Protein AF-0000000066286781 (afdb_homodimer)

Nearest PDB structures (foldseek):
  5vm2-assembly1_A  TM=9.531E-01  e=1.740E-38  Escherichia coli
  7y9p-assembly1_A  TM=9.368E-01  e=1.006E-36  Scheffersomyces stipitis
  6ie0-assembly2_D  TM=8.995E-01  e=2.986E-34  Bacillus subtilis subsp. subtilis str. 168
  3gfb-assembly1_D  TM=9.189E-01  e=5.137E-32  Thermococcus kodakarensis KOD1
  5yln-assembly2_C  TM=8.989E-01  e=1.054E-25  Streptococcus pneumoniae D39

Secondary structure (DSSP, 8-state):
-EEEEEEETTEEEEEE---TTSTTTPPPPTTEEEEEEEEEEPPHHHHHHHHHSEETTEE--S-EE---EEEEEEEEE-TT--S--TT-EEEE--EE--TTSHHHHTT-GGG-TT-EETTSTTS--S-SSEEEEEGGGEEEPPTTS-HHHHTTHHHHHHHHHHHHHHT--TT-EEEEE--SHHHHHHHHHHHHTT-SEEEEEES-HHHHHHHTTSTTEEEEETTTS-HHHHHHHHTTTS-EEEEEE-S--HHHHHHGGGTEEEEEEEEE-S--SS-EEE-HHHHHHTT-EEEE--S-SS-HHHHHHHHHHTS---GGGEEEEEEGGGHHHHHHHHHHT-TT-SEEEEEPP-/-EEEEEEETTEEEEEE---TTSTTTPPPPTTEEEEEEEEEEPPHHHHHHHHHSEETTEE--S-EE---EEEEEEEEE-TT--S--TT-EEEE--EE--TTSHHHHTT-GGG-TT-EETTBTTB--S-SSEEEEEGGGEEEPPTTS-HHHHTTHHHHHHHHHHHHHHT--TT-EEEEE--SHHHHHHHHHHHHTT-SEEEEEES-HHHHHHHTTSTTEEEEETTTS-HHHHHHHHTTTS-EEEEEE-S--HHHHHHGGGTEEEEEEEEE-S--SS-EEE-HHHHHHTT-EEEE--S-SS-HHHHHHHHHHTS---GGGEEEEEEGGGHHHHHHHHHHT-TT-SEEEEEPP-

Radius of gyration: 29.15 Å; Cα contacts (8 Å, |Δi|>4): 1769; chains: 2; bounding box: 54×89×61 Å

Solvent-accessible surface area (backbone atoms only — not comparable to full-atom values): 35107 Å² total; per-residue (Å²): 93,60,19,42,29,38,56,41,61,71,37,74,44,79,39,74,53,87,46,85,73,24,44,89,70,27,81,81,44,46,54,21,29,32,28,40,33,36,24,34,30,64,49,71,66,50,49,37,35,38,72,62,22,35,59,89,90,36,50,57,84,55,65,32,32,34,33,50,18,32,9,27,30,30,69,40,66,18,83,69,46,77,91,65,51,69,68,42,41,29,24,46,59,47,65,45,50,47,80,83,37,71,34,35,72,70,64,44,32,49,44,26,91,66,45,44,34,38,43,41,56,89,36,51,31,53,43,31,55,48,37,55,45,52,44,91,40,47,40,78,48,57,92,86,43,49,48,70,56,33,14,42,40,50,56,36,22,40,9,43,39,45,33,58,69,61,61,62,45,78,63,34,35,35,34,28,37,25,56,49,56,58,21,47,27,28,48,54,29,32,45,70,54,29,29,59,33,33,38,40,28,30,79,53,60,60,33,44,57,60,57,44,72,42,88,51,41,44,66,42,47,56,84,79,42,62,62,51,59,51,40,24,65,75,41,77,65,53,27,26,44,32,33,37,39,36,56,32,45,51,70,59,56,44,48,46,48,70,38,30,16,62,62,17,34,36,34,41,58,30,65,41,94,58,63,32,49,34,42,59,49,57,31,14,61,26,32,27,36,35,33,36,42,41,69,48,57,95,36,59,71,59,45,51,49,38,44,64,70,59,78,43,80,65,66,87,47,56,58,46,79,34,51,48,93,46,42,66,61,49,51,55,49,58,68,65,57,49,64,73,58,54,32,44,31,32,35,43,80,128,91,61,22,41,30,38,55,42,60,72,37,74,44,82,38,74,54,86,46,87,71,24,44,85,69,27,80,80,44,46,54,21,28,32,28,40,34,36,23,35,31,63,49,71,66,52,50,38,34,38,72,63,24,35,59,88,88,35,50,58,84,54,65,32,33,35,33,47,19,32,9,26,30,29,71,39,68,18,84,69,46,78,92,66,52,68,69,40,40,28,24,44,59,47,65,45,50,48,80,82,36,70,34,35,74,70,65,45,32,52,42,26,89,65,45,44,33,37,44,41,57,88,37,50,30,55,42,31,56,47,38,56,44,52,45,91,41,47,40,78,48,57,91,86,44,50,49,69,57,32,13,43,41,51,58,36,22,40,9,43,39,45,32,56,69,60,63,62,46,76,62,32,36,33,35,30,37,26,56,48,56,58,22,48,28,29,48,52,29,32,45,71,54,29,29,58,33,34,37,40,29,33,78,52,59,59,33,44,55,59,56,45,72,41,89,54,40,43,67,42,48,56,83,79,42,62,60,52,59,51,41,25,65,73,40,78,64,53,28,26,45,31,33,35,39,35,57,31,45,50,71,60,56,43,47,47,49,72,38,31,17,64,61,16,35,35,34,42,58,32,65,40,94,59,62,31,48,32,43,60,50,58,31,14,61,25,32,27,38,36,32,37,42,40,70,49,58,97,37,60,70,58,43,52,50,38,45,64,70,58,80,43,79,66,67,86,46,56,57,46,80,36,50,47,92,44,43,67,61,48,51,54,48,58,70,65,58,49,63,74,59,54,31,44,31,33,37,42,79,128

Organism: Agrobacterium fabrum (strain C58 / ATCC 33970) (NCBI:txid176299)

Structure (mmCIF, N/CA/C/O backbone):
data_AF-0000000066286781-model_v1
#
loop_
_entity.id
_entity.type
_entity.pdbx_description
1 polymer 'Putative D-xylulose reductase'
#
loop_
_atom_site.group_PDB
_atom_site.id
_atom_site.type_symbol
_atom_site.label_atom_id
_atom_site.label_alt_id
_atom_site.label_comp_id
_atom_site.label_asym_id
_atom_site.label_entity_id
_atom_site.label_seq_id
_atom_site.pdbx_PDB_ins_code
_atom_site.Cartn_x
_atom_site.Cartn_y
_atom_site.Cartn_z
_atom_site.occupancy
_atom_site.B_iso_or_equiv
_atom_site.auth_seq_id
_atom_site.auth_comp_id
_atom_site.auth_asym_id
_atom_site.auth_atom_id
_atom_site.pdbx_PDB_model_num
ATOM 1 N N . MET A 1 1 ? 8.469 40.75 18.859 1 81.38 1 MET A N 1
ATOM 2 C CA . MET A 1 1 ? 7.055 40.469 19.094 1 81.38 1 MET A CA 1
ATOM 3 C C . MET A 1 1 ? 6.887 39.188 19.953 1 81.38 1 MET A C 1
ATOM 5 O O . MET A 1 1 ? 7.703 38.281 19.875 1 81.38 1 MET A O 1
ATOM 9 N N . LYS A 1 2 ? 5.852 39.188 20.781 1 92.81 2 LYS A N 1
ATOM 10 C CA . LYS A 1 2 ? 5.668 38.094 21.703 1 92.81 2 LYS A CA 1
ATOM 11 C C . LYS A 1 2 ? 5.238 36.812 20.969 1 92.81 2 LYS A C 1
ATOM 13 O O . LYS A 1 2 ? 4.312 36.844 20.172 1 92.81 2 LYS A O 1
ATOM 18 N N . ALA A 1 3 ? 5.969 35.781 21.172 1 96.38 3 ALA A N 1
ATOM 19 C CA . ALA A 1 3 ? 5.695 34.469 20.547 1 96.38 3 ALA A CA 1
ATOM 20 C C . ALA A 1 3 ? 5.574 33.375 21.594 1 96.38 3 ALA A C 1
ATOM 22 O O . ALA A 1 3 ? 5.965 33.562 22.75 1 96.38 3 ALA A O 1
ATOM 23 N N . LEU A 1 4 ? 4.91 32.344 21.266 1 98.19 4 LEU A N 1
ATOM 24 C CA . LEU A 1 4 ? 4.941 31.141 22.094 1 98.19 4 LEU A CA 1
ATOM 25 C C . LEU A 1 4 ? 6.148 30.266 21.75 1 98.19 4 LEU A C 1
ATOM 27 O O . LEU A 1 4 ? 6.191 29.656 20.688 1 98.19 4 LEU A O 1
ATOM 31 N N . VAL A 1 5 ? 7.066 30.188 22.656 1 97.94 5 VAL A N 1
ATOM 32 C CA . VAL A 1 5 ? 8.367 29.562 22.406 1 97.94 5 VAL A CA 1
ATOM 33 C C . VAL A 1 5 ? 8.5 28.297 23.234 1 97.94 5 VAL A C 1
ATOM 35 O O . VAL A 1 5 ? 8.297 28.312 24.453 1 97.94 5 VAL A O 1
ATOM 38 N N . LEU A 1 6 ? 8.703 27.156 22.578 1 98.5 6 LEU A N 1
ATOM 39 C CA . LEU A 1 6 ? 9.195 25.969 23.266 1 98.5 6 LEU A CA 1
ATOM 40 C C . LEU A 1 6 ? 10.688 26.078 23.531 1 98.5 6 LEU A C 1
ATOM 42 O O . LEU A 1 6 ? 11.5 25.922 22.609 1 98.5 6 LEU A O 1
ATOM 46 N N . GLU A 1 7 ? 11.016 26.328 24.75 1 97.88 7 GLU A N 1
ATOM 47 C CA . GLU A 1 7 ? 12.414 26.531 25.109 1 97.88 7 GLU A CA 1
ATOM 48 C C . GLU A 1 7 ? 13.188 25.219 25.078 1 97.88 7 GLU A C 1
ATOM 50 O O . GLU A 1 7 ? 14.32 25.172 24.594 1 97.88 7 GLU A O 1
ATOM 55 N N . GLU A 1 8 ? 12.664 24.266 25.594 1 97.56 8 GLU A N 1
ATOM 56 C CA . GLU A 1 8 ? 13.078 22.875 25.688 1 97.56 8 GLU A CA 1
ATOM 57 C C . GLU A 1 8 ? 11.922 21.984 26.125 1 97.56 8 GLU A C 1
ATOM 59 O O . GLU A 1 8 ? 10.82 22.469 26.391 1 97.56 8 GLU A O 1
ATOM 64 N N . LYS A 1 9 ? 12.195 20.719 26.109 1 96.88 9 LYS A N 1
ATOM 65 C CA . LYS A 1 9 ? 11.164 19.781 26.531 1 96.88 9 LYS A CA 1
ATOM 66 C C . LYS A 1 9 ? 10.5 20.234 27.828 1 96.88 9 LYS A C 1
ATOM 68 O O . LYS A 1 9 ? 11.18 20.516 28.812 1 96.88 9 LYS A O 1
ATOM 73 N N . GLY A 1 10 ? 9.195 20.453 27.766 1 97.62 10 GLY A N 1
ATOM 74 C CA . GLY A 1 10 ? 8.398 20.703 28.953 1 97.62 10 GLY A CA 1
ATOM 75 C C . GLY A 1 10 ? 8.414 22.172 29.375 1 97.62 10 GLY A C 1
ATOM 76 O O . GLY A 1 10 ? 7.84 22.531 30.406 1 97.62 10 GLY A O 1
ATOM 77 N N . LYS A 1 11 ? 9.008 22.984 28.562 1 98.38 11 LYS A N 1
ATOM 78 C CA . LYS A 1 11 ? 9.133 24.375 28.984 1 98.38 11 LYS A CA 1
ATOM 79 C C . LYS A 1 11 ? 8.695 25.328 27.891 1 98.38 11 LYS A C 1
ATOM 81 O O . LYS A 1 11 ? 9.391 25.5 26.875 1 98.38 11 LYS A O 1
ATOM 86 N N . LEU A 1 12 ? 7.566 25.953 28.141 1 98.44 12 LEU A N 1
ATOM 87 C CA . LEU A 1 12 ? 7.035 26.969 27.234 1 98.44 12 LEU A CA 1
ATOM 88 C C . LEU A 1 12 ? 7.18 28.359 27.844 1 98.44 12 LEU A C 1
ATOM 90 O O . LEU A 1 12 ? 7.148 28.516 29.062 1 98.44 12 LEU A O 1
ATOM 94 N N . SER A 1 13 ? 7.332 29.312 27.047 1 98.25 13 SER A N 1
ATOM 95 C CA . SER A 1 13 ? 7.344 30.719 27.469 1 98.25 13 SER A CA 1
ATOM 96 C C . SER A 1 13 ? 6.676 31.609 26.438 1 98.25 13 SER A C 1
ATOM 98 O O . SER A 1 13 ? 6.637 31.281 25.25 1 98.25 13 SER A O 1
ATOM 100 N N . LEU A 1 14 ? 6.043 32.625 26.906 1 97.31 14 LEU A N 1
ATOM 101 C CA . LEU A 1 14 ? 5.613 33.75 26.078 1 97.31 14 LEU A CA 1
ATOM 102 C C . LEU A 1 14 ? 6.59 34.906 26.188 1 97.31 14 LEU A C 1
ATOM 104 O O . LEU A 1 14 ? 6.668 35.562 27.234 1 97.31 14 LEU A O 1
ATOM 108 N N . ARG A 1 15 ? 7.293 35.094 25.109 1 96.31 15 ARG A N 1
ATOM 109 C CA . ARG A 1 15 ? 8.312 36.125 25.172 1 96.31 15 ARG A CA 1
ATOM 110 C C . ARG A 1 15 ? 8.633 36.688 23.781 1 96.31 15 ARG A C 1
ATOM 112 O O . ARG A 1 15 ? 8.258 36.094 22.766 1 96.31 15 ARG A O 1
ATOM 119 N N . ASP A 1 16 ? 9.328 37.844 23.859 1 94.5 16 ASP A N 1
ATOM 120 C CA . ASP A 1 16 ? 9.828 38.406 22.609 1 94.5 16 ASP A CA 1
ATOM 121 C C . ASP A 1 16 ? 10.852 37.438 21.969 1 94.5 16 ASP A C 1
ATOM 123 O O . ASP A 1 16 ? 11.719 36.906 22.672 1 94.5 16 ASP A O 1
ATOM 127 N N . PHE A 1 17 ? 10.625 37.125 20.812 1 91.44 17 PHE A N 1
ATOM 128 C CA . PHE A 1 17 ? 11.5 36.219 20.109 1 91.44 17 PHE A CA 1
ATOM 129 C C . PHE A 1 17 ? 11.789 36.719 18.703 1 91.44 17 PHE A C 1
ATOM 131 O O . PHE A 1 17 ? 10.867 36.969 17.922 1 91.44 17 PHE A O 1
ATOM 138 N N . ASP A 1 18 ? 13.062 36.875 18.328 1 84.56 18 ASP A N 1
ATOM 139 C CA . ASP A 1 18 ? 13.461 37.25 16.984 1 84.56 18 ASP A CA 1
ATOM 140 C C . ASP A 1 18 ? 13.656 36.062 16.078 1 84.56 18 ASP A C 1
ATOM 142 O O . ASP A 1 18 ? 14.594 35.281 16.281 1 84.56 18 ASP A O 1
ATOM 146 N N . ILE A 1 19 ? 12.648 35.812 15.188 1 81.69 19 ILE A N 1
ATOM 147 C CA . ILE A 1 19 ? 12.758 34.719 14.234 1 81.69 19 ILE A CA 1
ATOM 148 C C . ILE A 1 19 ? 13.68 35.125 13.078 1 81.69 19 ILE A C 1
ATOM 150 O O . ILE A 1 19 ? 13.391 36.062 12.359 1 81.69 19 ILE A O 1
ATOM 154 N N . PRO A 1 20 ? 14.828 34.406 13.047 1 67.69 20 PRO A N 1
ATOM 155 C CA . PRO A 1 20 ? 15.68 34.719 11.898 1 67.69 20 PRO A CA 1
ATOM 156 C C . PRO A 1 20 ? 14.93 34.625 10.57 1 67.69 20 PRO A C 1
ATOM 158 O O . PRO A 1 20 ? 14.273 33.625 10.297 1 67.69 20 PRO A O 1
ATOM 161 N N . GLY A 1 21 ? 14.938 35.625 9.75 1 59.91 21 GLY A N 1
ATOM 162 C CA . GLY A 1 21 ? 14.25 35.625 8.469 1 59.91 21 GLY A CA 1
ATOM 163 C C . GLY A 1 21 ? 12.75 35.75 8.594 1 59.91 21 GLY A C 1
ATOM 164 O O . GLY A 1 21 ? 12.023 35.719 7.598 1 59.91 21 GLY A O 1
ATOM 165 N N . GLY A 1 22 ? 12.211 35.719 9.805 1 58.62 22 GLY A N 1
ATOM 166 C CA . GLY A 1 22 ? 10.781 35.844 10.047 1 58.62 22 GLY A CA 1
ATOM 167 C C . GLY A 1 22 ? 10.312 37.312 9.984 1 58.62 22 GLY A C 1
ATOM 168 O O . GLY A 1 22 ? 11.062 38.188 9.555 1 58.62 22 GLY A O 1
ATOM 169 N N . ALA A 1 23 ? 8.977 37.5 10.211 1 56.78 23 ALA A N 1
ATOM 170 C CA . ALA A 1 23 ? 8.297 38.781 10.031 1 56.78 23 ALA A CA 1
ATOM 171 C C . ALA A 1 23 ? 8.984 39.875 10.836 1 56.78 23 ALA A C 1
ATOM 173 O O . ALA A 1 23 ? 9.086 41.031 10.375 1 56.78 23 ALA A O 1
ATOM 174 N N . GLY A 1 24 ? 9.336 39.719 12.102 1 50.62 24 GLY A N 1
ATOM 175 C CA . GLY A 1 24 ? 9.867 40.844 12.875 1 50.62 24 GLY A CA 1
ATOM 176 C C . GLY A 1 24 ? 11.148 41.406 12.289 1 50.62 24 GLY A C 1
ATOM 177 O O . GLY A 1 24 ? 11.406 42.594 12.414 1 50.62 24 GLY A O 1
ATOM 178 N N . SER A 1 25 ? 12 40.625 11.727 1 55.62 25 SER A N 1
ATOM 179 C CA . SER A 1 25 ? 13.32 41.094 11.359 1 55.62 25 SER A CA 1
ATOM 180 C C . SER A 1 25 ? 13.602 40.875 9.875 1 55.62 25 SER A C 1
ATOM 182 O O . SER A 1 25 ? 14.555 41.438 9.328 1 55.62 25 SER A O 1
ATOM 184 N N . GLY A 1 26 ? 12.773 40.094 9.281 1 65 26 GLY A N 1
ATOM 185 C CA . GLY A 1 26 ? 13.258 39.688 7.969 1 65 26 GLY A CA 1
ATOM 186 C C . GLY A 1 26 ? 12.688 40.531 6.84 1 65 26 GLY A C 1
ATOM 187 O O . GLY A 1 26 ? 11.617 41.125 6.977 1 65 26 GLY A O 1
ATOM 188 N N . GLU A 1 27 ? 13.523 40.938 5.914 1 82.44 27 GLU A N 1
ATOM 189 C CA . GLU A 1 27 ? 13.109 41.594 4.68 1 82.44 27 GLU A CA 1
ATOM 190 C C . GLU A 1 27 ? 12.172 40.719 3.863 1 82.44 27 GLU A C 1
ATOM 192 O O . GLU A 1 27 ? 12.438 39.531 3.682 1 82.44 27 GLU A O 1
ATOM 197 N N . LEU A 1 28 ? 11.008 41.281 3.617 1 92.44 28 LEU A N 1
ATOM 198 C CA . LEU A 1 28 ? 10.008 40.625 2.777 1 92.44 28 LEU A CA 1
ATOM 199 C C . LEU A 1 28 ? 10.539 40.438 1.362 1 92.44 28 LEU A C 1
ATOM 201 O O . LEU A 1 28 ? 10.93 41.406 0.696 1 92.44 28 LEU A O 1
ATOM 205 N N . GLY A 1 29 ? 10.633 39.219 0.894 1 94.12 29 GLY A N 1
ATOM 206 C CA . GLY A 1 29 ? 11.055 38.938 -0.469 1 94.12 29 GLY A CA 1
ATOM 207 C C . GLY A 1 29 ? 10 39.281 -1.503 1 94.12 29 GLY A C 1
ATOM 208 O O . GLY A 1 29 ? 8.828 39.469 -1.165 1 94.12 29 GLY A O 1
ATOM 209 N N . PRO A 1 30 ? 10.391 39.344 -2.803 1 96.44 30 PRO A N 1
ATOM 210 C CA . PRO A 1 30 ? 9.477 39.781 -3.865 1 96.44 30 PRO A CA 1
ATOM 211 C C . PRO A 1 30 ? 8.289 38.812 -4.027 1 96.44 30 PRO A C 1
ATOM 213 O O . PRO A 1 30 ? 7.23 39.219 -4.508 1 96.44 30 PRO A O 1
ATOM 216 N N . LYS A 1 31 ? 8.414 37.562 -3.611 1 97.44 31 LYS A N 1
ATOM 217 C CA . LYS A 1 31 ? 7.363 36.594 -3.828 1 97.44 31 LYS A CA 1
ATOM 218 C C . LYS A 1 31 ? 6.707 36.188 -2.512 1 97.44 31 LYS A C 1
ATOM 220 O O . LYS A 1 31 ? 5.98 35.188 -2.453 1 97.44 31 LYS A O 1
ATOM 225 N N . ASP A 1 32 ? 6.973 36.969 -1.506 1 97.25 32 ASP A N 1
ATOM 226 C CA . ASP A 1 32 ? 6.465 36.688 -0.167 1 97.25 32 ASP A CA 1
ATOM 227 C C . ASP A 1 32 ? 5.324 37.625 0.207 1 97.25 32 ASP A C 1
ATOM 229 O O . ASP A 1 32 ? 5.098 38.625 -0.464 1 97.25 32 ASP A O 1
ATOM 233 N N . VAL A 1 33 ? 4.609 37.219 1.258 1 97.62 33 VAL A N 1
ATOM 234 C CA . VAL A 1 33 ? 3.627 38.094 1.913 1 97.62 33 VAL A CA 1
ATOM 235 C C . VAL A 1 33 ? 3.877 38.094 3.42 1 97.62 33 VAL A C 1
ATOM 237 O O . VAL A 1 33 ? 4.383 37.125 3.98 1 97.62 33 VAL A O 1
ATOM 240 N N . ARG A 1 34 ? 3.611 39.219 4.02 1 96.69 34 ARG A N 1
ATOM 241 C CA . ARG A 1 34 ? 3.557 39.312 5.473 1 96.69 34 ARG A CA 1
ATOM 242 C C . ARG A 1 34 ? 2.121 39.219 5.977 1 96.69 34 ARG A C 1
ATOM 244 O O . ARG A 1 34 ? 1.217 39.844 5.426 1 96.69 34 ARG A O 1
ATOM 251 N N . ILE A 1 35 ? 1.926 38.375 6.906 1 97.19 35 ILE A N 1
ATOM 252 C CA . ILE A 1 35 ? 0.586 38.094 7.395 1 97.19 35 ILE A CA 1
ATOM 253 C C . ILE A 1 35 ? 0.504 38.375 8.891 1 97.19 35 ILE A C 1
ATOM 255 O O . ILE A 1 35 ? 1.386 37.969 9.656 1 97.19 35 ILE A O 1
ATOM 259 N N . ARG A 1 36 ? -0.457 39.125 9.281 1 97.31 36 ARG A N 1
ATOM 260 C CA . ARG A 1 36 ? -0.822 39.188 10.688 1 97.31 36 ARG A CA 1
ATOM 261 C C . ARG A 1 36 ? -1.584 37.938 11.117 1 97.31 36 ARG A C 1
ATOM 263 O O . ARG A 1 36 ? -2.713 37.688 10.672 1 97.31 36 ARG A O 1
ATOM 270 N N . THR A 1 37 ? -0.954 37.156 11.938 1 97.94 37 THR A N 1
ATOM 271 C CA . THR A 1 37 ? -1.551 35.875 12.359 1 97.94 37 THR A CA 1
ATOM 272 C C . THR A 1 37 ? -2.809 36.125 13.188 1 97.94 37 THR A C 1
ATOM 274 O O . THR A 1 37 ? -2.828 37 14.047 1 97.94 37 THR A O 1
ATOM 277 N N . HIS A 1 38 ? -3.879 35.438 12.922 1 98.62 38 HIS A N 1
ATOM 278 C CA . HIS A 1 38 ? -5.129 35.594 13.656 1 98.62 38 HIS A CA 1
ATOM 279 C C . HIS A 1 38 ? -5.418 34.344 14.5 1 98.62 38 HIS A C 1
ATOM 281 O O . HIS A 1 38 ? -5.5 34.438 15.734 1 98.62 38 HIS A O 1
ATOM 287 N N . THR A 1 39 ? -5.625 33.25 13.883 1 98.75 39 THR A N 1
ATOM 288 C CA . THR A 1 39 ? -5.973 32 14.57 1 98.75 39 THR A CA 1
ATOM 289 C C . THR A 1 39 ? -4.957 30.906 14.25 1 98.75 39 THR A C 1
ATOM 291 O O . THR A 1 39 ? -4.539 30.75 13.102 1 98.75 39 THR A O 1
ATOM 294 N N . VAL A 1 40 ? -4.477 30.188 15.281 1 98.81 40 VAL A N 1
ATOM 295 C CA . VAL A 1 40 ? -3.566 29.047 15.125 1 98.81 40 VAL A CA 1
ATOM 296 C C . VAL A 1 40 ? -4.109 27.844 15.883 1 98.81 40 VAL A C 1
ATOM 298 O O . VAL A 1 40 ? -4.383 27.922 17.078 1 98.81 40 VAL A O 1
ATOM 301 N N . GLY A 1 41 ? -4.316 26.734 15.141 1 98.62 41 GLY A N 1
ATOM 302 C CA . GLY A 1 41 ? -4.711 25.5 15.797 1 98.62 41 GLY A CA 1
ATOM 303 C C . GLY A 1 41 ? -3.574 24.828 16.547 1 98.62 41 GLY A C 1
ATOM 304 O O . GLY A 1 41 ? -2.42 24.906 16.125 1 98.62 41 GLY A O 1
ATOM 305 N N . ILE A 1 42 ? -3.895 24.203 17.656 1 98.19 42 ILE A N 1
ATOM 306 C CA . ILE A 1 42 ? -2.922 23.391 18.375 1 98.19 42 ILE A CA 1
ATOM 307 C C . ILE A 1 42 ? -2.92 21.969 17.797 1 98.19 42 ILE A C 1
ATOM 309 O O . ILE A 1 42 ? -3.939 21.281 17.828 1 98.19 42 ILE A O 1
ATOM 313 N N . CYS A 1 43 ? -1.836 21.562 17.266 1 96.75 43 CYS A N 1
ATOM 314 C CA . CYS A 1 43 ? -1.722 20.25 16.656 1 96.75 43 CYS A CA 1
ATOM 315 C C . CYS A 1 43 ? -1.052 19.266 17.594 1 96.75 43 CYS A C 1
ATOM 317 O O . CYS A 1 43 ? -0.254 19.656 18.453 1 96.75 43 CYS A O 1
ATOM 319 N N . GLY A 1 44 ? -1.372 17.984 17.422 1 94.44 44 GLY A N 1
ATOM 320 C CA . GLY A 1 44 ? -0.735 16.938 18.203 1 94.44 44 GLY A CA 1
ATOM 321 C C . GLY A 1 44 ? 0.779 16.953 18.109 1 94.44 44 GLY A C 1
ATOM 322 O O . GLY A 1 44 ? 1.473 16.641 19.078 1 94.44 44 GLY A O 1
ATOM 323 N N . SER A 1 45 ? 1.348 17.297 16.984 1 94.56 45 SER A N 1
ATOM 324 C CA . SER A 1 45 ? 2.797 17.344 16.828 1 94.56 45 SER A CA 1
ATOM 325 C C . SER A 1 45 ? 3.41 18.422 17.703 1 94.56 45 SER A C 1
ATOM 327 O O . SER A 1 45 ? 4.48 18.219 18.281 1 94.56 45 SER A O 1
ATOM 329 N N . ASP A 1 46 ? 2.793 19.594 17.859 1 97.06 46 ASP A N 1
ATOM 330 C CA . ASP A 1 46 ? 3.262 20.625 18.781 1 97.06 46 ASP A CA 1
ATOM 331 C C . ASP A 1 46 ? 3.293 20.125 20.219 1 97.06 46 ASP A C 1
ATOM 333 O O . ASP A 1 46 ? 4.262 20.344 20.938 1 97.06 46 ASP A O 1
ATOM 337 N N . VAL A 1 47 ? 2.244 19.453 20.547 1 96.94 47 VAL A N 1
ATOM 338 C CA . VAL A 1 47 ? 2.127 18.922 21.891 1 96.94 47 VAL A CA 1
ATOM 339 C C . VAL A 1 47 ? 3.215 17.875 22.125 1 96.94 47 VAL A C 1
ATOM 341 O O . VAL A 1 47 ? 3.793 17.812 23.219 1 96.94 47 VAL A O 1
ATOM 344 N N . HIS A 1 48 ? 3.459 17.062 21.094 1 95.19 48 HIS A N 1
ATOM 345 C CA . HIS A 1 48 ? 4.484 16.031 21.203 1 95.19 48 HIS A CA 1
ATOM 346 C C . HIS A 1 48 ? 5.863 16.641 21.406 1 95.19 48 HIS A C 1
ATOM 348 O O . HIS A 1 48 ? 6.648 16.172 22.219 1 95.19 48 HIS A O 1
ATOM 354 N N . TYR A 1 49 ? 6.227 17.672 20.641 1 96.44 49 TYR A N 1
ATOM 355 C CA . TYR A 1 49 ? 7.48 18.375 20.859 1 96.44 49 TYR A CA 1
ATOM 356 C C . TYR A 1 49 ? 7.535 18.953 22.281 1 96.44 49 TYR A C 1
ATOM 358 O O . TYR A 1 49 ? 8.57 18.875 22.938 1 96.44 49 TYR A O 1
ATOM 366 N N . TYR A 1 50 ? 6.453 19.516 22.766 1 97.94 50 TYR A N 1
ATOM 367 C CA . TYR A 1 50 ? 6.348 20.094 24.094 1 97.94 50 TYR A CA 1
ATOM 368 C C . TYR A 1 50 ? 6.617 19.047 25.172 1 97.94 50 TYR A C 1
ATOM 370 O O . TYR A 1 50 ? 7.418 19.281 26.078 1 97.94 50 TYR A O 1
ATOM 378 N N . THR A 1 51 ? 6.098 17.828 24.969 1 97.31 51 THR A N 1
ATOM 379 C CA . THR A 1 51 ? 6.121 16.844 26.031 1 97.31 51 THR A CA 1
ATOM 380 C C . THR A 1 51 ? 7.352 15.945 25.922 1 97.31 51 THR A C 1
ATOM 382 O O . THR A 1 51 ? 7.871 15.453 26.922 1 97.31 51 THR A O 1
ATOM 385 N N . HIS A 1 52 ? 7.828 15.75 24.625 1 94.94 52 HIS A N 1
ATOM 386 C CA . HIS A 1 52 ? 8.867 14.75 24.438 1 94.94 52 HIS A CA 1
ATOM 387 C C . HIS A 1 52 ? 10.133 15.375 23.859 1 94.94 52 HIS A C 1
ATOM 389 O O . HIS A 1 52 ? 11.195 14.742 23.844 1 94.94 52 HIS A O 1
ATOM 395 N N . GLY A 1 53 ? 10.055 16.516 23.375 1 95 53 GLY A N 1
ATOM 396 C CA . GLY A 1 53 ? 11.203 17.234 22.859 1 95 53 GLY A CA 1
ATOM 397 C C . GLY A 1 53 ? 11.664 16.734 21.516 1 95 53 GLY A C 1
ATOM 398 O O . GLY A 1 53 ? 12.68 17.203 20.984 1 95 53 GLY A O 1
ATOM 399 N N . LYS A 1 54 ? 10.93 15.789 21.031 1 91.12 54 LYS A N 1
ATOM 400 C CA . LYS A 1 54 ? 11.336 15.258 19.734 1 91.12 54 LYS A CA 1
ATOM 401 C C . LYS A 1 54 ? 10.219 14.445 19.094 1 91.12 54 LYS A C 1
ATOM 403 O O . LYS A 1 54 ? 9.305 13.984 19.797 1 91.12 54 LYS A O 1
ATOM 408 N N . ILE A 1 55 ? 10.188 14.305 17.812 1 85.56 55 ILE A N 1
ATOM 409 C CA . ILE A 1 55 ? 9.438 13.352 17 1 85.56 55 ILE A CA 1
ATOM 410 C C . ILE A 1 55 ? 10.383 12.672 16 1 85.56 55 ILE A C 1
ATOM 412 O O . ILE A 1 55 ? 10.828 13.289 15.039 1 85.56 55 ILE A O 1
ATOM 416 N N . GLY A 1 56 ? 10.656 11.406 16.25 1 78.31 56 GLY A N 1
ATOM 417 C CA . GLY A 1 56 ? 11.641 10.75 15.406 1 78.31 56 GLY A CA 1
ATOM 418 C C . GLY A 1 56 ? 12.992 11.445 15.414 1 78.31 56 GLY A C 1
ATOM 419 O O . GLY A 1 56 ? 13.57 11.68 16.469 1 78.31 56 GLY A O 1
ATOM 420 N N . HIS A 1 57 ? 13.352 11.867 14.195 1 80.25 57 HIS A N 1
ATOM 421 C CA . HIS A 1 57 ? 14.672 12.469 14.078 1 80.25 57 HIS A CA 1
ATOM 422 C C . HIS A 1 57 ? 14.602 13.984 14.203 1 80.25 57 HIS A C 1
ATOM 424 O O . HIS A 1 57 ? 15.625 14.672 14.125 1 80.25 57 HIS A O 1
ATOM 430 N N . PHE A 1 58 ? 13.445 14.523 14.383 1 88.88 58 PHE A N 1
ATOM 431 C CA . PHE A 1 58 ? 13.297 15.953 14.633 1 88.88 58 PHE A CA 1
ATOM 432 C C . PHE A 1 58 ? 13.414 16.25 16.125 1 88.88 58 PHE A C 1
ATOM 434 O O . PHE A 1 58 ? 12.469 16.047 16.875 1 88.88 58 PHE A O 1
ATOM 441 N N . VAL A 1 59 ? 14.492 16.766 16.453 1 93.88 59 VAL A N 1
ATOM 442 C CA . VAL A 1 59 ? 14.805 16.984 17.859 1 93.88 59 VAL A CA 1
ATOM 443 C C . VAL A 1 59 ? 14.867 18.484 18.156 1 93.88 59 VAL A C 1
ATOM 445 O O . VAL A 1 59 ? 15.469 19.25 17.406 1 93.88 59 VAL A O 1
ATOM 448 N N . VAL A 1 60 ? 14.234 18.891 19.203 1 96.69 60 VAL A N 1
ATOM 449 C CA . VAL A 1 60 ? 14.289 20.281 19.672 1 96.69 60 VAL A CA 1
ATOM 450 C C . VAL A 1 60 ? 15.617 20.547 20.375 1 96.69 60 VAL A C 1
ATOM 452 O O . VAL A 1 60 ? 15.758 20.266 21.562 1 96.69 60 VAL A O 1
ATOM 455 N N . ASN A 1 61 ? 16.516 21.078 19.625 1 96.69 61 ASN A N 1
ATOM 456 C CA . ASN A 1 61 ? 17.859 21.328 20.172 1 96.69 61 ASN A CA 1
ATOM 457 C C . ASN A 1 61 ? 18.031 22.812 20.516 1 96.69 61 ASN A C 1
ATOM 459 O O . ASN A 1 61 ? 19.047 23.188 21.109 1 96.69 61 ASN A O 1
ATOM 463 N N . ALA A 1 62 ? 17.188 23.641 20.109 1 96.38 62 ALA A N 1
ATOM 464 C CA . ALA A 1 62 ? 17.156 25.078 20.375 1 96.38 62 ALA A CA 1
ATOM 465 C C . ALA A 1 62 ? 15.711 25.562 20.5 1 96.38 62 ALA A C 1
ATOM 467 O O . ALA A 1 62 ? 14.781 24.906 20.047 1 96.38 62 ALA A O 1
ATOM 468 N N . PRO A 1 63 ? 15.539 26.688 21.156 1 96.62 63 PRO A N 1
ATOM 469 C CA . PRO A 1 63 ? 14.172 27.203 21.266 1 96.62 63 PRO A CA 1
ATOM 470 C C . PRO A 1 63 ? 13.492 27.328 19.906 1 96.62 63 PRO A C 1
ATOM 472 O O . PRO A 1 63 ? 14.133 27.719 18.922 1 96.62 63 PRO A O 1
ATOM 475 N N . MET A 1 64 ? 12.172 27.016 19.859 1 96.69 64 MET A N 1
ATOM 476 C CA . MET A 1 64 ? 11.414 27.016 18.609 1 96.69 64 MET A CA 1
ATOM 477 C C . MET A 1 64 ? 10.008 27.578 18.828 1 96.69 64 MET A C 1
ATOM 479 O O . MET A 1 64 ? 9.344 27.234 19.812 1 96.69 64 MET A O 1
ATOM 483 N N . VAL A 1 65 ? 9.648 28.516 18 1 97.38 65 VAL A N 1
ATOM 484 C CA . VAL A 1 65 ? 8.258 28.969 18 1 97.38 65 VAL A CA 1
ATOM 485 C C . VAL A 1 65 ? 7.352 27.828 17.5 1 97.38 65 VAL A C 1
ATOM 487 O O . VAL A 1 65 ? 7.652 27.172 16.516 1 97.38 65 VAL A O 1
ATOM 490 N N . LEU A 1 66 ? 6.207 27.547 18.188 1 97.94 66 LEU A N 1
ATOM 491 C CA . LEU A 1 66 ? 5.301 26.453 17.844 1 97.94 66 LEU A CA 1
ATOM 492 C C . LEU A 1 66 ? 4.195 26.938 16.906 1 97.94 66 LEU A C 1
ATOM 494 O O . LEU A 1 66 ? 4.09 28.141 16.641 1 97.94 66 LEU A O 1
ATOM 498 N N . GLY A 1 67 ? 3.518 25.984 16.359 1 98.31 67 GLY A N 1
ATOM 499 C CA . GLY A 1 67 ? 2.314 26.266 15.594 1 98.31 67 GLY A CA 1
ATOM 500 C C . GLY A 1 67 ? 2.521 26.141 14.094 1 98.31 67 GLY A C 1
ATOM 501 O O . GLY A 1 67 ? 3.52 26.641 13.555 1 98.31 67 GLY A O 1
ATOM 502 N N . HIS A 1 68 ? 1.526 25.5 13.398 1 98.44 68 HIS A N 1
ATOM 503 C CA . HIS A 1 68 ? 1.64 25.375 11.945 1 98.44 68 HIS A CA 1
ATOM 504 C C . HIS A 1 68 ? 0.264 25.312 11.289 1 98.44 68 HIS A C 1
ATOM 506 O O . HIS A 1 68 ? 0.161 25.172 10.07 1 98.44 68 HIS A O 1
ATOM 512 N N . GLU A 1 69 ? -0.815 25.453 12.023 1 98.56 69 GLU A N 1
ATOM 513 C CA . GLU A 1 69 ? -2.188 25.531 11.531 1 98.56 69 GLU A CA 1
ATOM 514 C C . GLU A 1 69 ? -2.736 26.953 11.633 1 98.56 69 GLU A C 1
ATOM 516 O O . GLU A 1 69 ? -3.271 27.344 12.672 1 98.56 69 GLU A O 1
ATOM 521 N N . ALA A 1 70 ? -2.695 27.734 10.5 1 98.12 70 ALA A N 1
ATOM 522 C CA . ALA A 1 70 ? -2.873 29.156 10.773 1 98.12 70 ALA A CA 1
ATOM 523 C C . ALA A 1 70 ? -3.74 29.812 9.703 1 98.12 70 ALA A C 1
ATOM 525 O O . ALA A 1 70 ? -3.805 29.328 8.57 1 98.12 70 ALA A O 1
ATOM 526 N N . SER A 1 71 ? -4.383 30.828 10.086 1 98.81 71 SER A N 1
ATOM 527 C CA . SER A 1 71 ? -5.027 31.828 9.234 1 98.81 71 SER A CA 1
ATOM 528 C C . SER A 1 71 ? -4.703 33.25 9.695 1 98.81 71 SER A C 1
ATOM 530 O O . SER A 1 71 ? -4.207 33.438 10.812 1 98.81 71 SER A O 1
ATOM 532 N N . GLY A 1 72 ? -4.898 34.219 8.828 1 98.69 72 GLY A N 1
ATOM 533 C CA . GLY A 1 72 ? -4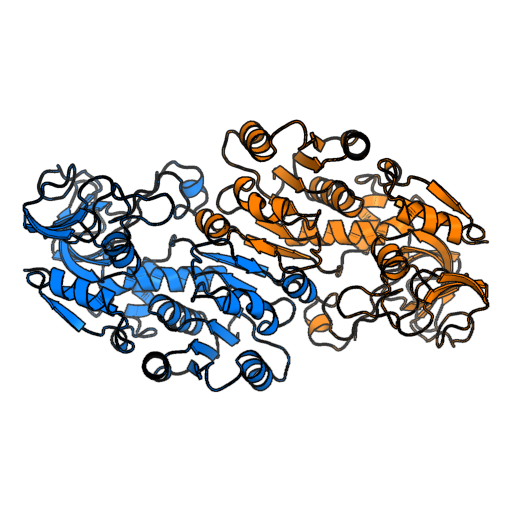.594 35.594 9.148 1 98.69 72 GLY A CA 1
ATOM 534 C C . GLY A 1 72 ? -4.945 36.562 8.031 1 98.69 72 GLY A C 1
ATOM 535 O O . GLY A 1 72 ? -5.777 36.25 7.176 1 98.69 72 GLY A O 1
ATOM 536 N N . THR A 1 73 ? -4.324 37.719 8.164 1 98.75 73 THR A N 1
ATOM 537 C CA . THR A 1 73 ? -4.598 38.781 7.199 1 98.75 73 THR A CA 1
ATOM 538 C C . THR A 1 73 ? -3.301 39.281 6.57 1 98.75 73 THR A C 1
ATOM 540 O O . THR A 1 73 ? -2.328 39.562 7.277 1 98.75 73 THR A O 1
ATOM 543 N N . VAL A 1 74 ? -3.342 39.406 5.258 1 98.56 74 VAL A N 1
ATOM 544 C CA . VAL A 1 74 ? -2.186 39.938 4.562 1 98.56 74 VAL A CA 1
ATOM 545 C C . VAL A 1 74 ? -2.016 41.438 4.934 1 98.56 74 VAL A C 1
ATOM 547 O O . VAL A 1 74 ? -2.963 42.219 4.832 1 98.56 74 VAL A O 1
ATOM 550 N N . ILE A 1 75 ? -0.792 41.812 5.316 1 97.56 75 ILE A N 1
ATOM 551 C CA . ILE A 1 75 ? -0.575 43.219 5.707 1 97.56 75 ILE A CA 1
ATOM 552 C C . ILE A 1 75 ? 0.511 43.812 4.828 1 97.56 75 ILE A C 1
ATOM 554 O O . ILE A 1 75 ? 0.692 45.031 4.82 1 97.56 75 ILE A O 1
ATOM 558 N N . GLU A 1 76 ? 1.251 43.031 4.129 1 97.25 76 GLU A N 1
ATOM 559 C CA . GLU A 1 76 ? 2.25 43.469 3.158 1 97.25 76 GLU A CA 1
ATOM 560 C C . GLU A 1 76 ? 2.449 42.406 2.061 1 97.25 76 GLU A C 1
ATOM 562 O O . GLU A 1 76 ? 2.35 41.219 2.312 1 97.25 76 GLU A O 1
ATOM 567 N N . THR A 1 77 ? 2.668 42.875 0.812 1 97.69 77 THR A N 1
ATOM 568 C CA . THR A 1 77 ? 2.938 41.969 -0.297 1 97.69 77 THR A CA 1
ATOM 569 C C . THR A 1 77 ? 4.273 42.312 -0.956 1 97.69 77 THR A C 1
ATOM 571 O O . THR A 1 77 ? 4.645 43.469 -1.06 1 97.69 77 THR A O 1
ATOM 574 N N . GLY A 1 78 ? 4.961 41.25 -1.337 1 97.38 78 GLY A N 1
ATOM 575 C CA . GLY A 1 78 ? 6.133 41.469 -2.17 1 97.38 78 GLY A CA 1
ATOM 576 C C . GLY A 1 78 ? 5.805 42.031 -3.533 1 97.38 78 GLY A C 1
ATOM 577 O O . GLY A 1 78 ? 4.656 41.969 -3.977 1 97.38 78 GLY A O 1
ATOM 578 N N . SER A 1 79 ? 6.875 42.5 -4.203 1 97.5 79 SER A N 1
ATOM 579 C CA . SER A 1 79 ? 6.707 43.25 -5.445 1 97.5 79 SER A CA 1
ATOM 580 C C . SER A 1 79 ? 6.172 42.344 -6.559 1 97.5 79 SER A C 1
ATOM 582 O O . SER A 1 79 ? 5.512 42.812 -7.484 1 97.5 79 SER A O 1
ATOM 584 N N . ASP A 1 80 ? 6.387 41.031 -6.488 1 98.06 80 ASP A N 1
ATOM 585 C CA . ASP A 1 80 ? 6.027 40.125 -7.59 1 98.06 80 ASP A CA 1
ATOM 586 C C . ASP A 1 80 ? 4.699 39.438 -7.316 1 98.06 80 ASP A C 1
ATOM 588 O O . ASP A 1 80 ? 4.215 38.656 -8.148 1 98.06 80 ASP A O 1
ATOM 592 N N . VAL A 1 81 ? 4.129 39.719 -6.145 1 98.31 81 VAL A N 1
ATOM 593 C CA . VAL A 1 81 ? 2.875 39.062 -5.773 1 98.31 81 VAL A CA 1
ATOM 594 C C . VAL A 1 81 ? 1.707 39.781 -6.469 1 98.31 81 VAL A C 1
ATOM 596 O O . VAL A 1 81 ? 1.537 40.969 -6.348 1 98.31 81 VAL A O 1
ATOM 599 N N . THR A 1 82 ? 0.921 38.969 -7.184 1 97.56 82 THR A N 1
ATOM 600 C CA . THR A 1 82 ? -0.152 39.562 -7.961 1 97.56 82 THR A CA 1
ATOM 601 C C . THR A 1 82 ? -1.509 39.031 -7.535 1 97.56 82 THR A C 1
ATOM 603 O O . THR A 1 82 ? -2.545 39.656 -7.781 1 97.56 82 THR A O 1
ATOM 606 N N . HIS A 1 83 ? -1.563 37.906 -6.918 1 97.19 83 HIS A N 1
ATOM 607 C CA . HIS A 1 83 ? -2.846 37.25 -6.688 1 97.19 83 HIS A CA 1
ATOM 608 C C . HIS A 1 83 ? -3.346 37.5 -5.27 1 97.19 83 HIS A C 1
ATOM 610 O O . HIS A 1 83 ? -4.449 37.062 -4.914 1 97.19 83 HIS A O 1
ATOM 616 N N . LEU A 1 84 ? -2.609 38.188 -4.406 1 98.5 84 LEU A N 1
ATOM 617 C CA . LEU A 1 84 ? -2.982 38.562 -3.053 1 98.5 84 LEU A CA 1
ATOM 618 C C . LEU A 1 84 ? -2.775 40.062 -2.855 1 98.5 84 LEU A C 1
ATOM 620 O O . LEU A 1 84 ? -1.922 40.688 -3.51 1 98.5 84 LEU A O 1
ATOM 624 N N . LYS A 1 85 ? -3.525 40.656 -1.947 1 98.31 85 LYS A N 1
ATOM 625 C CA . LYS A 1 85 ? -3.377 42.094 -1.596 1 98.31 85 LYS A CA 1
ATOM 626 C C . LYS A 1 85 ? -3.57 42.312 -0.098 1 98.31 85 LYS A C 1
ATOM 628 O O . LYS A 1 85 ? -4.105 41.438 0.596 1 98.31 85 LYS A O 1
ATOM 633 N N . ILE A 1 86 ? -3.168 43.438 0.301 1 98.5 86 ILE A N 1
ATOM 634 C CA . ILE A 1 86 ? -3.332 43.844 1.697 1 98.5 86 ILE A CA 1
ATOM 635 C C . ILE A 1 86 ? -4.805 43.75 2.086 1 98.5 86 ILE A C 1
ATOM 637 O O . ILE A 1 86 ? -5.676 44.219 1.335 1 98.5 86 ILE A O 1
ATOM 641 N N . GLY A 1 87 ? -5.074 43.125 3.219 1 98.56 87 GLY A N 1
ATOM 642 C CA . GLY A 1 87 ? -6.441 43 3.701 1 98.56 87 GLY A CA 1
ATOM 643 C C . GLY A 1 87 ? -7.051 41.625 3.43 1 98.56 87 GLY A C 1
ATOM 644 O O . GLY A 1 87 ? -8.055 41.25 4.043 1 98.56 87 GLY A O 1
ATOM 645 N N . ASP A 1 88 ? -6.48 40.906 2.475 1 98.69 88 ASP A N 1
ATOM 646 C CA . ASP A 1 88 ? -6.984 39.562 2.191 1 98.69 88 ASP A CA 1
ATOM 647 C C . ASP A 1 88 ? -6.867 38.656 3.416 1 98.69 88 ASP A C 1
ATOM 649 O O . ASP A 1 88 ? -5.832 38.656 4.082 1 98.69 88 ASP A O 1
ATOM 653 N N . ARG A 1 89 ? -7.957 37.938 3.771 1 98.81 89 ARG A N 1
ATOM 654 C CA . ARG A 1 89 ? -7.902 36.844 4.734 1 98.81 89 ARG A CA 1
ATOM 655 C C . ARG A 1 89 ? -7.344 35.562 4.094 1 98.81 89 ARG A C 1
ATOM 657 O O . ARG A 1 89 ? -7.703 35.219 2.967 1 98.81 89 ARG A O 1
ATOM 664 N N . VAL A 1 90 ? -6.383 34.938 4.781 1 98.88 90 VAL A N 1
ATOM 665 C CA . VAL A 1 90 ? -5.676 33.844 4.129 1 98.88 90 VAL A CA 1
ATOM 666 C C . VAL A 1 90 ? -5.434 32.719 5.129 1 98.88 90 VAL A C 1
ATOM 668 O O . VAL A 1 90 ? -5.555 32.906 6.34 1 98.88 90 VAL A O 1
ATOM 671 N N . CYS A 1 91 ? -5.242 31.562 4.688 1 98.81 91 CYS A N 1
ATOM 672 C CA . CYS A 1 91 ? -4.586 30.453 5.367 1 98.81 91 CYS A CA 1
ATOM 673 C C . CYS A 1 91 ? -3.338 30 4.613 1 98.81 91 CYS A C 1
ATOM 675 O O . CYS A 1 91 ? -3.184 30.312 3.428 1 98.81 91 CYS A O 1
ATOM 677 N N . MET A 1 92 ? -2.396 29.406 5.266 1 98.44 92 MET A N 1
ATOM 678 C CA . MET A 1 92 ? -1.09 29.125 4.68 1 98.44 92 MET A CA 1
ATOM 679 C C . MET A 1 92 ? -0.776 27.641 4.738 1 98.44 92 MET A C 1
ATOM 681 O O . MET A 1 92 ? -0.983 27 5.773 1 98.44 92 MET A O 1
ATOM 685 N N . GLU A 1 93 ? -0.357 27.078 3.67 1 98.38 93 GLU A N 1
ATOM 686 C CA . GLU A 1 93 ? 0.298 25.781 3.67 1 98.38 93 GLU A CA 1
ATOM 687 C C . GLU A 1 93 ? 1.681 25.859 4.312 1 98.38 93 GLU A C 1
ATOM 689 O O . GLU A 1 93 ? 2.57 26.531 3.799 1 98.38 93 GLU A O 1
ATOM 694 N N . PRO A 1 94 ? 1.943 25.125 5.383 1 97.88 94 PRO A N 1
ATOM 695 C CA . PRO A 1 94 ? 3.125 25.391 6.207 1 97.88 94 PRO A CA 1
ATOM 696 C C . PRO A 1 94 ? 4.402 24.797 5.609 1 97.88 94 PRO A C 1
ATOM 698 O O . PRO A 1 94 ? 5.504 25.172 6.004 1 97.88 94 PRO A O 1
ATOM 701 N N . GLY A 1 95 ? 4.301 23.781 4.77 1 96.56 95 GLY A N 1
ATOM 702 C CA . GLY A 1 95 ? 5.473 23.156 4.176 1 96.56 95 GLY A CA 1
ATOM 703 C C . GLY A 1 95 ? 5.945 23.844 2.916 1 96.56 95 GLY A C 1
ATOM 704 O O . GLY A 1 95 ? 5.176 24.031 1.97 1 96.56 95 GLY A O 1
ATOM 705 N N . ILE A 1 96 ? 7.211 24.281 2.947 1 96.94 96 ILE A N 1
ATOM 706 C CA . ILE A 1 96 ? 7.801 24.953 1.792 1 96.94 96 ILE A CA 1
ATOM 707 C C . ILE A 1 96 ? 8.891 24.078 1.188 1 96.94 96 ILE A C 1
ATOM 709 O O . ILE A 1 96 ? 9.961 23.906 1.785 1 96.94 96 ILE A O 1
ATOM 713 N N . PRO A 1 97 ? 8.633 23.516 -0 1 97.06 97 PRO A N 1
ATOM 714 C CA . PRO A 1 97 ? 9.625 22.672 -0.668 1 97.06 97 PRO A CA 1
ATOM 715 C C . PRO A 1 97 ? 10.68 23.484 -1.416 1 97.06 97 PRO A C 1
ATOM 717 O O . PRO A 1 97 ? 10.609 24.703 -1.468 1 97.06 97 PRO A O 1
ATOM 720 N N . ASP A 1 98 ? 11.82 22.797 -1.885 1 96.56 98 ASP A N 1
ATOM 721 C CA . ASP A 1 98 ? 12.641 23.297 -2.975 1 96.56 98 ASP A CA 1
ATOM 722 C C . ASP A 1 98 ? 11.898 23.219 -4.309 1 96.56 98 ASP A C 1
ATOM 724 O O . ASP A 1 98 ? 11.664 22.125 -4.828 1 96.56 98 ASP A O 1
ATOM 728 N N . PRO A 1 99 ? 11.57 24.375 -4.797 1 94.69 99 PRO A N 1
ATOM 729 C CA . PRO A 1 99 ? 10.719 24.359 -5.992 1 94.69 99 PRO A CA 1
ATOM 730 C C . PRO A 1 99 ? 11.414 23.719 -7.199 1 94.69 99 PRO A C 1
ATOM 732 O O . PRO A 1 99 ? 10.758 23.422 -8.195 1 94.69 99 PRO A O 1
ATOM 735 N N . THR A 1 100 ? 12.742 23.547 -7.121 1 95.44 100 THR A N 1
ATOM 736 C CA . THR A 1 100 ? 13.477 23 -8.258 1 95.44 100 THR A CA 1
ATOM 737 C C . THR A 1 100 ? 13.812 21.531 -8.031 1 95.44 100 THR A C 1
ATOM 739 O O . THR A 1 100 ? 14.414 20.891 -8.891 1 95.44 100 THR A O 1
ATOM 742 N N . SER A 1 101 ? 13.359 21.016 -6.914 1 95.69 101 SER A N 1
ATOM 743 C CA . SER A 1 101 ? 13.695 19.625 -6.598 1 95.69 101 SER A CA 1
ATOM 744 C C . SER A 1 101 ? 12.969 18.656 -7.516 1 95.69 101 SER A C 1
ATOM 746 O O . SER A 1 101 ? 11.969 19.016 -8.148 1 95.69 101 SER A O 1
ATOM 748 N N . ARG A 1 102 ? 13.5 17.391 -7.598 1 94.38 102 ARG A N 1
ATOM 749 C CA . ARG A 1 102 ? 12.852 16.328 -8.352 1 94.38 102 ARG A CA 1
ATOM 750 C C . ARG A 1 102 ? 11.445 16.062 -7.824 1 94.38 102 ARG A C 1
ATOM 752 O O . ARG A 1 102 ? 10.508 15.875 -8.602 1 94.38 102 ARG A O 1
ATOM 759 N N . ALA A 1 103 ? 11.227 16.094 -6.52 1 96.12 103 ALA A N 1
ATOM 760 C CA . ALA A 1 103 ? 9.922 15.867 -5.906 1 96.12 103 ALA A CA 1
ATOM 761 C C . ALA A 1 103 ? 8.914 16.922 -6.344 1 96.12 103 ALA A C 1
ATOM 763 O O . ALA A 1 103 ? 7.77 16.609 -6.668 1 96.12 103 ALA A O 1
ATOM 764 N N . SER A 1 104 ? 9.359 18.156 -6.348 1 95.62 104 SER A N 1
ATOM 765 C CA . SER A 1 104 ? 8.477 19.234 -6.785 1 95.62 104 SER A CA 1
ATOM 766 C C . SER A 1 104 ? 8.109 19.078 -8.258 1 95.62 104 SER A C 1
ATOM 768 O O . SER A 1 104 ? 6.953 19.281 -8.633 1 95.62 104 SER A O 1
ATOM 770 N N . LYS A 1 105 ? 9.078 18.719 -9.055 1 95.75 105 LYS A N 1
ATOM 771 C CA . LYS A 1 105 ? 8.82 18.547 -10.477 1 95.75 105 LYS A CA 1
ATOM 772 C C . LYS A 1 105 ? 7.852 17.406 -10.734 1 95.75 105 LYS A C 1
ATOM 774 O O . LYS A 1 105 ? 7.105 17.422 -11.711 1 95.75 105 LYS A O 1
ATOM 779 N N . LEU A 1 106 ? 7.867 16.422 -9.812 1 94.75 106 LEU A N 1
ATOM 780 C CA . LEU A 1 106 ? 6.977 15.273 -9.938 1 94.75 106 LEU A CA 1
ATOM 781 C C . LEU A 1 106 ? 5.605 15.586 -9.336 1 94.75 106 LEU A C 1
ATOM 783 O O . LEU A 1 106 ? 4.688 14.766 -9.43 1 94.75 106 LEU A O 1
ATOM 787 N N . GLY A 1 107 ? 5.41 16.75 -8.703 1 95.81 107 GLY A N 1
ATOM 788 C CA . GLY A 1 107 ? 4.141 17.125 -8.109 1 95.81 107 GLY A CA 1
ATOM 789 C C . GLY A 1 107 ? 3.932 16.531 -6.723 1 95.81 107 GLY A C 1
ATOM 790 O O . GLY A 1 107 ? 2.82 16.547 -6.191 1 95.81 107 GLY A O 1
ATOM 791 N N . ILE A 1 108 ? 4.984 15.891 -6.184 1 97.25 108 ILE A N 1
ATOM 792 C CA . ILE A 1 108 ? 4.906 15.281 -4.859 1 97.25 108 ILE A CA 1
ATOM 793 C C . ILE A 1 108 ? 5.809 16.031 -3.889 1 97.25 108 ILE A C 1
ATOM 795 O O . ILE A 1 108 ? 6.609 15.43 -3.176 1 97.25 108 ILE A O 1
ATOM 799 N N . TYR A 1 109 ? 5.68 17.375 -3.764 1 97.19 109 TYR A N 1
ATOM 800 C CA . TYR A 1 109 ? 6.602 18.234 -3.037 1 97.19 109 TYR A CA 1
ATOM 801 C C . TYR A 1 109 ? 6.465 18.031 -1.532 1 97.19 109 TYR A C 1
ATOM 803 O O . TYR A 1 109 ? 7.32 18.484 -0.762 1 97.19 109 TYR A O 1
ATOM 811 N N . ASN A 1 110 ? 5.383 17.391 -1.085 1 96.94 110 ASN A N 1
ATOM 812 C CA . ASN A 1 110 ? 5.223 17.094 0.333 1 96.94 110 ASN A CA 1
ATOM 813 C C . ASN A 1 110 ? 6.32 16.156 0.834 1 96.94 110 ASN A C 1
ATOM 815 O O . ASN A 1 110 ? 6.613 16.125 2.031 1 96.94 110 ASN A O 1
ATOM 819 N N . VAL A 1 111 ? 6.953 15.414 -0.082 1 96.69 111 VAL A N 1
ATOM 820 C CA . VAL A 1 111 ? 7.98 14.461 0.335 1 96.69 111 VAL A CA 1
ATOM 821 C C . VAL A 1 111 ? 9.344 14.914 -0.186 1 96.69 111 VAL A C 1
ATOM 823 O O . VAL A 1 111 ? 10.266 14.102 -0.309 1 96.69 111 VAL A O 1
ATOM 826 N N . ASP A 1 112 ? 9.445 16.203 -0.555 1 95.5 112 ASP A N 1
ATOM 827 C CA . ASP A 1 112 ? 10.75 16.797 -0.839 1 95.5 112 ASP A CA 1
ATOM 828 C C . ASP A 1 112 ? 11.648 16.75 0.392 1 95.5 112 ASP A C 1
ATOM 830 O O . ASP A 1 112 ? 11.289 17.281 1.449 1 95.5 112 ASP A O 1
ATOM 834 N N . PRO A 1 113 ? 12.844 16.156 0.262 1 89.81 113 PRO A N 1
ATOM 835 C CA . PRO A 1 113 ? 13.734 16.078 1.421 1 89.81 113 PRO A CA 1
ATOM 836 C C . PRO A 1 113 ? 14.133 17.453 1.948 1 89.81 113 PRO A C 1
ATOM 838 O O . PRO A 1 113 ? 14.547 17.578 3.104 1 89.81 113 PRO A O 1
ATOM 841 N N . ALA A 1 114 ? 13.945 18.5 1.188 1 93.56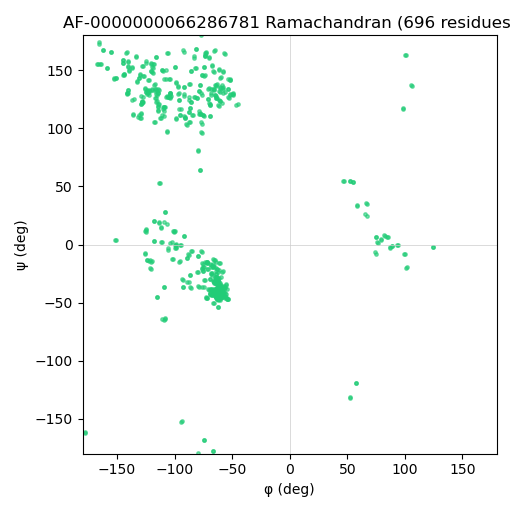 114 ALA A N 1
ATOM 842 C CA . ALA A 1 114 ? 14.367 19.828 1.577 1 93.56 114 ALA A CA 1
ATOM 843 C C . ALA A 1 114 ? 13.203 20.641 2.127 1 93.56 114 ALA A C 1
ATOM 845 O O . ALA A 1 114 ? 13.336 21.844 2.395 1 93.56 114 ALA A O 1
ATOM 846 N N . VAL A 1 115 ? 12.117 20.016 2.379 1 95.31 115 VAL A N 1
ATOM 847 C CA . VAL A 1 115 ? 10.93 20.734 2.82 1 95.31 115 VAL A CA 1
ATOM 848 C C . VAL A 1 115 ? 11.195 21.391 4.176 1 95.31 115 VAL A C 1
ATOM 850 O O . VAL A 1 115 ? 11.734 20.75 5.082 1 95.31 115 VAL A O 1
ATOM 853 N N . ARG A 1 116 ? 10.977 22.672 4.27 1 95.31 116 ARG A N 1
ATOM 854 C CA . ARG A 1 116 ? 10.875 23.375 5.547 1 95.31 116 ARG A CA 1
ATOM 855 C C . ARG A 1 116 ? 9.43 23.438 6.023 1 95.31 116 ARG A C 1
ATOM 857 O O . ARG A 1 116 ? 8.539 23.844 5.266 1 95.31 116 ARG A O 1
ATOM 864 N N . PHE A 1 117 ? 9.195 23.016 7.254 1 96.38 117 PHE A N 1
ATOM 865 C CA . PHE A 1 117 ? 7.832 22.922 7.762 1 96.38 117 PHE A CA 1
ATOM 866 C C . PHE A 1 117 ? 7.695 23.656 9.086 1 96.38 117 PHE A C 1
ATOM 868 O O . PHE A 1 117 ? 8.469 23.438 10.016 1 96.38 117 PHE A O 1
ATOM 875 N N . TRP A 1 118 ? 6.668 24.594 9.148 1 97 118 TRP A N 1
ATOM 876 C CA . TRP A 1 118 ? 6.449 25.344 10.367 1 97 118 TRP A CA 1
ATOM 877 C C . TRP A 1 118 ? 6.398 24.438 11.586 1 97 118 TRP A C 1
ATOM 879 O O . TRP A 1 118 ? 5.691 23.422 11.578 1 97 118 TRP A O 1
ATOM 889 N N . ALA A 1 119 ? 7.211 24.766 12.664 1 96.38 119 ALA A N 1
ATOM 890 C CA . ALA A 1 119 ? 7.215 24.125 13.969 1 96.38 119 ALA A CA 1
ATOM 891 C C . ALA A 1 119 ? 7.711 22.672 13.875 1 96.38 119 ALA A C 1
ATOM 893 O O . ALA A 1 119 ? 7.234 21.797 14.602 1 96.38 119 ALA A O 1
ATOM 894 N N . THR A 1 120 ? 8.477 22.344 12.898 1 95 120 THR A N 1
ATOM 895 C CA . THR A 1 120 ? 9.32 21.156 12.828 1 95 120 THR A CA 1
ATOM 896 C C . THR A 1 120 ? 10.797 21.531 12.938 1 95 120 THR A C 1
ATOM 898 O O . THR A 1 120 ? 11.336 22.203 12.055 1 95 120 THR A O 1
ATOM 901 N N . PRO A 1 121 ? 11.438 21.172 14.039 1 94.44 121 PRO A N 1
ATOM 902 C CA . PRO A 1 121 ? 12.797 21.641 14.297 1 94.44 121 PRO A CA 1
ATOM 903 C C . PRO A 1 121 ? 13.734 21.438 13.109 1 94.44 121 PRO A C 1
ATOM 905 O O . PRO A 1 121 ? 13.727 20.375 12.492 1 94.44 121 PRO A O 1
ATOM 908 N N . PRO A 1 122 ? 14.445 22.453 12.711 1 93.31 122 PRO A N 1
ATOM 909 C CA . PRO A 1 122 ? 14.656 23.688 13.461 1 93.31 122 PRO A CA 1
ATOM 910 C C . PRO A 1 122 ? 13.773 24.828 12.969 1 93.31 122 PRO A C 1
ATOM 912 O O . PRO A 1 122 ? 14.016 26 13.305 1 93.31 122 PRO A O 1
ATOM 915 N N . ILE A 1 123 ? 12.859 24.531 12.195 1 94.88 123 ILE A N 1
ATOM 916 C CA . ILE A 1 123 ? 12.047 25.578 11.57 1 94.88 123 ILE A CA 1
ATOM 917 C C . ILE A 1 123 ? 11.047 26.125 12.578 1 94.88 123 ILE A C 1
ATOM 919 O O . ILE A 1 123 ? 10.352 25.359 13.25 1 94.88 123 ILE A O 1
ATOM 923 N N . HIS A 1 124 ? 10.969 27.422 12.727 1 96.06 124 HIS A N 1
ATOM 924 C CA . HIS A 1 124 ? 10.039 28.078 13.641 1 96.06 124 HIS A CA 1
ATOM 925 C C . HIS A 1 124 ? 8.617 28.047 13.094 1 96.06 124 HIS A C 1
ATOM 927 O O . HIS A 1 124 ? 8.414 28.047 11.875 1 96.06 124 HIS A O 1
ATOM 933 N N . GLY A 1 125 ? 7.633 28.078 14.062 1 97.25 125 GLY A N 1
ATOM 934 C CA . GLY A 1 125 ? 6.227 28.031 13.695 1 97.25 125 GLY A CA 1
ATOM 935 C C . GLY A 1 125 ? 5.605 29.422 13.57 1 97.25 125 GLY A C 1
ATOM 936 O O . GLY A 1 125 ? 6.281 30.375 13.18 1 97.25 125 GLY A O 1
ATOM 937 N N . CYS A 1 126 ? 4.297 29.469 13.797 1 96.69 126 CYS A N 1
ATOM 938 C CA . CYS A 1 126 ? 3.572 30.672 13.438 1 96.69 126 CYS A CA 1
ATOM 939 C C . CYS A 1 126 ? 2.814 31.234 14.633 1 96.69 126 CYS A C 1
ATOM 941 O O . CYS A 1 126 ? 1.947 32.094 14.477 1 96.69 126 CYS A O 1
ATOM 943 N N . LEU A 1 127 ? 3.07 30.719 15.828 1 97.38 127 LEU A N 1
ATOM 944 C CA . LEU A 1 127 ? 2.475 31.328 17.016 1 97.38 127 LEU A CA 1
ATOM 945 C C . LEU A 1 127 ? 3.225 32.594 17.406 1 97.38 127 LEU A C 1
ATOM 947 O O . LEU A 1 127 ? 3.801 32.656 18.484 1 97.38 127 LEU A O 1
ATOM 951 N N . THR A 1 128 ? 3.217 33.531 16.625 1 95.25 128 THR A N 1
ATOM 952 C CA . THR A 1 128 ? 3.773 34.875 16.672 1 95.25 128 THR A CA 1
ATOM 953 C C . THR A 1 128 ? 2.852 35.875 15.969 1 95.25 128 THR A C 1
ATOM 955 O O . THR A 1 128 ? 1.991 35.469 15.18 1 95.25 128 THR A O 1
ATOM 958 N N . PRO A 1 129 ? 2.918 37.094 16.281 1 94.44 129 PRO A N 1
ATOM 959 C CA . PRO A 1 129 ? 1.949 38.062 15.773 1 94.44 129 PRO A CA 1
ATOM 960 C C . PRO A 1 129 ? 1.984 38.219 14.258 1 94.44 129 PRO A C 1
ATOM 962 O O . PRO A 1 129 ? 0.964 38.531 13.633 1 94.44 129 PRO A O 1
ATOM 965 N N . GLU A 1 130 ? 3.189 38.031 13.656 1 94.06 130 GLU A N 1
ATOM 966 C CA . GLU A 1 130 ? 3.346 38.125 12.203 1 94.06 130 GLU A CA 1
ATOM 967 C C . GLU A 1 130 ? 4.242 37 11.664 1 94.06 130 GLU A C 1
ATOM 969 O O . GLU A 1 130 ? 5.121 36.531 12.367 1 94.06 130 GLU A O 1
ATOM 974 N N . VAL A 1 131 ? 3.977 36.688 10.43 1 94.69 131 VAL A N 1
ATOM 975 C CA . VAL A 1 131 ? 4.828 35.719 9.727 1 94.69 131 VAL A CA 1
ATOM 976 C C . VAL A 1 131 ? 5.043 36.188 8.289 1 94.69 131 VAL A C 1
ATOM 978 O O . VAL A 1 131 ? 4.219 36.938 7.734 1 94.69 131 VAL A O 1
ATOM 981 N N . ILE A 1 132 ? 6.184 35.844 7.754 1 95.56 132 ILE A N 1
ATOM 982 C CA . ILE A 1 132 ? 6.445 35.969 6.324 1 95.56 132 ILE A CA 1
ATOM 983 C C . ILE A 1 132 ? 6.363 34.594 5.672 1 95.56 132 ILE A C 1
ATOM 985 O O . ILE A 1 132 ? 6.918 33.625 6.188 1 95.56 132 ILE A O 1
ATOM 989 N N . HIS A 1 133 ? 5.617 34.5 4.613 1 96.44 133 HIS A N 1
ATOM 990 C CA . HIS A 1 133 ? 5.371 33.219 3.941 1 96.44 133 HIS A CA 1
ATOM 991 C C . HIS A 1 133 ? 5.293 33.406 2.43 1 96.44 133 HIS A C 1
ATOM 993 O O . HIS A 1 133 ? 4.855 34.438 1.948 1 96.44 133 HIS A O 1
ATOM 999 N N . PRO A 1 134 ? 5.777 32.375 1.63 1 97 134 PRO A N 1
ATOM 1000 C CA . PRO A 1 134 ? 5.633 32.5 0.178 1 97 134 PRO A CA 1
ATOM 1001 C C . PRO A 1 134 ? 4.176 32.656 -0.26 1 97 134 PRO A C 1
ATOM 1003 O O . PRO A 1 134 ? 3.312 31.906 0.199 1 97 134 PRO A O 1
ATOM 1006 N N . ALA A 1 135 ? 3.932 33.562 -1.2 1 98.25 135 ALA A N 1
ATOM 1007 C CA . ALA A 1 135 ? 2.586 33.781 -1.728 1 98.25 135 ALA A CA 1
ATOM 1008 C C . ALA A 1 135 ? 2.057 32.5 -2.387 1 98.25 135 ALA A C 1
ATOM 1010 O O . ALA A 1 135 ? 0.855 32.219 -2.346 1 98.25 135 ALA A O 1
ATOM 1011 N N . ALA A 1 136 ? 2.953 31.703 -2.904 1 97.19 136 ALA A N 1
ATOM 1012 C CA . ALA A 1 136 ? 2.594 30.484 -3.631 1 97.19 136 ALA A CA 1
ATOM 1013 C C . ALA A 1 136 ? 1.96 29.453 -2.699 1 97.19 136 ALA A C 1
ATOM 1015 O O . ALA A 1 136 ? 1.245 28.562 -3.15 1 97.19 136 ALA A O 1
ATOM 1016 N N . PHE A 1 137 ? 2.158 29.578 -1.407 1 98.19 137 PHE A N 1
ATOM 1017 C CA . PHE A 1 137 ? 1.623 28.641 -0.432 1 98.19 137 PHE A CA 1
ATOM 1018 C C . PHE A 1 137 ? 0.657 29.328 0.521 1 98.19 137 PHE A C 1
ATOM 1020 O O . PHE A 1 137 ? 0.478 28.891 1.659 1 98.19 137 PHE A O 1
ATOM 1027 N N . THR A 1 138 ? 0.16 30.469 0.085 1 98.62 138 THR A N 1
ATOM 1028 C CA . THR A 1 138 ? -0.821 31.266 0.815 1 98.62 138 THR A CA 1
ATOM 1029 C C . THR A 1 138 ? -2.135 31.344 0.044 1 98.62 138 THR A C 1
ATOM 1031 O O . THR A 1 138 ? -2.145 31.672 -1.144 1 98.62 138 THR A O 1
ATOM 1034 N N . TYR A 1 139 ? -3.252 31.047 0.729 1 98.75 139 TYR A N 1
ATOM 1035 C CA . TYR A 1 139 ? -4.527 30.891 0.04 1 98.75 139 TYR A CA 1
ATOM 1036 C C . TYR A 1 139 ? -5.578 31.828 0.619 1 98.75 139 TYR A C 1
ATOM 1038 O O . TYR A 1 139 ? -5.789 31.859 1.834 1 98.75 139 TYR A O 1
ATOM 1046 N N . LYS A 1 140 ? -6.234 32.469 -0.27 1 98.62 140 LYS A N 1
ATOM 1047 C CA . LYS A 1 140 ? -7.277 33.406 0.13 1 98.62 140 LYS A CA 1
ATOM 1048 C C . LYS A 1 140 ? -8.5 32.688 0.672 1 98.62 140 LYS A C 1
ATOM 1050 O O . LYS A 1 140 ? -8.922 31.656 0.11 1 98.62 140 LYS A O 1
ATOM 1055 N N . LEU A 1 141 ? -9.023 33.156 1.807 1 98.62 141 LEU A N 1
ATOM 1056 C CA . LEU A 1 141 ? -10.281 32.625 2.354 1 98.62 141 LEU A CA 1
ATOM 1057 C C . LEU A 1 141 ? -11.469 33.375 1.754 1 98.62 141 LEU A C 1
ATOM 1059 O O . LEU A 1 141 ? -11.516 34.594 1.76 1 98.62 141 LEU A O 1
ATOM 1063 N N . PRO A 1 142 ? -12.406 32.625 1.206 1 97.94 142 PRO A N 1
ATOM 1064 C CA . PRO A 1 142 ? -13.656 33.281 0.81 1 97.94 142 PRO A CA 1
ATOM 1065 C C . PRO A 1 142 ? -14.344 34 1.972 1 97.94 142 PRO A C 1
ATOM 1067 O O . PRO A 1 142 ? -14.07 33.688 3.137 1 97.94 142 PRO A O 1
ATOM 1070 N N . ASP A 1 143 ? -15.273 34.844 1.697 1 97.69 143 ASP A N 1
ATOM 1071 C CA . ASP A 1 143 ? -15.906 35.719 2.688 1 97.69 143 ASP A CA 1
ATOM 1072 C C . ASP A 1 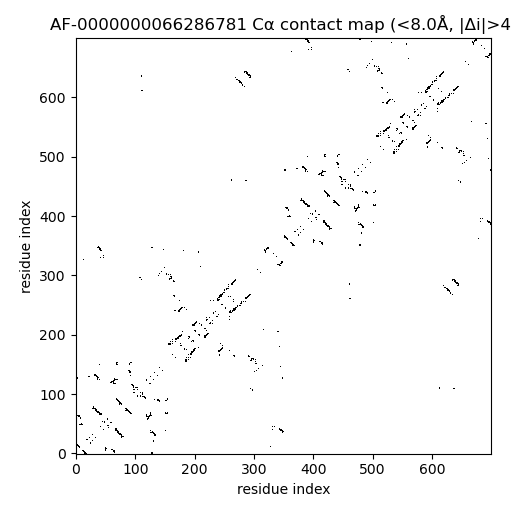143 ? -16.672 34.875 3.723 1 97.69 143 ASP A C 1
ATOM 1074 O O . ASP A 1 143 ? -16.781 35.281 4.883 1 97.69 143 ASP A O 1
ATOM 1078 N N . ASN A 1 144 ? -17.125 33.781 3.271 1 97.88 144 ASN A N 1
ATOM 1079 C CA . ASN A 1 144 ? -17.984 33 4.156 1 97.88 144 ASN A CA 1
ATOM 1080 C C . ASN A 1 144 ? -17.172 31.984 4.961 1 97.88 144 ASN A C 1
ATOM 1082 O O . ASN A 1 144 ? -17.734 31.109 5.617 1 97.88 144 ASN A O 1
ATOM 1086 N N . VAL A 1 145 ? -15.883 32.031 4.883 1 98.25 145 VAL A N 1
ATOM 1087 C CA . VAL A 1 145 ? -15.008 31.141 5.645 1 98.25 145 VAL A CA 1
ATOM 1088 C C . VAL A 1 145 ? -14.297 31.922 6.742 1 98.25 145 VAL A C 1
ATOM 1090 O O . VAL A 1 145 ? -13.547 32.875 6.453 1 98.25 145 VAL A O 1
ATOM 1093 N N . SER A 1 146 ? -14.523 31.578 8 1 98.38 146 SER A N 1
ATOM 1094 C CA . SER A 1 146 ? -13.961 32.281 9.148 1 98.38 146 SER A CA 1
ATOM 1095 C C . SER A 1 146 ? -12.477 31.984 9.312 1 98.38 146 SER A C 1
ATOM 1097 O O . SER A 1 146 ? -11.945 31.062 8.688 1 98.38 146 SER A O 1
ATOM 1099 N N . PHE A 1 147 ? -11.789 32.812 10.094 1 98.62 147 PHE A N 1
ATOM 1100 C CA . PHE A 1 147 ? -10.406 32.531 10.445 1 98.62 147 PHE A CA 1
ATOM 1101 C C . PHE A 1 147 ? -10.273 31.188 11.156 1 98.62 147 PHE A C 1
ATOM 1103 O O . PHE A 1 147 ? -9.305 30.453 10.938 1 98.62 147 PHE A O 1
ATOM 1110 N N . ALA A 1 148 ? -11.273 30.891 12.023 1 98.62 148 ALA A N 1
ATOM 1111 C CA . ALA A 1 148 ? -11.266 29.625 12.734 1 98.62 148 ALA A CA 1
ATOM 1112 C C . ALA A 1 148 ? -11.305 28.453 11.758 1 98.62 148 ALA A C 1
ATOM 1114 O O . ALA A 1 148 ? -10.547 27.484 11.898 1 98.62 148 ALA A O 1
ATOM 1115 N N . GLU A 1 149 ? -12.156 28.531 10.758 1 98.38 149 GLU A N 1
ATOM 1116 C CA . GLU A 1 149 ? -12.219 27.5 9.711 1 98.38 149 GLU A CA 1
ATOM 1117 C C . GLU A 1 149 ? -10.93 27.484 8.891 1 98.38 149 GLU A C 1
ATOM 1119 O O . GLU A 1 149 ? -10.453 26.406 8.5 1 98.38 149 GLU A O 1
ATOM 1124 N N . GLY A 1 150 ? -10.383 28.688 8.594 1 98.69 150 GLY A N 1
ATOM 1125 C CA . GLY A 1 150 ? -9.125 28.766 7.875 1 98.69 150 GLY A CA 1
ATOM 1126 C C . GLY A 1 150 ? -7.996 28.016 8.555 1 98.69 150 GLY A C 1
ATOM 1127 O O . GLY A 1 150 ? -7.188 27.359 7.887 1 98.69 150 GLY A O 1
ATOM 1128 N N . ALA A 1 151 ? -7.965 28.062 9.875 1 98.69 151 ALA A N 1
ATOM 1129 C CA . ALA A 1 151 ? -6.926 27.375 10.648 1 98.69 151 ALA A CA 1
ATOM 1130 C C . ALA A 1 151 ? -7.121 25.859 10.617 1 98.69 151 ALA A C 1
ATOM 1132 O O . ALA A 1 151 ? -6.211 25.109 10.961 1 98.69 151 ALA A O 1
ATOM 1133 N N . MET A 1 152 ? -8.312 25.453 10.203 1 98.44 152 MET A N 1
ATOM 1134 C CA . MET A 1 152 ? -8.617 24.016 10.133 1 98.44 152 MET A CA 1
ATOM 1135 C C . MET A 1 152 ? -8.195 23.438 8.789 1 98.44 152 MET A C 1
ATOM 1137 O O . MET A 1 152 ? -8.172 22.219 8.609 1 98.44 152 MET A O 1
ATOM 1141 N N . VAL A 1 153 ? -7.809 24.312 7.852 1 98.62 153 VAL A N 1
ATOM 1142 C CA . VAL A 1 153 ? -7.52 23.844 6.496 1 98.62 153 VAL A CA 1
ATOM 1143 C C . VAL A 1 153 ? -6.309 22.906 6.516 1 98.62 153 VAL A C 1
ATOM 1145 O O . VAL A 1 153 ? -6.285 21.906 5.809 1 98.62 153 VAL A O 1
ATOM 1148 N N . GLU A 1 154 ? -5.363 23.234 7.309 1 98.62 154 GLU A N 1
ATOM 1149 C CA . GLU A 1 154 ? -4.148 22.422 7.352 1 98.62 154 GLU A CA 1
ATOM 1150 C C . GLU A 1 154 ? -4.453 21 7.801 1 98.62 154 GLU A C 1
ATOM 1152 O O . GLU A 1 154 ? -4.129 20.047 7.094 1 98.62 154 GLU A O 1
ATOM 1157 N N . PRO A 1 155 ? -5.113 20.781 8.953 1 98.25 155 PRO A N 1
ATOM 1158 C CA . PRO A 1 155 ? -5.426 19.406 9.32 1 98.25 155 PRO A CA 1
ATOM 1159 C C . PRO A 1 155 ? -6.41 18.75 8.352 1 98.25 155 PRO A C 1
ATOM 1161 O O . PRO A 1 155 ? -6.336 17.531 8.117 1 98.25 155 PRO A O 1
ATOM 1164 N N . PHE A 1 156 ? -7.34 19.5 7.777 1 98.69 156 PHE A N 1
ATOM 1165 C CA . PHE A 1 156 ? -8.266 18.953 6.793 1 98.69 156 PHE A CA 1
ATOM 1166 C C . PHE A 1 156 ? -7.523 18.531 5.531 1 98.69 156 PHE A C 1
ATOM 1168 O O . PHE A 1 156 ? -7.898 17.547 4.883 1 98.69 156 PHE A O 1
ATOM 1175 N N . ALA A 1 157 ? -6.422 19.25 5.223 1 98.69 157 ALA A N 1
ATOM 1176 C CA . ALA A 1 157 ? -5.598 18.906 4.066 1 98.69 157 ALA A CA 1
ATOM 1177 C C . ALA A 1 157 ? -5.016 17.5 4.211 1 98.69 157 ALA A C 1
ATOM 1179 O O . ALA A 1 157 ? -4.848 16.781 3.219 1 98.69 157 ALA A O 1
ATOM 1180 N N . ILE A 1 158 ? -4.723 17.062 5.418 1 98.25 158 ILE A N 1
ATOM 1181 C CA . ILE A 1 158 ? -4.277 15.695 5.641 1 98.25 158 ILE A CA 1
ATOM 1182 C C . ILE A 1 158 ? -5.391 14.727 5.254 1 98.25 158 ILE A C 1
ATOM 1184 O O . ILE A 1 158 ? -5.141 13.727 4.566 1 98.25 158 ILE A O 1
ATOM 1188 N N . GLY A 1 159 ? -6.629 15.016 5.727 1 98.62 159 GLY A N 1
ATOM 1189 C CA . GLY A 1 159 ? -7.77 14.203 5.34 1 98.62 159 GLY A CA 1
ATOM 1190 C C . GLY A 1 159 ? -7.984 14.156 3.84 1 98.62 159 GLY A C 1
ATOM 1191 O O . GLY A 1 159 ? -8.266 13.086 3.283 1 98.62 159 GLY A O 1
ATOM 1192 N N . MET A 1 160 ? -7.797 15.312 3.219 1 98.5 160 MET A N 1
ATOM 1193 C CA . MET A 1 160 ? -7.949 15.398 1.77 1 98.5 160 MET A CA 1
ATOM 1194 C C . MET A 1 160 ? -6.902 14.539 1.062 1 98.5 160 MET A C 1
ATOM 1196 O O . MET A 1 160 ? -7.215 13.844 0.096 1 98.5 160 MET A O 1
ATOM 1200 N N . GLN A 1 161 ? -5.656 14.641 1.536 1 98.69 161 GLN A N 1
ATOM 1201 C CA . GLN A 1 161 ? -4.586 13.828 0.964 1 98.69 161 GLN A CA 1
ATOM 1202 C C . GLN A 1 161 ? -4.898 12.344 1.088 1 98.69 161 GLN A C 1
ATOM 1204 O O . GLN A 1 161 ? -4.707 11.578 0.137 1 98.69 161 GLN A O 1
ATOM 1209 N N . ALA A 1 162 ? -5.391 11.922 2.229 1 98.75 162 ALA A N 1
ATOM 1210 C CA . ALA A 1 162 ? -5.762 10.523 2.461 1 98.75 162 ALA A CA 1
ATOM 1211 C C . ALA A 1 162 ? -6.855 10.078 1.495 1 98.75 162 ALA A C 1
ATOM 1213 O O . ALA A 1 162 ? -6.766 9.008 0.898 1 98.75 162 ALA A O 1
ATOM 1214 N N . ALA A 1 163 ? -7.895 10.898 1.36 1 98.44 163 ALA A N 1
ATOM 1215 C CA . ALA A 1 163 ? -9 10.594 0.463 1 98.44 163 ALA A CA 1
ATOM 1216 C C . ALA A 1 163 ? -8.523 10.461 -0.979 1 98.44 163 ALA A C 1
ATOM 1218 O O . ALA A 1 163 ? -8.969 9.57 -1.711 1 98.44 163 ALA A O 1
ATOM 1219 N N . LEU A 1 164 ? -7.637 11.398 -1.343 1 97.69 164 LEU A N 1
ATOM 1220 C CA . LEU A 1 164 ? -7.086 11.352 -2.693 1 97.69 164 LEU A CA 1
ATOM 1221 C C . LEU A 1 164 ? -6.297 10.07 -2.914 1 97.69 164 LEU A C 1
ATOM 1223 O O . LEU A 1 164 ? -6.48 9.391 -3.928 1 97.69 164 LEU A O 1
ATOM 1227 N N . ARG A 1 165 ? -5.449 9.727 -1.977 1 97.88 165 ARG A N 1
ATOM 1228 C CA . ARG A 1 165 ? -4.625 8.531 -2.092 1 97.88 165 ARG A CA 1
ATOM 1229 C C . ARG A 1 165 ? -5.492 7.273 -2.125 1 97.88 165 ARG A C 1
ATOM 1231 O O . ARG A 1 165 ? -5.129 6.281 -2.756 1 97.88 165 ARG A O 1
ATOM 1238 N N . ALA A 1 166 ? -6.652 7.348 -1.501 1 98.5 166 ALA A N 1
ATOM 1239 C CA . ALA A 1 166 ? -7.566 6.211 -1.456 1 98.5 166 ALA A CA 1
ATOM 1240 C C . ALA A 1 166 ? -8.203 5.965 -2.822 1 98.5 166 ALA A C 1
ATOM 1242 O O . ALA A 1 166 ? -8.719 4.875 -3.086 1 98.5 166 ALA A O 1
ATOM 1243 N N . ARG A 1 167 ? -8.219 6.988 -3.709 1 97.81 167 ARG A N 1
ATOM 1244 C CA . ARG A 1 167 ? -8.898 6.918 -4.996 1 97.81 167 ARG A CA 1
ATOM 1245 C C . ARG A 1 167 ? -10.367 6.539 -4.82 1 97.81 167 ARG A C 1
ATOM 1247 O O . ARG A 1 167 ? -10.844 5.586 -5.438 1 97.81 167 ARG A O 1
ATOM 1254 N N . ILE A 1 168 ? -11.055 7.281 -4.004 1 98.06 168 ILE A N 1
ATOM 1255 C CA . ILE A 1 168 ? -12.438 7.016 -3.635 1 98.06 168 ILE A CA 1
ATOM 1256 C C . ILE A 1 168 ? -13.312 7.008 -4.891 1 98.06 168 ILE A C 1
ATOM 1258 O O . ILE A 1 168 ? -13.156 7.855 -5.77 1 98.06 168 ILE A O 1
ATOM 1262 N N . GLN A 1 169 ? -14.18 6.031 -5.008 1 96.5 169 GLN A N 1
ATOM 1263 C CA . GLN A 1 169 ? -15.25 5.992 -6 1 96.5 169 GLN A CA 1
ATOM 1264 C C . GLN A 1 169 ? -16.609 6.293 -5.367 1 96.5 169 GLN A C 1
ATOM 1266 O O . GLN A 1 169 ? -16.844 5.93 -4.215 1 96.5 169 GLN A O 1
ATOM 1271 N N . PRO A 1 170 ? -17.422 7.012 -6.133 1 96.69 170 PRO A N 1
ATOM 1272 C CA . PRO A 1 170 ? -18.75 7.258 -5.59 1 96.69 170 PRO A CA 1
ATOM 1273 C C . PRO A 1 170 ? -19.453 5.977 -5.133 1 96.69 170 PRO A C 1
ATOM 1275 O O . PRO A 1 170 ? -19.469 4.98 -5.859 1 96.69 170 PRO A O 1
ATOM 1278 N N . GLY A 1 171 ? -19.938 6.031 -3.9 1 97.19 171 GLY A N 1
ATOM 1279 C CA . GLY A 1 171 ? -20.672 4.887 -3.381 1 97.19 171 GLY A CA 1
ATOM 1280 C C . GLY A 1 171 ? -19.828 4.004 -2.477 1 97.19 171 GLY A C 1
ATOM 1281 O O . GLY A 1 171 ? -20.359 3.109 -1.811 1 97.19 171 GLY A O 1
ATOM 1282 N N . ASP A 1 172 ? -18.516 4.227 -2.369 1 98.06 172 ASP A N 1
ATOM 1283 C CA . ASP A 1 172 ? -17.641 3.43 -1.515 1 98.06 172 ASP A CA 1
ATOM 1284 C C . ASP A 1 172 ? -18.109 3.477 -0.06 1 98.06 172 ASP A C 1
ATOM 1286 O O . ASP A 1 172 ? -18.672 4.473 0.385 1 98.06 172 ASP A O 1
ATOM 1290 N N . ILE A 1 173 ? -17.859 2.398 0.646 1 98.56 173 ILE A N 1
ATOM 1291 C CA . ILE A 1 173 ? -17.984 2.34 2.1 1 98.56 173 ILE A CA 1
ATOM 1292 C C . ILE A 1 173 ? -16.609 2.334 2.738 1 98.56 173 ILE A C 1
ATOM 1294 O O . ILE A 1 173 ? -15.758 1.5 2.398 1 98.56 173 ILE A O 1
ATOM 1298 N N . ALA A 1 174 ? -16.422 3.277 3.686 1 98.88 174 ALA A N 1
ATOM 1299 C CA . ALA A 1 174 ? -15.102 3.398 4.312 1 98.88 174 ALA A CA 1
ATOM 1300 C C . ALA A 1 174 ? -15.188 3.164 5.816 1 98.88 174 ALA A C 1
ATOM 1302 O O . ALA A 1 174 ? -16.25 3.352 6.422 1 98.88 174 ALA A O 1
ATOM 1303 N N . VAL A 1 175 ? -14.062 2.688 6.355 1 98.94 175 VAL A N 1
ATOM 1304 C CA . VAL A 1 175 ? -13.859 2.607 7.797 1 98.94 175 VAL A CA 1
ATOM 1305 C C . VAL A 1 175 ? -12.695 3.512 8.203 1 98.94 175 VAL A C 1
ATOM 1307 O O . VAL A 1 175 ? -11.672 3.559 7.523 1 98.94 175 VAL A O 1
ATOM 1310 N N . VAL A 1 176 ? -12.875 4.273 9.227 1 98.94 176 VAL A N 1
ATOM 1311 C CA . VAL A 1 176 ? -11.812 5.055 9.852 1 98.94 176 VAL A CA 1
ATOM 1312 C C . VAL A 1 176 ? -11.547 4.535 11.258 1 98.94 176 VAL A C 1
ATOM 1314 O O . VAL A 1 176 ? -12.453 4.52 12.102 1 98.94 176 VAL A O 1
ATOM 1317 N N . THR A 1 177 ? -10.336 4.07 11.484 1 98.81 177 THR A N 1
ATOM 1318 C CA . THR A 1 177 ? -9.961 3.697 12.844 1 98.81 177 THR A CA 1
ATOM 1319 C C . THR A 1 177 ? -9.227 4.84 13.531 1 98.81 177 THR A C 1
ATOM 1321 O O . THR A 1 177 ? -8.164 5.27 13.07 1 98.81 177 THR A O 1
ATOM 1324 N N . GLY A 1 178 ? -9.719 5.262 14.672 1 97.75 178 GLY A N 1
ATOM 1325 C CA . GLY A 1 178 ? -9.234 6.445 15.359 1 97.75 178 GLY A CA 1
ATOM 1326 C C . GLY A 1 178 ? -10.086 7.676 15.109 1 97.75 178 GLY A C 1
ATOM 1327 O O . GLY A 1 178 ? -10.172 8.156 13.977 1 97.75 178 GLY A O 1
ATOM 1328 N N . ALA A 1 179 ? -10.672 8.172 16.188 1 97.5 179 ALA A N 1
ATOM 1329 C CA . ALA A 1 179 ? -11.547 9.336 16.078 1 97.5 179 ALA A CA 1
ATOM 1330 C C . ALA A 1 179 ? -10.891 10.578 16.672 1 97.5 179 ALA A C 1
ATOM 1332 O O . ALA A 1 179 ? -11.562 11.422 17.266 1 97.5 179 ALA A O 1
ATOM 1333 N N . GLY A 1 180 ? -9.547 10.586 16.625 1 95.56 180 GLY A N 1
ATOM 1334 C CA . GLY A 1 180 ? -8.867 11.844 16.906 1 95.56 180 GLY A CA 1
ATOM 1335 C C . GLY A 1 180 ? -9.125 12.906 15.859 1 95.56 180 GLY A C 1
ATOM 1336 O O . GLY A 1 180 ? -9.891 12.695 14.922 1 95.56 180 GLY A O 1
ATOM 1337 N N . PRO A 1 181 ? -8.5 14.039 16.031 1 96.12 181 PRO A N 1
ATOM 1338 C CA . PRO A 1 181 ? -8.727 15.141 15.086 1 96.12 181 PRO A CA 1
ATOM 1339 C C . PRO A 1 181 ? -8.5 14.734 13.633 1 96.12 181 PRO A C 1
ATOM 1341 O O . PRO A 1 181 ? -9.344 15.008 12.773 1 96.12 181 PRO A O 1
ATOM 1344 N N . ILE A 1 182 ? -7.434 14.062 13.336 1 97.12 182 ILE A N 1
ATOM 1345 C CA . ILE A 1 182 ? -7.102 13.68 11.969 1 97.12 182 ILE A CA 1
ATOM 1346 C C . ILE A 1 182 ? -8.102 12.641 11.461 1 97.12 182 ILE A C 1
ATOM 1348 O O . ILE A 1 182 ? -8.539 12.703 10.312 1 97.12 182 ILE A O 1
ATOM 1352 N N . GLY A 1 183 ? -8.422 11.672 12.328 1 98.38 183 GLY A N 1
ATOM 1353 C CA . GLY A 1 183 ? -9.422 10.695 11.945 1 98.38 183 GLY A CA 1
ATOM 1354 C C . GLY A 1 183 ? -10.742 11.328 11.539 1 98.38 183 GLY A C 1
ATOM 1355 O O . GLY A 1 183 ? -11.359 10.914 10.562 1 98.38 183 GLY A O 1
ATOM 1356 N N . MET A 1 184 ? -11.156 12.312 12.281 1 98.06 184 MET A N 1
ATOM 1357 C CA . MET A 1 184 ? -12.406 13 11.961 1 98.06 184 MET A CA 1
ATOM 1358 C C . MET A 1 184 ? -12.281 13.766 10.648 1 98.06 184 MET A C 1
ATOM 1360 O O . MET A 1 184 ? -13.203 13.758 9.828 1 98.06 184 MET A O 1
ATOM 1364 N N . MET A 1 185 ? -11.102 14.391 10.445 1 98.31 185 MET A N 1
ATOM 1365 C CA . MET A 1 185 ? -10.859 15.07 9.18 1 98.31 185 MET A CA 1
ATOM 1366 C C . MET A 1 185 ? -10.93 14.094 8.016 1 98.31 185 MET A C 1
ATOM 1368 O O . MET A 1 185 ? -11.508 14.398 6.969 1 98.31 185 MET A O 1
ATOM 1372 N N . VAL A 1 186 ? -10.391 12.898 8.18 1 98.81 186 VAL A N 1
ATOM 1373 C CA . VAL A 1 186 ? -10.359 11.875 7.141 1 98.81 186 VAL A CA 1
ATOM 1374 C C . VAL A 1 186 ? -11.781 11.391 6.852 1 98.81 186 VAL A C 1
ATOM 1376 O O . VAL A 1 186 ? -12.164 11.227 5.691 1 98.81 186 VAL A O 1
ATOM 1379 N N . ALA A 1 187 ? -12.562 11.172 7.883 1 98.81 187 ALA A N 1
ATOM 1380 C CA . ALA A 1 187 ? -13.945 10.727 7.707 1 98.81 187 ALA A CA 1
ATOM 1381 C C . ALA A 1 187 ? -14.742 11.727 6.875 1 98.81 187 ALA A C 1
ATOM 1383 O O . ALA A 1 187 ? -15.453 11.344 5.941 1 98.81 187 ALA A O 1
ATOM 1384 N N . LEU A 1 188 ? -14.586 12.969 7.195 1 98.62 188 LEU A N 1
ATOM 1385 C CA . LEU A 1 188 ? -15.328 14.008 6.492 1 98.62 188 LEU A CA 1
ATOM 1386 C C . LEU A 1 188 ? -14.828 14.172 5.066 1 98.62 188 LEU A C 1
ATOM 1388 O O . LEU A 1 188 ? -15.617 14.391 4.145 1 98.62 188 LEU A O 1
ATOM 1392 N N . ALA A 1 189 ? -13.5 14.07 4.891 1 98.75 189 ALA A N 1
ATOM 1393 C CA . ALA A 1 189 ? -12.938 14.109 3.543 1 98.75 189 ALA A CA 1
ATOM 1394 C C . ALA A 1 189 ? -13.422 12.93 2.711 1 98.75 189 ALA A C 1
ATOM 1396 O O . ALA A 1 189 ? -13.68 13.07 1.514 1 98.75 189 ALA A O 1
ATOM 1397 N N . ALA A 1 190 ? -13.531 11.75 3.326 1 98.75 190 ALA A N 1
ATOM 1398 C CA . ALA A 1 190 ? -14 10.562 2.631 1 98.75 190 ALA A CA 1
ATOM 1399 C C . ALA A 1 190 ? -15.445 10.734 2.158 1 98.75 190 ALA A C 1
ATOM 1401 O O . ALA A 1 190 ? -15.773 10.391 1.021 1 98.75 190 ALA A O 1
ATOM 1402 N N . LEU A 1 191 ? -16.312 11.297 3.016 1 98.06 191 LEU A N 1
ATOM 1403 C CA . LEU A 1 191 ? -17.688 11.586 2.623 1 98.06 191 LEU A CA 1
ATOM 1404 C C . LEU A 1 191 ? -17.734 12.594 1.479 1 98.06 191 LEU A C 1
ATOM 1406 O O . LEU A 1 191 ? -18.422 12.383 0.483 1 98.06 191 LEU A O 1
ATOM 1410 N N . ALA A 1 192 ? -16.953 13.617 1.636 1 97.19 192 ALA A N 1
ATOM 1411 C CA . ALA A 1 192 ? -16.906 14.633 0.591 1 97.19 192 ALA A CA 1
ATOM 1412 C C . ALA A 1 192 ? -16.375 14.055 -0.716 1 97.19 192 ALA A C 1
ATOM 1414 O O . ALA A 1 192 ? -16.719 14.523 -1.801 1 97.19 192 ALA A O 1
ATOM 1415 N N . GLY A 1 193 ? -15.531 13.039 -0.613 1 97.06 193 GLY A N 1
ATOM 1416 C CA . GLY A 1 193 ? -14.914 12.414 -1.771 1 97.06 193 GLY A CA 1
ATOM 1417 C C . GLY A 1 193 ? -15.828 11.43 -2.477 1 97.06 193 GLY A C 1
ATOM 1418 O O . GLY A 1 193 ? -15.5 10.93 -3.551 1 97.06 193 GLY A O 1
ATOM 1419 N N . GLY A 1 194 ? -17.016 11.125 -1.8 1 97.31 194 GLY A N 1
ATOM 1420 C CA . GLY A 1 194 ? -17.984 10.312 -2.533 1 97.31 194 GLY A CA 1
ATOM 1421 C C . GLY A 1 194 ? -18.375 9.047 -1.802 1 97.31 194 GLY A C 1
ATOM 1422 O O . GLY A 1 194 ? -19.203 8.273 -2.287 1 97.31 194 GLY A O 1
ATOM 1423 N N . CYS A 1 195 ? -17.781 8.789 -0.636 1 97.81 195 CYS A N 1
ATOM 1424 C CA . CYS A 1 195 ? -18.234 7.629 0.13 1 97.81 195 CYS A CA 1
ATOM 1425 C C . CYS A 1 195 ? -19.703 7.754 0.492 1 97.81 195 CYS A C 1
ATOM 1427 O O . CYS A 1 195 ? -20.156 8.82 0.906 1 97.81 195 CYS A O 1
ATOM 1429 N N . ALA A 1 196 ? -20.422 6.707 0.326 1 97.5 196 ALA A N 1
ATOM 1430 C CA . ALA A 1 196 ? -21.828 6.695 0.717 1 97.5 196 ALA A CA 1
ATOM 1431 C C . ALA A 1 196 ? -21.984 6.617 2.234 1 97.5 196 ALA A C 1
ATOM 1433 O O . ALA A 1 196 ? -22.953 7.117 2.795 1 97.5 196 ALA A O 1
ATOM 1434 N N . LYS A 1 197 ? -20.969 5.945 2.811 1 97.75 197 LYS A N 1
ATOM 1435 C CA . LYS A 1 197 ? -20.969 5.711 4.254 1 97.75 197 LYS A CA 1
ATOM 1436 C C . LYS A 1 197 ? -19.547 5.613 4.793 1 97.75 197 LYS A C 1
ATOM 1438 O O . LYS A 1 197 ? -18.656 5.07 4.129 1 97.75 197 LYS A O 1
ATOM 1443 N N . VAL A 1 198 ? -19.359 6.16 6.012 1 98.81 198 VAL A N 1
ATOM 1444 C CA . VAL A 1 198 ? -18.094 6.012 6.738 1 98.81 198 VAL A CA 1
ATOM 1445 C C . VAL A 1 198 ? -18.375 5.488 8.148 1 98.81 198 VAL A C 1
ATOM 1447 O O . VAL A 1 198 ? -19.188 6.051 8.875 1 98.81 198 VAL A O 1
ATOM 1450 N N . ILE A 1 199 ? -17.781 4.41 8.477 1 98.88 199 ILE A N 1
ATOM 1451 C CA . ILE A 1 199 ? -17.828 3.854 9.82 1 98.88 199 ILE A CA 1
ATOM 1452 C C . ILE A 1 199 ? -16.594 4.289 10.602 1 98.88 199 ILE A C 1
ATOM 1454 O O . ILE A 1 199 ? -15.461 3.971 10.219 1 98.88 199 ILE A O 1
ATOM 1458 N N . VAL A 1 200 ? -16.812 5.039 11.656 1 98.88 200 VAL A N 1
ATOM 1459 C CA . VAL A 1 200 ? -15.711 5.531 12.477 1 98.88 200 VAL A CA 1
ATOM 1460 C C . VAL A 1 200 ? -15.641 4.738 13.781 1 98.88 200 VAL A C 1
ATOM 1462 O O . VAL A 1 200 ? -16.625 4.625 14.5 1 98.88 200 VAL A O 1
ATOM 1465 N N . ALA A 1 201 ? -14.453 4.207 14.039 1 98.81 201 ALA A N 1
ATOM 1466 C CA . ALA A 1 201 ? -14.266 3.371 15.227 1 98.81 201 ALA A CA 1
ATOM 1467 C C . ALA A 1 201 ? -13.258 3.992 16.188 1 98.81 201 ALA A C 1
ATOM 1469 O O . ALA A 1 201 ? -12.234 4.535 15.75 1 98.81 201 ALA A O 1
ATOM 1470 N N . ASP A 1 202 ? -13.547 3.955 17.469 1 98.06 202 ASP A N 1
ATOM 1471 C CA . ASP A 1 202 ? -12.68 4.457 18.516 1 98.06 202 ASP A CA 1
ATOM 1472 C C . ASP A 1 202 ? -13.07 3.883 19.875 1 98.06 202 ASP A C 1
ATOM 1474 O O . ASP A 1 202 ? -14.109 3.236 20 1 98.06 202 ASP A O 1
ATOM 1478 N N . LEU A 1 203 ? -12.148 4.09 20.859 1 96.19 203 LEU A N 1
ATOM 1479 C CA . LEU A 1 203 ? -12.422 3.658 22.234 1 96.19 203 LEU A CA 1
ATOM 1480 C C . LEU A 1 203 ? -13.188 4.73 23 1 96.19 203 LEU A C 1
ATOM 1482 O O . LEU A 1 203 ? -13.891 4.426 23.969 1 96.19 203 LEU A O 1
ATOM 1486 N N . ALA A 1 204 ? -13.039 6.043 22.609 1 95.75 204 ALA A N 1
ATOM 1487 C CA . ALA A 1 204 ? -13.586 7.168 23.359 1 95.75 204 ALA A CA 1
ATOM 1488 C C . ALA A 1 204 ? -14.984 7.531 22.875 1 95.75 204 ALA A C 1
ATOM 1490 O O . ALA A 1 204 ? -15.133 8.172 21.828 1 95.75 204 ALA A O 1
ATOM 1491 N N . GLN A 1 205 ? -15.992 7.246 23.672 1 97 205 GLN A N 1
ATOM 1492 C CA . GLN A 1 205 ? -17.391 7.477 23.297 1 97 205 GLN A CA 1
ATOM 1493 C C . GLN A 1 205 ? -17.641 8.961 23.047 1 97 205 GLN A C 1
ATOM 1495 O O . GLN A 1 205 ? -18.344 9.328 22.094 1 97 205 GLN A O 1
ATOM 1500 N N . PRO A 1 206 ? -17.078 9.844 23.875 1 97.12 206 PRO A N 1
ATOM 1501 C CA . PRO A 1 206 ? -17.359 11.258 23.641 1 97.12 206 PRO A CA 1
ATOM 1502 C C . PRO A 1 206 ? -16.922 11.727 22.25 1 97.12 206 PRO A C 1
ATOM 1504 O O . PRO A 1 206 ? -17.609 12.531 21.609 1 97.12 206 PRO A O 1
ATOM 1507 N N . LYS A 1 207 ? -15.797 11.234 21.781 1 96.06 207 LYS A N 1
ATOM 1508 C CA . LYS A 1 207 ? -15.344 11.562 20.438 1 96.06 207 LYS A CA 1
ATOM 1509 C C . LYS A 1 207 ? -16.297 11.016 19.375 1 96.06 207 LYS A C 1
ATOM 1511 O O . LYS A 1 207 ? -16.609 11.695 18.406 1 96.06 207 LYS A O 1
ATOM 1516 N N . LEU A 1 208 ? -16.703 9.797 19.594 1 98 208 LEU A N 1
ATOM 1517 C CA . LEU A 1 208 ? -17.641 9.164 18.672 1 98 208 LEU A CA 1
ATOM 1518 C C . LEU A 1 208 ? -18.953 9.93 18.625 1 98 208 LEU A C 1
ATOM 1520 O O . LEU A 1 208 ? -19.562 10.047 17.562 1 98 208 LEU A O 1
ATOM 1524 N N . ASP A 1 209 ? -19.375 10.477 19.766 1 97.88 209 ASP A N 1
ATOM 1525 C CA . ASP A 1 209 ? -20.609 11.258 19.812 1 97.88 209 ASP A CA 1
ATOM 1526 C C . ASP A 1 209 ? -20.516 12.508 18.953 1 97.88 209 ASP A C 1
ATOM 1528 O O . ASP A 1 209 ? -21.484 12.898 18.297 1 97.88 209 ASP A O 1
ATOM 1532 N N . ILE A 1 210 ? -19.391 13.055 18.969 1 96.38 210 ILE A N 1
ATOM 1533 C CA . ILE A 1 210 ? -19.172 14.273 18.203 1 96.38 210 ILE A CA 1
ATOM 1534 C C . ILE A 1 210 ? -19.297 13.969 16.703 1 96.38 210 ILE A C 1
ATOM 1536 O O . ILE A 1 210 ? -20.062 14.617 15.992 1 96.38 210 ILE A O 1
ATOM 1540 N N . ILE A 1 211 ? -18.609 12.953 16.188 1 97.75 211 ILE A N 1
ATOM 1541 C CA . ILE A 1 211 ? -18.547 12.68 14.75 1 97.75 211 ILE A CA 1
ATOM 1542 C C . ILE A 1 211 ? -19.844 12.031 14.289 1 97.75 211 ILE A C 1
ATOM 1544 O O . ILE A 1 211 ? -20.188 12.086 13.102 1 97.75 211 ILE A O 1
ATOM 1548 N N . ALA A 1 212 ? -20.625 11.43 15.188 1 97.81 212 ALA A N 1
ATOM 1549 C CA . ALA A 1 212 ? -21.891 10.781 14.875 1 97.81 212 ALA A CA 1
ATOM 1550 C C . ALA A 1 212 ? -22.938 11.797 14.414 1 97.81 212 ALA A C 1
ATOM 1552 O O . ALA A 1 212 ? -23.938 11.43 13.797 1 97.81 212 ALA A O 1
ATOM 1553 N N . ALA A 1 213 ? -22.688 13 14.711 1 96.38 213 ALA A N 1
ATOM 1554 C CA . ALA A 1 213 ? -23.641 14.055 14.391 1 96.38 213 ALA A CA 1
ATOM 1555 C C . ALA A 1 213 ? -23.672 14.328 12.891 1 96.38 213 ALA A C 1
ATOM 1557 O O . ALA A 1 213 ? -24.594 14.977 12.383 1 96.38 213 ALA A O 1
ATOM 1558 N N . TYR A 1 214 ? -22.688 13.867 12.164 1 97.19 214 TYR A N 1
ATOM 1559 C CA . TYR A 1 214 ? -22.609 14.102 10.727 1 97.19 214 TYR A CA 1
ATOM 1560 C C . TYR A 1 214 ? -23.375 13.031 9.953 1 97.19 214 TYR A C 1
ATOM 1562 O O . TYR A 1 214 ? -23.266 11.844 10.266 1 97.19 214 TYR A O 1
ATOM 1570 N N . ASP A 1 215 ? -24.109 13.438 8.914 1 96.44 215 ASP A N 1
ATOM 1571 C CA . ASP A 1 215 ? -24.812 12.484 8.047 1 96.44 215 ASP A CA 1
ATOM 1572 C C . ASP A 1 215 ? -23.812 11.586 7.32 1 96.44 215 ASP A C 1
ATOM 1574 O O . ASP A 1 215 ? -22.766 12.055 6.852 1 96.44 215 ASP A O 1
ATOM 1578 N N . GLY A 1 216 ? -24.125 10.328 7.27 1 97.38 216 GLY A N 1
ATOM 1579 C CA . GLY A 1 216 ? -23.297 9.383 6.539 1 97.38 216 GLY A CA 1
ATOM 1580 C C . GLY A 1 216 ? -22.266 8.695 7.41 1 97.38 216 GLY A C 1
ATOM 1581 O O . GLY A 1 216 ? -21.531 7.816 6.945 1 97.38 216 GLY A O 1
ATOM 1582 N N . ILE A 1 217 ? -22.297 9.094 8.727 1 98.38 217 ILE A N 1
ATOM 1583 C CA . ILE A 1 217 ? -21.312 8.516 9.648 1 98.38 217 ILE A CA 1
ATOM 1584 C C . ILE A 1 217 ? -22.016 7.516 10.57 1 98.38 217 ILE A C 1
ATOM 1586 O O . ILE A 1 217 ? -23.062 7.82 11.148 1 98.38 217 ILE A O 1
ATOM 1590 N N . GLU A 1 218 ? -21.531 6.371 10.656 1 98.31 218 GLU A N 1
ATOM 1591 C CA . GLU A 1 218 ? -21.828 5.395 11.703 1 98.31 218 GLU A CA 1
ATOM 1592 C C . GLU A 1 218 ? -20.625 5.207 12.625 1 98.31 218 GLU A C 1
ATOM 1594 O O . GLU A 1 218 ? -19.469 5.262 12.18 1 98.31 218 GLU A O 1
ATOM 1599 N N . THR A 1 219 ? -20.906 5.043 13.914 1 98.69 219 THR A N 1
ATOM 1600 C CA . THR A 1 219 ? -19.797 4.93 14.844 1 98.69 219 THR A CA 1
ATOM 1601 C C . THR A 1 219 ? -19.812 3.576 15.555 1 98.69 219 THR A C 1
ATOM 1603 O O . THR A 1 219 ? -20.875 2.986 15.742 1 98.69 219 THR A O 1
ATOM 1606 N N . ILE A 1 220 ? -18.641 3.088 15.859 1 98.69 220 ILE A N 1
ATOM 1607 C CA . ILE A 1 220 ? -18.469 1.851 16.609 1 98.69 220 ILE A CA 1
ATOM 1608 C C . ILE A 1 220 ? -17.5 2.09 17.781 1 98.69 220 ILE A C 1
ATOM 1610 O O . ILE A 1 220 ? -16.328 2.412 17.578 1 98.69 220 ILE A O 1
ATOM 1614 N N . ASN A 1 221 ? -18 2.01 19.016 1 98.56 221 ASN A N 1
ATOM 1615 C CA . ASN A 1 221 ? -17.125 1.915 20.172 1 98.56 221 ASN A CA 1
ATOM 1616 C C . ASN A 1 221 ? -16.516 0.519 20.312 1 98.56 221 ASN A C 1
ATOM 1618 O O . ASN A 1 221 ? -17.219 -0.435 20.641 1 98.56 221 ASN A O 1
ATOM 1622 N N . ILE A 1 222 ? -15.25 0.394 20.109 1 97.56 222 ILE A N 1
ATOM 1623 C CA . ILE A 1 222 ? -14.625 -0.916 19.953 1 97.56 222 ILE A CA 1
ATOM 1624 C C . ILE A 1 222 ? -14.469 -1.571 21.328 1 97.56 222 ILE A C 1
ATOM 1626 O O . ILE A 1 222 ? -14.055 -2.729 21.422 1 97.56 222 ILE A O 1
ATOM 1630 N N . ARG A 1 223 ? -14.773 -0.883 22.391 1 96.62 223 ARG A N 1
ATOM 1631 C CA . ARG A 1 223 ? -14.859 -1.498 23.703 1 96.62 223 ARG A CA 1
ATOM 1632 C C . ARG A 1 223 ? -16.141 -2.311 23.844 1 96.62 223 ARG A C 1
ATOM 1634 O O . ARG A 1 223 ? -16.219 -3.215 24.688 1 96.62 223 ARG A O 1
ATOM 1641 N N . GLU A 1 224 ? -17.078 -1.971 23.047 1 97.06 224 GLU A N 1
ATOM 1642 C CA . GLU A 1 224 ? -18.406 -2.547 23.203 1 97.06 224 GLU A CA 1
ATOM 1643 C C . GLU A 1 224 ? -18.734 -3.523 22.078 1 97.06 224 GLU A C 1
ATOM 1645 O O . GLU A 1 224 ? -19.531 -4.445 22.266 1 97.06 224 GLU A O 1
ATOM 1650 N N . ARG A 1 225 ? -18.297 -3.213 20.938 1 96.31 225 ARG A N 1
ATOM 1651 C CA . ARG A 1 225 ? -18.641 -4.012 19.766 1 96.31 225 ARG A CA 1
ATOM 1652 C C . ARG A 1 225 ? -17.391 -4.312 18.938 1 96.31 225 ARG A C 1
ATOM 1654 O O . ARG A 1 225 ? -16.531 -3.445 18.75 1 96.31 225 ARG A O 1
ATOM 1661 N N . ASN A 1 226 ? -17.312 -5.559 18.406 1 97.69 226 ASN A N 1
ATOM 1662 C CA . ASN A 1 226 ? -16.219 -5.945 17.516 1 97.69 226 ASN A CA 1
ATOM 1663 C C . ASN A 1 226 ? -16.328 -5.246 16.172 1 97.69 226 ASN A C 1
ATOM 1665 O O . ASN A 1 226 ? -17.328 -5.387 15.461 1 97.69 226 ASN A O 1
ATOM 1669 N N . LEU A 1 227 ? -15.328 -4.531 15.828 1 98.25 227 LEU A N 1
ATOM 1670 C CA . LEU A 1 227 ? -15.359 -3.707 14.625 1 98.25 227 LEU A CA 1
ATOM 1671 C C . LEU A 1 227 ? -15.492 -4.574 13.383 1 98.25 227 LEU A C 1
ATOM 1673 O O . LEU A 1 227 ? -16.266 -4.254 12.477 1 98.25 227 LEU A O 1
ATOM 1677 N N . ALA A 1 228 ? -14.75 -5.633 13.289 1 98.06 228 ALA A N 1
ATOM 1678 C CA . ALA A 1 228 ? -14.797 -6.512 12.117 1 98.06 228 ALA A CA 1
ATOM 1679 C C . ALA A 1 228 ? -16.203 -7.078 11.914 1 98.06 228 ALA A C 1
ATOM 1681 O O . ALA A 1 228 ? -16.688 -7.16 10.781 1 98.06 228 ALA A O 1
ATOM 1682 N N . GLU A 1 229 ? -16.812 -7.488 12.945 1 97.75 229 GLU A N 1
ATOM 1683 C CA . GLU A 1 229 ? -18.172 -7.996 12.875 1 97.75 229 GLU A CA 1
ATOM 1684 C C . GLU A 1 229 ? -19.156 -6.914 12.422 1 97.75 229 GLU A C 1
ATOM 1686 O O . GLU A 1 229 ? -20.047 -7.172 11.617 1 97.75 229 GLU A O 1
ATOM 1691 N N . ALA A 1 230 ? -18.984 -5.754 12.977 1 97.62 230 ALA A N 1
ATOM 1692 C CA . ALA A 1 230 ? -19.844 -4.637 12.594 1 97.62 230 ALA A CA 1
ATOM 1693 C C . ALA A 1 230 ? -19.703 -4.324 11.109 1 97.62 230 ALA A C 1
ATOM 1695 O O . ALA A 1 230 ? -20.703 -4.109 10.422 1 97.62 230 ALA A O 1
ATOM 1696 N N . VAL A 1 231 ? -18.5 -4.285 10.594 1 98.44 231 VAL A N 1
ATOM 1697 C CA . VAL A 1 231 ? -18.25 -4.004 9.188 1 98.44 231 VAL A CA 1
ATOM 1698 C C . VAL A 1 231 ? -18.828 -5.121 8.32 1 98.44 231 VAL A C 1
ATOM 1700 O O . VAL A 1 231 ? -19.453 -4.855 7.293 1 98.44 231 VAL A O 1
ATOM 1703 N N . SER A 1 232 ? -18.609 -6.363 8.727 1 97.56 232 SER A N 1
ATOM 1704 C CA . SER A 1 232 ? -19.172 -7.5 8.008 1 97.56 232 SER A CA 1
ATOM 1705 C C . SER A 1 232 ? -20.688 -7.383 7.891 1 97.56 232 SER A C 1
ATOM 1707 O O . SER A 1 232 ? -21.25 -7.59 6.812 1 97.56 232 SER A O 1
ATOM 1709 N N . ALA A 1 233 ? -21.359 -7.039 8.984 1 96.44 233 ALA A N 1
ATOM 1710 C CA . ALA A 1 233 ? -22.812 -6.871 8.992 1 96.44 233 ALA A CA 1
ATOM 1711 C C . ALA A 1 233 ? -23.234 -5.738 8.062 1 96.44 233 ALA A C 1
ATOM 1713 O O . ALA A 1 233 ? -24.219 -5.863 7.332 1 96.44 233 ALA A O 1
ATOM 1714 N N . ALA A 1 234 ? -22.438 -4.695 8.031 1 95.81 234 ALA A N 1
ATOM 1715 C CA . ALA A 1 234 ? -22.781 -3.502 7.266 1 95.81 234 ALA A CA 1
ATOM 1716 C C . ALA A 1 234 ? -22.547 -3.727 5.773 1 95.81 234 ALA A C 1
ATOM 1718 O O . ALA A 1 234 ? -23.016 -2.947 4.941 1 95.81 234 ALA A O 1
ATOM 1719 N N . THR A 1 235 ? -21.812 -4.738 5.391 1 96.88 235 THR A N 1
ATOM 1720 C CA . THR A 1 235 ? -21.406 -4.93 4 1 96.88 235 THR A CA 1
ATOM 1721 C C . THR A 1 235 ? -21.828 -6.312 3.508 1 96.88 235 THR A C 1
ATOM 1723 O O . THR A 1 235 ? -21.266 -6.824 2.531 1 96.88 235 THR A O 1
ATOM 1726 N N . ASP A 1 236 ? -22.688 -7.004 4.285 1 95.06 236 ASP A N 1
ATOM 1727 C CA . ASP A 1 236 ? -23.172 -8.336 3.947 1 95.06 236 ASP A CA 1
ATOM 1728 C C . ASP A 1 236 ? -22.016 -9.32 3.791 1 95.06 236 ASP A C 1
ATOM 1730 O O . ASP A 1 236 ? -21.984 -10.109 2.844 1 95.06 236 ASP A O 1
ATOM 1734 N N . GLY A 1 237 ? -21.016 -9.094 4.598 1 95.81 237 GLY A N 1
ATOM 1735 C CA . GLY A 1 237 ? -19.906 -10.023 4.66 1 95.81 237 GLY A CA 1
ATOM 1736 C C . GLY A 1 237 ? -18.812 -9.742 3.633 1 95.81 237 GLY A C 1
ATOM 1737 O O . GLY A 1 237 ? -17.766 -10.391 3.631 1 95.81 237 GLY A O 1
ATOM 1738 N N . TRP A 1 238 ? -18.938 -8.766 2.746 1 96 238 TRP A N 1
ATOM 1739 C CA . TRP A 1 238 ? -18.016 -8.492 1.65 1 96 238 TRP A CA 1
ATOM 1740 C C . TRP A 1 238 ? -16.781 -7.75 2.15 1 96 238 TRP A C 1
ATOM 1742 O O . TRP A 1 238 ? -15.664 -8 1.688 1 96 238 TRP A O 1
ATOM 1752 N N . GLY A 1 239 ? -16.969 -6.809 3.152 1 97.88 239 GLY A N 1
ATOM 1753 C CA . GLY A 1 239 ? -15.93 -5.898 3.619 1 97.88 239 GLY A CA 1
ATOM 1754 C C . GLY A 1 239 ? -16.062 -4.5 3.047 1 97.88 239 GLY A C 1
ATOM 1755 O O . GLY A 1 239 ? -16.766 -4.293 2.061 1 97.88 239 GLY A O 1
ATOM 1756 N N . CYS A 1 240 ? -15.414 -3.584 3.66 1 98.69 240 CYS A N 1
ATOM 1757 C CA . CYS A 1 240 ? -15.492 -2.205 3.191 1 98.69 240 CYS A CA 1
ATOM 1758 C C . CYS A 1 240 ? -14.516 -1.956 2.049 1 98.69 240 CYS A C 1
ATOM 1760 O O . CYS A 1 240 ? -13.578 -2.73 1.849 1 98.69 240 CYS A O 1
ATOM 1762 N N . ASP A 1 241 ? -14.734 -0.901 1.272 1 98.62 241 ASP A N 1
ATOM 1763 C CA . ASP A 1 241 ? -13.906 -0.566 0.116 1 98.62 241 ASP A CA 1
ATOM 1764 C C . ASP A 1 241 ? -12.562 0.02 0.55 1 98.62 241 ASP A C 1
ATOM 1766 O O . ASP A 1 241 ? -11.531 -0.26 -0.062 1 98.62 241 ASP A O 1
ATOM 1770 N N . ILE A 1 242 ? -12.609 0.814 1.637 1 98.88 242 ILE A N 1
ATOM 1771 C CA . ILE A 1 242 ? -11.422 1.537 2.07 1 98.88 242 ILE A CA 1
ATOM 1772 C C . ILE A 1 242 ? -11.336 1.519 3.596 1 98.88 242 ILE A C 1
ATOM 1774 O O . ILE A 1 242 ? -12.328 1.746 4.285 1 98.88 242 ILE A O 1
ATOM 1778 N N . VAL A 1 243 ? -10.18 1.207 4.113 1 98.94 243 VAL A N 1
ATOM 1779 C CA . VAL A 1 243 ? -9.867 1.389 5.523 1 98.94 243 VAL A CA 1
ATOM 1780 C C . VAL A 1 243 ? -8.859 2.523 5.688 1 98.94 243 VAL A C 1
ATOM 1782 O O . VAL A 1 243 ? -7.754 2.469 5.137 1 98.94 243 VAL A O 1
ATOM 1785 N N . PHE A 1 244 ? -9.258 3.543 6.375 1 98.94 244 PHE A N 1
ATOM 1786 C CA . PHE A 1 244 ? -8.328 4.57 6.82 1 98.94 244 PHE A CA 1
ATOM 1787 C C . PHE A 1 244 ? -7.855 4.289 8.242 1 98.94 244 PHE A C 1
ATOM 1789 O O . PHE A 1 244 ? -8.641 4.379 9.188 1 98.94 244 PHE A O 1
ATOM 1796 N N . GLU A 1 245 ? -6.621 3.947 8.391 1 98.88 245 GLU A N 1
ATOM 1797 C CA . GLU A 1 245 ? -6.062 3.752 9.727 1 98.88 245 GLU A CA 1
ATOM 1798 C C . GLU A 1 245 ? -5.461 5.047 10.266 1 98.88 245 GLU A C 1
ATOM 1800 O O . GLU A 1 245 ? -4.426 5.508 9.781 1 98.88 245 GLU A O 1
ATOM 1805 N N . CYS A 1 246 ? -6.109 5.641 11.25 1 98.38 246 CYS A N 1
ATOM 1806 C CA . CYS A 1 246 ? -5.73 6.969 11.719 1 98.38 246 CYS A CA 1
ATOM 1807 C C . CYS A 1 246 ? -5.281 6.934 13.172 1 98.38 246 CYS A C 1
ATOM 1809 O O . CYS A 1 246 ? -4.984 7.973 13.758 1 98.38 246 CYS A O 1
ATOM 1811 N N . SER A 1 247 ? -5.215 5.812 13.781 1 96.81 247 SER A N 1
ATOM 1812 C CA . SER A 1 247 ? -4.875 5.734 15.195 1 96.81 247 SER A CA 1
ATOM 1813 C C . SER A 1 247 ? -3.379 5.527 15.398 1 96.81 247 SER A C 1
ATOM 1815 O O . SER A 1 247 ? -2.812 5.988 16.391 1 96.81 247 SER A O 1
ATOM 1817 N N . GLY A 1 248 ? -2.775 4.762 14.539 1 95.69 248 GLY A N 1
ATOM 1818 C CA . GLY A 1 248 ? -1.389 4.359 14.703 1 95.69 248 GLY A CA 1
ATOM 1819 C C . GLY A 1 248 ? -1.214 3.227 15.703 1 95.69 248 GLY A C 1
ATOM 1820 O O . GLY A 1 248 ? -0.088 2.824 16 1 95.69 248 GLY A O 1
ATOM 1821 N N . ALA A 1 249 ? -2.277 2.715 16.203 1 96.31 249 ALA A N 1
ATOM 1822 C CA . ALA A 1 249 ? -2.201 1.669 17.219 1 96.31 249 ALA A CA 1
ATOM 1823 C C . ALA A 1 249 ? -1.887 0.314 16.594 1 96.31 249 ALA A C 1
ATOM 1825 O O . ALA A 1 249 ? -2.521 -0.086 15.617 1 96.31 249 ALA A O 1
ATOM 1826 N N . ALA A 1 250 ? -0.983 -0.417 17.25 1 96.94 250 ALA A N 1
ATOM 1827 C CA . ALA A 1 250 ? -0.52 -1.699 16.719 1 96.94 250 ALA A CA 1
ATOM 1828 C C . ALA A 1 250 ? -1.683 -2.672 16.547 1 96.94 250 ALA A C 1
ATOM 1830 O O . ALA A 1 250 ? -1.806 -3.318 15.5 1 96.94 250 ALA A O 1
ATOM 1831 N N . PRO A 1 251 ? -2.627 -2.76 17.484 1 96.56 251 PRO A N 1
ATOM 1832 C CA . PRO A 1 251 ? -3.729 -3.707 17.312 1 96.56 251 PRO A CA 1
ATOM 1833 C C . PRO A 1 251 ? -4.625 -3.348 16.125 1 96.56 251 PRO A C 1
ATOM 1835 O O . PRO A 1 251 ? -5.109 -4.238 15.414 1 96.56 251 PRO A O 1
ATOM 1838 N N . ALA A 1 252 ? -4.879 -2.051 15.945 1 97.12 252 ALA A N 1
ATOM 1839 C CA . ALA A 1 252 ? -5.691 -1.619 14.812 1 97.12 252 ALA A CA 1
ATOM 1840 C C . ALA A 1 252 ? -5.02 -1.979 13.484 1 97.12 252 ALA A C 1
ATOM 1842 O O . ALA A 1 252 ? -5.676 -2.469 12.562 1 97.12 252 ALA A O 1
ATOM 1843 N N . ILE A 1 253 ? -3.744 -1.749 13.422 1 98.12 253 ILE A N 1
ATOM 1844 C CA . ILE A 1 253 ? -2.969 -2.023 12.219 1 98.12 253 ILE A CA 1
ATOM 1845 C C . ILE A 1 253 ? -2.947 -3.525 11.953 1 98.12 253 ILE A C 1
ATOM 1847 O O . ILE A 1 253 ? -3.1 -3.959 10.805 1 98.12 253 ILE A O 1
ATOM 1851 N N . LEU A 1 254 ? -2.787 -4.301 12.945 1 97.12 254 LEU A N 1
ATOM 1852 C CA . LEU A 1 254 ? -2.756 -5.75 12.82 1 97.12 254 LEU A CA 1
ATOM 1853 C C . LEU A 1 254 ? -4.086 -6.281 12.289 1 97.12 254 LEU A C 1
ATOM 1855 O O . LEU A 1 254 ? -4.113 -7.266 11.547 1 97.12 254 LEU A O 1
ATOM 1859 N N . GLY A 1 255 ? -5.203 -5.59 12.594 1 96.81 255 GLY A N 1
ATOM 1860 C CA . GLY A 1 255 ? -6.527 -6.105 12.266 1 96.81 255 GLY A CA 1
ATOM 1861 C C . GLY A 1 255 ? -7.109 -5.504 11 1 96.81 255 GLY A C 1
ATOM 1862 O O . GLY A 1 255 ? -8.195 -5.887 10.57 1 96.81 255 GLY A O 1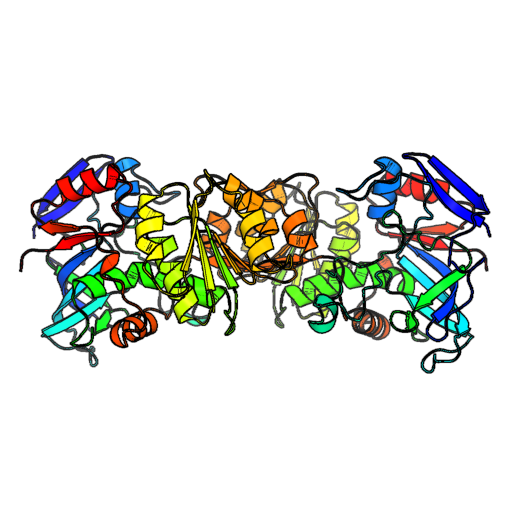
ATOM 1863 N N . MET A 1 256 ? -6.434 -4.609 10.312 1 97.44 256 MET A N 1
ATOM 1864 C CA . MET A 1 256 ? -7.055 -3.791 9.273 1 97.44 256 MET A CA 1
ATOM 1865 C C . MET A 1 256 ? -7.438 -4.641 8.062 1 97.44 256 MET A C 1
ATOM 1867 O O . MET A 1 256 ? -8.438 -4.367 7.398 1 97.44 256 MET A O 1
ATOM 1871 N N . ALA A 1 257 ? -6.715 -5.703 7.801 1 97.25 257 ALA A N 1
ATOM 1872 C CA . ALA A 1 257 ? -7.008 -6.539 6.637 1 97.25 257 ALA A CA 1
ATOM 1873 C C . ALA A 1 257 ? -8.398 -7.16 6.746 1 97.25 257 ALA A C 1
ATOM 1875 O O . ALA A 1 257 ? -9.078 -7.363 5.734 1 97.25 257 ALA A O 1
ATOM 1876 N N . LYS A 1 258 ? -8.844 -7.473 7.926 1 97.31 258 LYS A N 1
ATOM 1877 C CA . LYS A 1 258 ? -10.125 -8.125 8.164 1 97.31 258 LYS A CA 1
ATOM 1878 C C . LYS A 1 258 ? -11.289 -7.195 7.828 1 97.31 258 LYS A C 1
ATOM 1880 O O . LYS A 1 258 ? -12.422 -7.648 7.664 1 97.31 258 LYS A O 1
ATOM 1885 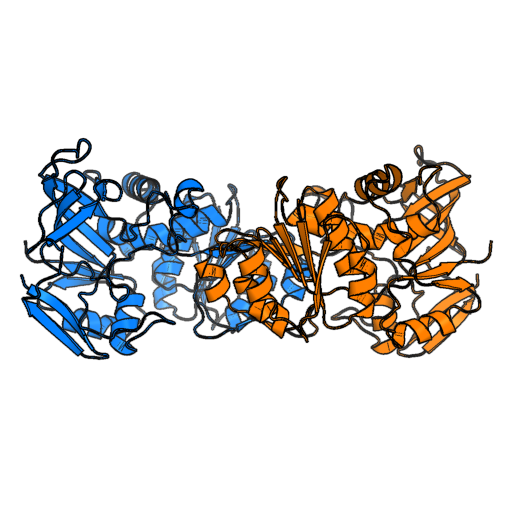N N . LEU A 1 259 ? -11.047 -5.926 7.738 1 98.62 259 LEU A N 1
ATOM 1886 C CA . LEU A 1 259 ? -12.102 -4.938 7.527 1 98.62 259 LEU A CA 1
ATOM 1887 C C . LEU A 1 259 ? -12.375 -4.734 6.043 1 98.62 259 LEU A C 1
ATOM 1889 O O . LEU A 1 259 ? -13.508 -4.445 5.645 1 98.62 259 LEU A O 1
ATOM 1893 N N . ALA A 1 260 ? -11.352 -4.867 5.23 1 98.56 260 ALA A N 1
ATOM 1894 C CA . ALA A 1 260 ? -11.414 -4.484 3.822 1 98.56 260 ALA A CA 1
ATOM 1895 C C . ALA A 1 260 ? -11.969 -5.621 2.971 1 98.56 260 ALA A C 1
ATOM 1897 O O . ALA A 1 260 ? -11.766 -6.797 3.281 1 98.56 260 ALA A O 1
ATOM 1898 N N . ARG A 1 261 ? -12.617 -5.297 1.935 1 97.88 261 ARG A N 1
ATOM 1899 C CA . ARG A 1 261 ? -13.047 -6.273 0.941 1 97.88 261 ARG A CA 1
ATOM 1900 C C . ARG A 1 261 ? -11.875 -6.762 0.1 1 97.88 261 ARG A C 1
ATOM 1902 O O . ARG A 1 261 ? -10.812 -6.129 0.082 1 97.88 261 ARG A O 1
ATOM 1909 N N . PRO A 1 262 ? -12.008 -7.922 -0.62 1 97.31 262 PRO A N 1
ATOM 1910 C CA . PRO A 1 262 ? -10.984 -8.289 -1.603 1 97.31 262 PRO A CA 1
ATOM 1911 C C . PRO A 1 262 ? -10.719 -7.184 -2.619 1 97.31 262 PRO A C 1
ATOM 1913 O O . PRO A 1 262 ? -11.656 -6.559 -3.117 1 97.31 262 PRO A O 1
ATOM 1916 N N . GLY A 1 263 ? -9.445 -6.941 -2.83 1 97.69 263 GLY A N 1
ATOM 1917 C CA . GLY A 1 263 ? -9.062 -5.914 -3.787 1 97.69 263 GLY A CA 1
ATOM 1918 C C . GLY A 1 263 ? -9.273 -4.504 -3.266 1 97.69 263 GLY A C 1
ATOM 1919 O O . GLY A 1 263 ? -9.148 -3.535 -4.016 1 97.69 263 GLY A O 1
ATOM 1920 N N . GLY A 1 264 ? -9.648 -4.355 -1.977 1 98.25 264 GLY A N 1
ATOM 1921 C CA . GLY A 1 264 ? -9.875 -3.047 -1.387 1 98.25 264 GLY A CA 1
ATOM 1922 C C . GLY A 1 264 ? -8.602 -2.287 -1.095 1 98.25 264 GLY A C 1
ATOM 1923 O O . GLY A 1 264 ? -7.523 -2.672 -1.558 1 98.25 264 GLY A O 1
ATOM 1924 N N . ALA A 1 265 ? -8.758 -1.165 -0.314 1 98.69 265 ALA A N 1
ATOM 1925 C CA . ALA A 1 265 ? -7.609 -0.295 -0.057 1 98.69 265 ALA A CA 1
ATOM 1926 C C . ALA A 1 265 ? -7.48 0.016 1.431 1 98.69 265 ALA A C 1
ATOM 1928 O O . ALA A 1 265 ? -8.484 0.152 2.133 1 98.69 265 ALA A O 1
ATOM 1929 N N . ILE A 1 266 ? -6.254 0.089 1.873 1 98.88 266 ILE A N 1
ATOM 1930 C CA . ILE A 1 266 ? -5.895 0.594 3.193 1 98.88 266 ILE A CA 1
ATOM 1931 C C . ILE A 1 266 ? -5.082 1.878 3.053 1 98.88 266 ILE A C 1
ATOM 1933 O O . ILE A 1 266 ? -4.148 1.943 2.25 1 98.88 266 ILE A O 1
ATOM 1937 N N . VAL A 1 267 ? -5.441 2.887 3.752 1 98.94 267 VAL A N 1
ATOM 1938 C CA . VAL A 1 267 ? -4.668 4.121 3.793 1 98.94 267 VAL A CA 1
ATOM 1939 C C . VAL A 1 267 ? -4.117 4.34 5.199 1 98.94 267 VAL A C 1
ATOM 1941 O O . VAL A 1 267 ? -4.879 4.508 6.156 1 98.94 267 VAL A O 1
ATOM 1944 N N . LEU A 1 268 ? -2.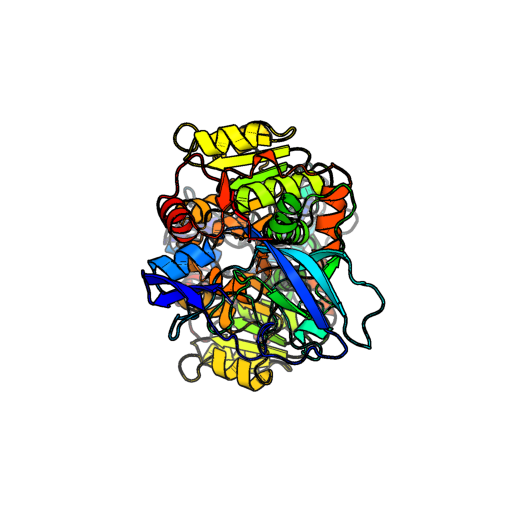822 4.305 5.289 1 98.81 268 LEU A N 1
ATOM 1945 C CA . LEU A 1 268 ? -2.148 4.52 6.562 1 98.81 268 LEU A CA 1
ATOM 1946 C C . LEU A 1 268 ? -1.898 6.008 6.801 1 98.81 268 LEU A C 1
ATOM 1948 O O . LEU A 1 268 ? -1.093 6.625 6.102 1 98.81 268 LEU A O 1
ATOM 1952 N N . VAL A 1 269 ? -2.576 6.516 7.836 1 98.38 269 VAL A N 1
ATOM 1953 C CA . VAL A 1 269 ? -2.479 7.93 8.18 1 98.38 269 VAL A CA 1
ATOM 1954 C C . VAL A 1 269 ? -1.836 8.078 9.555 1 98.38 269 VAL A C 1
ATOM 1956 O O . VAL A 1 269 ? -0.961 8.93 9.75 1 98.38 269 VAL A O 1
ATOM 1959 N N . GLY A 1 270 ? -2.293 7.242 10.508 1 96.56 270 GLY A N 1
ATOM 1960 C CA . GLY A 1 270 ? -1.689 7.25 11.828 1 96.56 270 GLY A CA 1
ATOM 1961 C C . GLY A 1 270 ? -0.219 6.875 11.812 1 96.56 270 GLY A C 1
ATOM 1962 O O . GLY A 1 270 ? 0.216 6.078 10.984 1 96.56 270 GLY A O 1
ATOM 1963 N N . MET A 1 271 ? 0.537 7.414 12.781 1 94.12 271 MET A N 1
ATOM 1964 C CA . MET A 1 271 ? 1.975 7.168 12.844 1 94.12 271 MET A CA 1
ATOM 1965 C C . MET A 1 271 ? 2.35 6.445 14.133 1 94.12 271 MET A C 1
ATOM 1967 O O . MET A 1 271 ? 2.416 7.062 15.195 1 94.12 271 MET A O 1
ATOM 1971 N N . PRO A 1 272 ? 2.646 5.156 13.984 1 93.5 272 PRO A N 1
ATOM 1972 C CA . PRO A 1 272 ? 3.129 4.461 15.18 1 93.5 272 PRO A CA 1
ATOM 1973 C C . PRO A 1 272 ? 4.504 4.949 15.633 1 93.5 272 PRO A C 1
ATOM 1975 O O . PRO A 1 272 ? 5.297 5.41 14.812 1 93.5 272 PRO A O 1
ATOM 1978 N N . VAL A 1 273 ? 4.809 4.82 16.906 1 88.12 273 VAL A N 1
ATOM 1979 C CA . VAL A 1 273 ? 6.082 5.246 17.484 1 88.12 273 VAL A CA 1
ATOM 1980 C C . VAL A 1 273 ? 7.191 4.297 17.031 1 88.12 273 VAL A C 1
ATOM 1982 O O . VAL A 1 273 ? 8.289 4.738 16.688 1 88.12 273 VAL A O 1
ATOM 1985 N N . ASP A 1 274 ? 6.895 3.02 17.125 1 92.5 274 ASP A N 1
ATOM 1986 C CA . ASP A 1 274 ? 7.824 1.957 16.75 1 92.5 274 ASP A CA 1
ATOM 1987 C C . ASP A 1 274 ? 7.273 1.141 15.578 1 92.5 274 ASP A C 1
ATOM 1989 O O . ASP A 1 274 ? 6.09 1.23 15.258 1 92.5 274 ASP A O 1
ATOM 1993 N N . PRO A 1 275 ? 8.195 0.425 14.93 1 95.44 275 PRO A N 1
ATOM 1994 C CA . PRO A 1 275 ? 7.641 -0.524 13.969 1 95.44 275 PRO A CA 1
ATOM 1995 C C . PRO A 1 275 ? 6.574 -1.43 14.57 1 95.44 275 PRO A C 1
ATOM 1997 O O . PRO A 1 275 ? 6.684 -1.828 15.734 1 95.44 275 PRO A O 1
ATOM 2000 N N . VAL A 1 276 ? 5.598 -1.678 13.82 1 96.81 276 VAL A N 1
ATOM 2001 C CA . VAL A 1 276 ? 4.473 -2.439 14.352 1 96.81 276 VAL A CA 1
ATOM 2002 C C . VAL A 1 276 ? 4.281 -3.717 13.539 1 96.81 276 VAL A C 1
ATOM 2004 O O . VAL A 1 276 ? 4.617 -3.762 12.352 1 96.81 276 VAL A O 1
ATOM 2007 N N . PRO A 1 277 ? 3.771 -4.809 14.219 1 97.25 277 PRO A N 1
ATOM 2008 C CA . PRO A 1 277 ? 3.48 -6.035 13.469 1 97.25 277 PRO A CA 1
ATOM 2009 C C . PRO A 1 277 ? 2.363 -5.852 12.445 1 97.25 277 PRO A C 1
ATOM 2011 O O . PRO A 1 277 ? 1.319 -5.273 12.766 1 97.25 277 PRO A O 1
ATOM 2014 N N . VAL A 1 278 ? 2.6 -6.238 11.25 1 97.62 278 VAL A N 1
ATOM 2015 C CA . VAL A 1 278 ? 1.601 -6.203 10.188 1 97.62 278 VAL A CA 1
ATOM 2016 C C . VAL A 1 278 ? 1.365 -7.617 9.656 1 97.62 278 VAL A C 1
ATOM 2018 O O . VAL A 1 278 ? 2.316 -8.375 9.453 1 97.62 278 VAL A O 1
ATOM 2021 N N . ASP A 1 279 ? 0.113 -8.008 9.492 1 96.38 279 ASP A N 1
ATOM 2022 C CA . ASP A 1 279 ? -0.275 -9.281 8.898 1 96.38 279 ASP A CA 1
ATOM 2023 C C . ASP A 1 279 ? -0.192 -9.219 7.371 1 96.38 279 ASP A C 1
ATOM 2025 O O . ASP A 1 279 ? -1.213 -9.094 6.695 1 96.38 279 ASP A O 1
ATOM 2029 N N . ILE A 1 280 ? 1.002 -9.383 6.848 1 97.06 280 ILE A N 1
ATOM 2030 C CA . ILE A 1 280 ? 1.259 -9.242 5.418 1 97.06 280 ILE A CA 1
ATOM 2031 C C . ILE A 1 280 ? 0.449 -10.281 4.645 1 97.06 280 ILE A C 1
ATOM 2033 O O . ILE A 1 280 ? -0.139 -9.969 3.605 1 97.06 280 ILE A O 1
ATOM 2037 N N . VAL A 1 281 ? 0.353 -11.508 5.09 1 94.56 281 VAL A N 1
ATOM 2038 C CA . VAL A 1 281 ? -0.368 -12.578 4.406 1 94.56 281 VAL A CA 1
ATOM 2039 C C . VAL A 1 281 ? -1.858 -12.25 4.359 1 94.56 281 VAL A C 1
ATOM 2041 O O . VAL A 1 281 ? -2.527 -12.508 3.357 1 94.56 281 VAL A O 1
ATOM 2044 N N . GLY A 1 282 ? -2.367 -11.664 5.512 1 94.81 282 GLY A N 1
ATOM 2045 C CA . GLY A 1 282 ? -3.746 -11.203 5.5 1 94.81 282 GLY A CA 1
ATOM 2046 C C . GLY A 1 282 ? -4.016 -10.156 4.441 1 94.81 282 GLY A C 1
ATOM 2047 O O . GLY A 1 282 ? -5.055 -10.18 3.779 1 94.81 282 GLY A O 1
ATOM 2048 N N . LEU A 1 283 ? -3.1 -9.227 4.266 1 97.5 283 LEU A N 1
ATOM 2049 C CA . LEU A 1 283 ? -3.213 -8.234 3.205 1 97.5 283 LEU A CA 1
ATOM 2050 C C . LEU A 1 283 ? -3.174 -8.898 1.832 1 97.5 283 LEU A C 1
ATOM 2052 O O . LEU A 1 283 ? -3.973 -8.562 0.953 1 97.5 283 LEU A O 1
ATOM 2056 N N . GLN A 1 284 ? -2.271 -9.836 1.613 1 96.62 284 GLN A N 1
ATOM 2057 C CA . GLN A 1 284 ? -2.053 -10.492 0.33 1 96.62 284 GLN A CA 1
ATOM 2058 C C . GLN A 1 284 ? -3.258 -11.336 -0.067 1 96.62 284 GLN A C 1
ATOM 2060 O O . GLN A 1 284 ? -3.664 -11.344 -1.23 1 96.62 284 GLN A O 1
ATOM 2065 N N . ALA A 1 285 ? -3.875 -12.055 0.872 1 94.44 285 ALA A N 1
ATOM 2066 C CA . ALA A 1 285 ? -4.977 -12.969 0.599 1 94.44 285 ALA A CA 1
ATOM 2067 C C . ALA A 1 285 ? -6.145 -12.25 -0.065 1 94.44 285 ALA A C 1
ATOM 2069 O O . ALA A 1 285 ? -6.949 -12.867 -0.766 1 94.44 285 ALA A O 1
ATOM 2070 N N . LYS A 1 286 ? -6.191 -10.938 0.152 1 96.5 286 LYS A N 1
ATOM 2071 C CA . LYS A 1 286 ? -7.227 -10.109 -0.46 1 96.5 286 LYS A CA 1
ATOM 2072 C C . LYS A 1 286 ? -6.637 -9.172 -1.513 1 96.5 286 LYS A C 1
ATOM 2074 O O . LYS A 1 286 ? -7.344 -8.328 -2.064 1 96.5 286 LYS A O 1
ATOM 2079 N N . GLU A 1 287 ? -5.328 -9.336 -1.672 1 97.94 287 GLU A N 1
ATOM 2080 C CA . GLU A 1 287 ? -4.559 -8.508 -2.596 1 97.94 287 GLU A CA 1
ATOM 2081 C C . GLU A 1 287 ? -4.895 -7.031 -2.422 1 97.94 287 GLU A C 1
ATOM 2083 O O . GLU A 1 287 ? -5.23 -6.348 -3.393 1 97.94 287 GLU A O 1
ATOM 2088 N N . LEU A 1 288 ? -4.766 -6.559 -1.232 1 98.44 288 LEU A N 1
ATOM 2089 C CA . LEU A 1 288 ? -5.094 -5.184 -0.876 1 98.44 288 LEU A CA 1
ATOM 2090 C C . LEU A 1 288 ? -4.016 -4.223 -1.365 1 98.44 288 LEU A C 1
ATOM 2092 O O . LEU A 1 288 ? -2.842 -4.586 -1.441 1 98.44 288 LEU A O 1
ATOM 2096 N N . ARG A 1 289 ? -4.438 -3.057 -1.745 1 98.31 289 ARG A N 1
ATOM 2097 C CA . ARG A 1 289 ? -3.508 -1.947 -1.939 1 98.31 289 ARG A CA 1
ATOM 2098 C C . ARG A 1 289 ? -3.367 -1.121 -0.666 1 98.31 289 ARG A C 1
ATOM 2100 O O . ARG A 1 289 ? -4.352 -0.876 0.034 1 98.31 289 ARG A O 1
ATOM 2107 N N . VAL A 1 290 ? -2.127 -0.785 -0.34 1 98.81 290 VAL A N 1
ATOM 2108 C CA . VAL A 1 290 ? -1.859 0.037 0.836 1 98.81 290 VAL A CA 1
ATOM 2109 C C . VAL A 1 290 ? -1.243 1.367 0.407 1 98.81 290 VAL A C 1
ATOM 2111 O O . VAL A 1 290 ? -0.276 1.393 -0.357 1 98.81 290 VAL A O 1
ATOM 2114 N N . GLU A 1 291 ? -1.842 2.412 0.839 1 98.75 291 GLU A N 1
ATOM 2115 C CA . GLU A 1 291 ? -1.34 3.766 0.631 1 98.75 291 GLU A CA 1
ATOM 2116 C C . GLU A 1 291 ? -0.862 4.387 1.941 1 98.75 291 GLU A C 1
ATOM 2118 O O . GLU A 1 291 ? -1.329 4.008 3.018 1 98.75 291 GLU A O 1
ATOM 2123 N N . THR A 1 292 ? 0.081 5.23 1.818 1 98.44 292 THR A N 1
ATOM 2124 C CA . THR A 1 292 ? 0.544 5.977 2.984 1 98.44 292 THR A CA 1
ATOM 2125 C C . THR A 1 292 ? 0.394 7.477 2.762 1 98.44 292 THR A C 1
ATOM 2127 O O . THR A 1 292 ? 0.316 7.938 1.621 1 98.44 292 THR A O 1
ATOM 2130 N N . VAL A 1 293 ? 0.304 8.172 3.844 1 97.88 293 VAL A N 1
ATOM 2131 C CA . VAL A 1 293 ? 0.082 9.617 3.771 1 97.88 293 VAL A CA 1
ATOM 2132 C C . VAL A 1 293 ? 1.178 10.344 4.543 1 97.88 293 VAL A C 1
ATOM 2134 O O . VAL A 1 293 ? 1.532 9.945 5.656 1 97.88 293 VAL A O 1
ATOM 2137 N N . PHE A 1 294 ? 1.75 11.328 3.914 1 96.38 294 PHE A N 1
ATOM 2138 C CA . PHE A 1 294 ? 2.678 12.242 4.566 1 96.38 294 PHE A CA 1
ATOM 2139 C C . PHE A 1 294 ? 2.381 13.688 4.172 1 96.38 294 PHE A C 1
ATOM 2141 O O . PHE A 1 294 ? 2.627 14.086 3.033 1 96.38 294 PHE A O 1
ATOM 2148 N N . ARG A 1 295 ? 1.925 14.422 5.129 1 96.56 295 ARG A N 1
ATOM 2149 C CA . ARG A 1 295 ? 1.508 15.797 4.848 1 96.56 295 ARG A CA 1
ATOM 2150 C C . ARG A 1 295 ? 0.521 15.836 3.684 1 96.56 295 ARG A C 1
ATOM 2152 O O . ARG A 1 295 ? -0.519 15.18 3.721 1 96.56 295 ARG A O 1
ATOM 2159 N N . TYR A 1 296 ? 0.778 16.734 2.727 1 98.25 296 TYR A N 1
ATOM 2160 C CA . TYR A 1 296 ? -0.138 16.906 1.606 1 98.25 296 TYR A CA 1
ATOM 2161 C C . TYR A 1 296 ? 0.507 17.734 0.501 1 98.25 296 TYR A C 1
ATOM 2163 O O . TYR A 1 296 ? 1.485 18.453 0.741 1 98.25 296 TYR A O 1
ATOM 2171 N N . ALA A 1 297 ? 0.026 17.547 -0.674 1 97.69 297 ALA A N 1
ATOM 2172 C CA . ALA A 1 297 ? 0.438 18.359 -1.823 1 97.69 297 ALA A CA 1
ATOM 2173 C C . ALA A 1 297 ? -0.751 18.672 -2.729 1 97.69 297 ALA A C 1
ATOM 2175 O O . ALA A 1 297 ? -1.572 17.797 -3.008 1 97.69 297 ALA A O 1
ATOM 2176 N N . ASN A 1 298 ? -0.91 19.922 -3.072 1 96.69 298 ASN A N 1
ATOM 2177 C CA . ASN A 1 298 ? -1.867 20.359 -4.078 1 96.69 298 ASN A CA 1
ATOM 2178 C C . ASN A 1 298 ? -3.307 20.141 -3.623 1 96.69 298 ASN A C 1
ATOM 2180 O O . ASN A 1 298 ? -4.172 19.797 -4.434 1 96.69 298 ASN A O 1
ATOM 2184 N N . VAL A 1 299 ? -3.549 20.312 -2.262 1 97.06 299 VAL A N 1
ATOM 2185 C CA . VAL A 1 299 ? -4.918 20.031 -1.846 1 97.06 299 VAL A CA 1
ATOM 2186 C C . VAL A 1 299 ? -5.492 21.219 -1.092 1 97.06 299 VAL A C 1
ATOM 2188 O O . VAL A 1 299 ? -6.688 21.266 -0.803 1 97.06 299 VAL A O 1
ATOM 2191 N N . TYR A 1 300 ? -4.734 22.234 -0.779 1 97.31 300 TYR A N 1
ATOM 2192 C CA . TYR A 1 300 ? -5.176 23.328 0.064 1 97.31 300 TYR A CA 1
ATOM 2193 C C . TYR A 1 300 ? -6.328 24.094 -0.587 1 97.31 300 TYR A C 1
ATOM 2195 O O . TYR A 1 300 ? -7.336 24.375 0.061 1 97.31 300 TYR A O 1
ATOM 2203 N N . ASP A 1 301 ? -6.145 24.391 -1.907 1 96.62 301 ASP A N 1
ATOM 2204 C CA . ASP A 1 301 ? -7.195 25.109 -2.619 1 96.62 301 ASP A CA 1
ATOM 2205 C C . ASP A 1 301 ? -8.492 24.297 -2.66 1 96.62 301 ASP A C 1
ATOM 2207 O O . ASP A 1 301 ? -9.578 24.844 -2.482 1 96.62 301 ASP A O 1
ATOM 2211 N N . ARG A 1 302 ? -8.375 22.984 -2.805 1 96.88 302 ARG A N 1
ATOM 2212 C CA . ARG A 1 302 ? -9.531 22.109 -2.83 1 96.88 302 ARG A CA 1
ATOM 2213 C C . ARG A 1 302 ? -10.203 22.047 -1.464 1 96.88 302 ARG A C 1
ATOM 2215 O O . ARG A 1 302 ? -11.438 22.016 -1.371 1 96.88 302 ARG A O 1
ATOM 2222 N N . ALA A 1 303 ? -9.391 22.031 -0.429 1 98.31 303 ALA A N 1
ATOM 2223 C CA . ALA A 1 303 ? -9.922 22.031 0.932 1 98.31 303 ALA A CA 1
ATOM 2224 C C . ALA A 1 303 ? -10.719 23.297 1.208 1 98.31 303 ALA A C 1
ATOM 2226 O O . ALA A 1 303 ? -11.844 23.234 1.716 1 98.31 303 ALA A O 1
ATOM 2227 N N . VAL A 1 304 ? -10.18 24.422 0.817 1 98.25 304 VAL A N 1
ATOM 2228 C CA . VAL A 1 304 ? -10.852 25.703 1.011 1 98.25 304 VAL A CA 1
ATOM 2229 C C . VAL A 1 304 ? -12.172 25.719 0.244 1 98.25 304 VAL A C 1
ATOM 2231 O O . VAL A 1 304 ? -13.195 26.141 0.771 1 98.25 304 VAL A O 1
ATOM 2234 N N . ALA A 1 305 ? -12.156 25.156 -0.96 1 97.62 305 ALA A N 1
ATOM 2235 C CA . ALA A 1 305 ? -13.352 25.125 -1.798 1 97.62 305 ALA A CA 1
ATOM 2236 C C . ALA A 1 305 ? -14.445 24.281 -1.153 1 97.62 305 ALA A C 1
ATOM 2238 O O . ALA A 1 305 ? -15.617 24.656 -1.17 1 97.62 305 ALA A O 1
ATOM 2239 N N . LEU A 1 306 ? -14.086 23.219 -0.572 1 97.06 306 LEU A N 1
ATOM 2240 C CA . LEU A 1 306 ? -15.062 22.328 0.056 1 97.06 306 LEU A CA 1
ATOM 2241 C C . LEU A 1 306 ? -15.672 22.984 1.29 1 97.06 306 LEU A C 1
ATOM 2243 O O . LEU A 1 306 ? -16.891 22.891 1.513 1 97.06 306 LEU A O 1
ATOM 2247 N N . ILE A 1 307 ? -14.859 23.609 2.053 1 97.69 307 ILE A N 1
ATOM 2248 C CA . ILE A 1 307 ? -15.352 24.312 3.232 1 97.69 307 ILE A CA 1
ATOM 2249 C C . ILE A 1 307 ? -16.266 25.453 2.809 1 97.69 307 ILE A C 1
ATOM 2251 O O . ILE A 1 307 ? -17.375 25.609 3.342 1 97.69 307 ILE A O 1
ATOM 2255 N N . ALA A 1 308 ? -15.875 26.172 1.809 1 97.69 308 ALA A N 1
ATOM 2256 C CA . ALA A 1 308 ? -16.625 27.328 1.328 1 97.69 308 ALA A CA 1
ATOM 2257 C C . ALA A 1 308 ? -17.969 26.906 0.747 1 97.69 308 ALA A C 1
ATOM 2259 O O . ALA A 1 308 ? -18.953 27.641 0.865 1 97.69 308 ALA A O 1
ATOM 2260 N N . SER A 1 309 ? -18.016 25.75 0.167 1 96.25 309 SER A N 1
ATOM 2261 C CA . SER A 1 309 ? -19.219 25.281 -0.49 1 96.25 309 SER A CA 1
ATOM 2262 C C . SER A 1 309 ? -20.266 24.844 0.531 1 96.25 309 SER A C 1
ATOM 2264 O O . SER A 1 309 ? -21.438 24.672 0.193 1 96.25 309 SER A O 1
ATOM 2266 N N . GLY A 1 310 ? -19.781 24.578 1.759 1 94.06 310 GLY A N 1
ATOM 2267 C CA . GLY A 1 310 ? -20.672 24.062 2.787 1 94.06 310 GLY A CA 1
ATOM 2268 C C . GLY A 1 310 ? -20.766 22.547 2.787 1 94.06 310 GLY A C 1
ATOM 2269 O O . GLY A 1 310 ? -21.406 21.969 3.668 1 94.06 310 GLY A O 1
ATOM 2270 N N . LYS A 1 311 ? -20.125 21.891 1.924 1 93.06 311 LYS A N 1
ATOM 2271 C CA . LYS A 1 311 ? -20.141 20.438 1.858 1 93.06 311 LYS A CA 1
ATOM 2272 C C . LYS A 1 311 ? -19.453 19.812 3.072 1 93.06 311 LYS A C 1
ATOM 2274 O O . LYS A 1 311 ? -19.734 18.688 3.449 1 93.06 311 LYS A O 1
ATOM 2279 N N . VAL A 1 312 ? -18.547 20.594 3.619 1 96.31 312 VAL A N 1
ATOM 2280 C CA . VAL A 1 312 ? -17.844 20.172 4.824 1 96.31 312 VAL A CA 1
ATOM 2281 C C . VAL A 1 312 ? -17.953 21.25 5.898 1 96.31 312 VAL A C 1
ATOM 2283 O O . VAL A 1 312 ? -17.578 22.406 5.664 1 96.31 312 VAL A O 1
ATOM 2286 N N . ASP A 1 313 ? -18.453 20.891 6.961 1 97.06 313 ASP A N 1
ATOM 2287 C CA . ASP A 1 313 ? -18.531 21.781 8.117 1 97.06 313 ASP A CA 1
ATOM 2288 C C . ASP A 1 313 ? -17.594 21.328 9.227 1 97.06 313 ASP A C 1
ATOM 2290 O O . ASP A 1 313 ? -17.828 20.312 9.875 1 97.06 313 ASP A O 1
ATOM 2294 N N . LEU A 1 314 ? -16.625 22.141 9.547 1 97.5 314 LEU A N 1
ATOM 2295 C CA . LEU A 1 314 ? -15.609 21.734 10.516 1 97.5 314 LEU A CA 1
ATOM 2296 C C . LEU A 1 314 ? -15.828 22.438 11.852 1 97.5 314 LEU A C 1
ATOM 2298 O O . LEU A 1 314 ? -15.125 22.156 12.828 1 97.5 314 LEU A O 1
ATOM 2302 N N . LYS A 1 315 ? -16.734 23.297 11.945 1 96.56 315 LYS A N 1
ATOM 2303 C CA . LYS A 1 315 ? -16.938 24.156 13.109 1 96.56 315 LYS A CA 1
ATOM 2304 C C . LYS A 1 315 ? -17.234 23.328 14.359 1 96.56 315 LYS A C 1
ATOM 2306 O O . LYS A 1 315 ? -16.719 23.625 15.438 1 96.56 315 LYS A O 1
ATOM 2311 N N . PRO A 1 316 ? -18.031 22.234 14.164 1 96 316 PRO A N 1
ATOM 2312 C CA . PRO A 1 316 ? -18.359 21.453 15.367 1 96 316 PRO A CA 1
ATOM 2313 C C . PRO A 1 316 ? -17.125 20.781 15.984 1 96 316 PRO A C 1
ATOM 2315 O O . PRO A 1 316 ? -17.172 20.328 17.125 1 96 316 PRO A O 1
ATOM 2318 N N . LEU A 1 317 ? -16.047 20.75 15.266 1 97.31 317 LEU A N 1
ATOM 2319 C CA . LEU A 1 317 ? -14.867 20.047 15.758 1 97.31 317 LEU A CA 1
ATOM 2320 C C . LEU A 1 317 ? -13.984 21 16.578 1 97.31 317 LEU A C 1
ATOM 2322 O O . LEU A 1 317 ? -13.023 20.562 17.219 1 97.31 317 LEU A O 1
ATOM 2326 N N . ILE A 1 318 ? -14.234 22.297 16.547 1 97.62 318 ILE A N 1
ATOM 2327 C CA . ILE A 1 318 ? -13.492 23.266 17.359 1 97.62 318 ILE A CA 1
ATOM 2328 C C . ILE A 1 318 ? -14.008 23.234 18.797 1 97.62 318 ILE A C 1
ATOM 2330 O O . ILE A 1 318 ? -15.117 23.688 19.078 1 97.62 318 ILE A O 1
ATOM 2334 N N . SER A 1 319 ? -13.156 22.766 19.672 1 97.06 319 SER A N 1
ATOM 2335 C CA . SER A 1 319 ? -13.578 22.516 21.047 1 97.06 319 SER A CA 1
ATOM 2336 C C . SER A 1 319 ? -13.469 23.766 21.891 1 97.06 319 SER A C 1
ATOM 2338 O O . SER A 1 319 ? -14.242 23.953 22.844 1 97.06 319 SER A O 1
ATOM 2340 N N . ALA A 1 320 ? -12.445 24.547 21.641 1 97.56 320 ALA A N 1
ATOM 2341 C CA . ALA A 1 320 ? -12.234 25.766 22.422 1 97.56 320 ALA A CA 1
ATOM 2342 C C . ALA A 1 320 ? -11.352 26.75 21.672 1 97.56 320 ALA A C 1
ATOM 2344 O O . ALA A 1 320 ? -10.547 26.359 20.828 1 97.56 320 ALA A O 1
ATOM 2345 N N . THR A 1 321 ? -11.57 27.969 21.969 1 98.25 321 THR A N 1
ATOM 2346 C CA . THR A 1 321 ? -10.75 29.078 21.516 1 98.25 321 THR A CA 1
ATOM 2347 C C . THR A 1 321 ? -10.062 29.766 22.703 1 98.25 321 THR A C 1
ATOM 2349 O O . THR A 1 321 ? -10.734 30.188 23.641 1 98.25 321 THR A O 1
ATOM 2352 N N . ILE A 1 322 ? -8.797 29.828 22.625 1 98.5 322 ILE A N 1
ATOM 2353 C CA . ILE A 1 322 ? -7.98 30.297 23.734 1 98.5 322 ILE A CA 1
ATOM 2354 C C . ILE A 1 322 ? -7.242 31.578 23.328 1 98.5 322 ILE A C 1
ATOM 2356 O O . ILE A 1 322 ? -6.617 31.625 22.266 1 98.5 322 ILE A O 1
ATOM 2360 N N . PRO A 1 323 ? -7.266 32.625 24.172 1 98.25 323 PRO A N 1
ATOM 2361 C CA . PRO A 1 323 ? -6.469 33.812 23.859 1 98.25 323 PRO A CA 1
ATOM 2362 C C . PRO A 1 323 ? -4.965 33.531 23.906 1 98.25 323 PRO A C 1
ATOM 2364 O O . PRO A 1 323 ? -4.508 32.75 24.734 1 98.25 323 PRO A O 1
ATOM 2367 N N . PHE A 1 324 ? -4.266 34.219 23.109 1 98.12 324 PHE A N 1
ATOM 2368 C CA . PHE A 1 324 ? -2.822 34.031 23 1 98.12 324 PHE A CA 1
ATOM 2369 C C . PHE A 1 324 ? -2.15 34.156 24.359 1 98.12 324 PHE A C 1
ATOM 2371 O O . PHE A 1 324 ? -1.237 33.406 24.688 1 98.12 324 PHE A O 1
ATOM 2378 N N . GLU A 1 325 ? -2.596 35.031 25.156 1 97.25 325 GLU A N 1
ATOM 2379 C CA . GLU A 1 325 ? -2 35.281 26.453 1 97.25 325 GLU A CA 1
ATOM 2380 C C . GLU A 1 325 ? -2.123 34.031 27.344 1 97.25 325 GLU A C 1
ATOM 2382 O O . GLU A 1 325 ? -1.383 33.906 28.328 1 97.25 325 GLU A O 1
ATOM 2387 N N . ASP A 1 326 ? -3.047 33.188 27 1 98.06 326 ASP A N 1
ATOM 2388 C CA . ASP A 1 326 ? -3.273 31.953 27.766 1 98.06 326 ASP A CA 1
ATOM 2389 C C . ASP A 1 326 ? -2.775 30.719 27.016 1 98.06 326 ASP A C 1
ATOM 2391 O O . ASP A 1 326 ? -3.217 29.609 27.281 1 98.06 326 ASP A O 1
ATOM 2395 N N . SER A 1 327 ? -1.938 30.906 26.031 1 97.94 327 SER A N 1
ATOM 2396 C CA . SER A 1 327 ? -1.533 29.828 25.141 1 97.94 327 SER A CA 1
ATOM 2397 C C . SER A 1 327 ? -0.831 28.719 25.922 1 97.94 327 SER A C 1
ATOM 2399 O O . SER A 1 327 ? -0.96 27.531 25.578 1 97.94 327 SER A O 1
ATOM 2401 N N . ILE A 1 328 ? -0.07 29.031 26.922 1 98.38 328 ILE A N 1
ATOM 2402 C CA . ILE A 1 328 ? 0.609 28 27.719 1 98.38 328 ILE A CA 1
ATOM 2403 C C . ILE A 1 328 ? -0.422 27.109 28.391 1 98.38 328 ILE A C 1
ATOM 2405 O O . ILE A 1 328 ? -0.321 25.875 28.328 1 98.38 328 ILE A O 1
ATOM 2409 N N . ALA A 1 329 ? -1.411 27.703 29 1 97.94 329 ALA A N 1
ATOM 2410 C CA . ALA A 1 329 ? -2.496 26.922 29.594 1 97.94 329 ALA A CA 1
ATOM 2411 C C . ALA A 1 329 ? -3.213 26.094 28.531 1 97.94 329 ALA A C 1
ATOM 2413 O O . ALA A 1 329 ? -3.668 24.984 28.812 1 97.94 329 ALA A O 1
ATOM 2414 N N . GLY A 1 330 ? -3.402 26.703 27.359 1 98.06 330 GLY A N 1
ATOM 2415 C CA . GLY A 1 330 ? -3.982 25.969 26.25 1 98.06 330 GLY A CA 1
ATOM 2416 C C . GLY A 1 330 ? -3.215 24.703 25.891 1 98.06 330 GLY A C 1
ATOM 2417 O O . GLY A 1 330 ? -3.809 23.641 25.688 1 98.06 330 GLY A O 1
ATOM 2418 N N . PHE A 1 331 ? -1.896 24.812 25.844 1 98.38 331 PHE A N 1
ATOM 2419 C CA . PHE A 1 331 ? -1.053 23.672 25.547 1 98.38 331 PHE A CA 1
ATOM 2420 C C . PHE A 1 331 ? -1.093 22.656 26.688 1 98.38 331 PHE A C 1
ATOM 2422 O O . PHE A 1 331 ? -1.09 21.453 26.453 1 98.38 331 PHE A O 1
ATOM 2429 N N . ASP A 1 332 ? -1.126 23.141 27.938 1 98.06 332 ASP A N 1
ATOM 2430 C CA . ASP A 1 332 ? -1.29 22.234 29.078 1 98.06 332 ASP A CA 1
ATOM 2431 C C . ASP A 1 332 ? -2.588 21.438 28.953 1 98.06 332 ASP A C 1
ATOM 2433 O O . ASP A 1 332 ? -2.611 20.234 29.234 1 98.06 332 ASP A O 1
ATOM 2437 N N . ARG A 1 333 ? -3.594 22.109 28.547 1 97.44 333 ARG A N 1
ATOM 2438 C CA . ARG A 1 333 ? -4.867 21.422 28.312 1 97.44 333 ARG A CA 1
ATOM 2439 C C . ARG A 1 333 ? -4.75 20.391 27.219 1 97.44 333 ARG A C 1
ATOM 2441 O O . ARG A 1 333 ? -5.285 19.281 27.328 1 97.44 333 ARG A O 1
ATOM 2448 N N . ALA A 1 334 ? -4.129 20.766 26.141 1 97.06 334 ALA A N 1
ATOM 2449 C CA . ALA A 1 334 ? -3.945 19.828 25.031 1 97.06 334 ALA A CA 1
ATOM 2450 C C . ALA A 1 334 ? -3.201 18.578 25.484 1 97.06 334 ALA A C 1
ATOM 2452 O O . ALA A 1 334 ? -3.482 17.469 25.016 1 97.06 334 ALA A O 1
ATOM 2453 N N . VAL A 1 335 ? -2.246 18.719 26.391 1 96.38 335 VAL A N 1
ATOM 2454 C CA . VAL A 1 335 ? -1.476 17.594 26.938 1 96.38 335 VAL A CA 1
ATOM 2455 C C . VAL A 1 335 ? -2.4 16.656 27.703 1 96.38 335 VAL A C 1
ATOM 2457 O O . VAL A 1 335 ? -2.217 15.438 27.656 1 96.38 335 VAL A O 1
ATOM 2460 N N . GLU A 1 336 ? -3.43 17.234 28.344 1 95.31 336 GLU A N 1
ATOM 2461 C CA . GLU A 1 336 ? -4.379 16.422 29.109 1 95.31 336 GLU A CA 1
ATOM 2462 C C . GLU A 1 336 ? -5.145 15.461 28.188 1 95.31 336 GLU A C 1
ATOM 2464 O O . GLU A 1 336 ? -5.617 14.414 28.625 1 95.31 336 GLU A O 1
ATOM 2469 N N . ALA A 1 337 ? -5.266 15.812 26.938 1 91.75 337 ALA A N 1
ATOM 2470 C CA . ALA A 1 337 ? -5.957 14.992 25.938 1 91.75 337 ALA A CA 1
ATOM 2471 C C . ALA A 1 337 ? -7.355 14.617 26.422 1 91.75 337 ALA A C 1
ATOM 2473 O O . ALA A 1 337 ? -7.727 13.438 26.406 1 91.75 337 ALA A O 1
ATOM 2474 N N . ARG A 1 338 ? -8.078 15.641 26.766 1 92.81 338 ARG A N 1
ATOM 2475 C CA . ARG A 1 338 ? -9.445 15.391 27.219 1 92.81 338 ARG A CA 1
ATOM 2476 C C . ARG A 1 338 ? -10.266 14.711 26.125 1 92.81 338 ARG A C 1
ATOM 2478 O O . ARG A 1 338 ? -10.141 15.047 24.953 1 92.81 338 ARG A O 1
ATOM 2485 N N . GLU A 1 339 ? -11.141 13.797 26.484 1 90.81 339 GLU A N 1
ATOM 2486 C CA . GLU A 1 339 ? -11.898 12.984 25.547 1 90.81 339 GLU A CA 1
ATOM 2487 C C . GLU A 1 339 ? -12.883 13.836 24.75 1 90.81 339 GLU A C 1
ATOM 2489 O O . GLU A 1 339 ? -13.336 13.43 23.672 1 90.81 339 GLU A O 1
ATOM 2494 N N . THR A 1 340 ? -13.148 14.977 25.25 1 92 340 THR A N 1
ATOM 2495 C CA . THR A 1 340 ? -14.125 15.828 24.578 1 92 340 THR A CA 1
ATOM 2496 C C . THR A 1 340 ? -13.422 16.828 23.656 1 92 340 THR A C 1
ATOM 2498 O O . THR A 1 340 ? -14.07 17.484 22.844 1 92 340 THR A O 1
ATOM 2501 N N . ASP A 1 341 ? -12.102 16.969 23.859 1 94.88 341 ASP A N 1
ATOM 2502 C CA . ASP A 1 341 ? -11.367 17.938 23.031 1 94.88 341 ASP A CA 1
ATOM 2503 C C . ASP A 1 341 ? -11 17.328 21.688 1 94.88 341 ASP A C 1
ATOM 2505 O O . ASP A 1 341 ? -10.484 16.203 21.609 1 94.88 341 ASP A O 1
ATOM 2509 N N . VAL A 1 342 ? -11.367 18.031 20.641 1 95.75 342 VAL A N 1
ATOM 2510 C CA . VAL A 1 342 ? -10.938 17.641 19.297 1 95.75 342 VAL A CA 1
ATOM 2511 C C . VAL A 1 342 ? -9.906 18.641 18.781 1 95.75 342 VAL A C 1
ATOM 2513 O O . VAL A 1 342 ? -8.719 18.328 18.703 1 95.75 342 VAL A O 1
ATOM 2516 N N . LYS A 1 343 ? -10.297 19.859 18.609 1 97.88 343 LYS A N 1
ATOM 2517 C CA . LYS A 1 343 ? -9.375 20.891 18.141 1 97.88 343 LYS A CA 1
ATOM 2518 C C . LYS A 1 343 ? -9.414 22.125 19.047 1 97.88 343 LYS A C 1
ATOM 2520 O O . LYS A 1 343 ? -10.484 22.688 19.281 1 97.88 343 LYS A O 1
ATOM 2525 N N . LEU A 1 344 ? -8.281 22.453 19.609 1 98.5 344 LEU A N 1
ATOM 2526 C CA . LEU A 1 344 ? -8.094 23.703 20.344 1 98.5 344 LEU A CA 1
ATOM 2527 C C . LEU A 1 344 ? -7.41 24.75 19.453 1 98.5 344 LEU A C 1
ATOM 2529 O O . LEU A 1 344 ? -6.48 24.422 18.703 1 98.5 344 LEU A O 1
ATOM 2533 N N . GLN A 1 345 ? -7.867 25.953 19.547 1 98.69 345 GLN A N 1
ATOM 2534 C CA . GLN A 1 345 ? -7.297 27.031 18.734 1 98.69 345 GLN A CA 1
ATOM 2535 C C . GLN A 1 345 ? -6.875 28.219 19.609 1 98.69 345 GLN A C 1
ATOM 2537 O O . GLN A 1 345 ? -7.508 28.5 20.625 1 98.69 345 GLN A O 1
ATOM 2542 N N . ILE A 1 346 ? -5.848 28.828 19.219 1 98.75 346 ILE A N 1
ATOM 2543 C CA . ILE A 1 346 ? -5.34 30.047 19.844 1 98.75 346 ILE A CA 1
ATOM 2544 C C . ILE A 1 346 ? -5.676 31.25 18.969 1 98.75 346 ILE A C 1
ATOM 2546 O O . ILE A 1 346 ? -5.422 31.234 17.75 1 98.75 346 ILE A O 1
ATOM 2550 N N . VAL A 1 347 ? -6.219 32.25 19.547 1 98.62 347 VAL A N 1
ATOM 2551 C CA . VAL A 1 347 ? -6.473 33.5 18.828 1 98.62 347 VAL A CA 1
ATOM 2552 C C . VAL A 1 347 ? -5.422 34.531 19.234 1 98.62 347 VAL A C 1
ATOM 2554 O O . VAL A 1 347 ? -5.254 34.844 20.406 1 98.62 347 VAL A O 1
ATOM 2557 N N . MET A 1 348 ? -4.797 35.094 18.266 1 97.81 348 MET A N 1
ATOM 2558 C CA . MET A 1 348 ? -3.734 36.062 18.453 1 97.81 348 MET A CA 1
ATOM 2559 C C . MET A 1 348 ? -4.312 37.438 18.703 1 97.81 348 MET A C 1
ATOM 2561 O O . MET A 1 348 ? -5.395 37.781 18.203 1 97.81 348 MET A O 1
ATOM 2565 N N . PRO A 1 349 ? -3.529 38.25 19.453 1 92.75 349 PRO A N 1
ATOM 2566 C CA . PRO A 1 349 ? -3.998 39.625 19.625 1 92.75 349 PRO A CA 1
ATOM 2567 C C . PRO A 1 349 ? -4.035 40.406 18.297 1 92.75 349 PRO A C 1
ATOM 2569 O O . PRO A 1 349 ? -3.152 40.219 17.453 1 92.75 349 PRO A O 1
ATOM 2572 N N . GLN A 1 350 ? -5.172 41.156 18.156 1 86.88 350 GLN A N 1
ATOM 2573 C CA . GLN A 1 350 ? -5.297 41.906 16.906 1 86.88 350 GLN A CA 1
ATOM 2574 C C . GLN A 1 350 ? -4.98 43.375 17.141 1 86.88 350 GLN A C 1
ATOM 2576 O O . GLN A 1 350 ? -5.246 43.938 18.203 1 86.88 350 GLN A O 1
ATOM 2581 N N . MET B 1 1 ? -4.965 -44.5 -11.383 1 81.31 1 MET B N 1
ATOM 2582 C CA . MET B 1 1 ? -3.678 -44.094 -11.938 1 81.31 1 MET B CA 1
ATOM 2583 C C . MET B 1 1 ? -2.723 -43.656 -10.828 1 81.31 1 MET B C 1
ATOM 2585 O O . MET B 1 1 ? -3.154 -43.156 -9.797 1 81.31 1 MET B O 1
ATOM 2589 N N . LYS B 1 2 ? -1.436 -43.938 -11.039 1 92.75 2 LYS B N 1
ATOM 2590 C CA . LYS B 1 2 ? -0.46 -43.656 -9.984 1 92.75 2 LYS B CA 1
ATOM 2591 C C . LYS B 1 2 ? -0.247 -42.156 -9.82 1 92.75 2 LYS B C 1
ATOM 2593 O O . LYS B 1 2 ? -0.034 -41.438 -10.797 1 92.75 2 LYS B O 1
ATOM 2598 N N . ALA B 1 3 ? -0.42 -41.688 -8.633 1 96.31 3 ALA B N 1
ATOM 2599 C CA . ALA B 1 3 ? -0.255 -40.281 -8.305 1 96.31 3 ALA B CA 1
ATOM 2600 C C . ALA B 1 3 ? 0.745 -40.094 -7.164 1 96.31 3 ALA B C 1
ATOM 2602 O O . ALA B 1 3 ? 1.094 -41.062 -6.477 1 96.31 3 ALA B O 1
ATOM 2603 N N . LEU B 1 4 ? 1.308 -38.938 -7.078 1 98.19 4 LEU B N 1
ATOM 2604 C CA . LEU B 1 4 ? 2.084 -38.562 -5.895 1 98.19 4 LEU B CA 1
ATOM 2605 C C . LEU B 1 4 ? 1.179 -38.031 -4.801 1 98.19 4 LEU B C 1
ATOM 2607 O O . LEU B 1 4 ? 0.655 -36.906 -4.93 1 98.19 4 LEU B O 1
ATOM 2611 N N . VAL B 1 5 ? 1.04 -38.75 -3.74 1 97.94 5 VAL B N 1
ATOM 2612 C CA . VAL B 1 5 ? 0.059 -38.438 -2.703 1 97.94 5 VAL B CA 1
ATOM 2613 C C . VAL B 1 5 ? 0.774 -38.062 -1.41 1 97.94 5 VAL B C 1
ATOM 2615 O O . VAL B 1 5 ? 1.647 -38.781 -0.937 1 97.94 5 VAL B O 1
ATOM 2618 N N . LEU B 1 6 ? 0.507 -36.844 -0.916 1 98.5 6 LEU B N 1
ATOM 2619 C CA . LEU B 1 6 ? 0.847 -36.5 0.463 1 98.5 6 LEU B CA 1
ATOM 2620 C C . LEU B 1 6 ? -0.158 -37.125 1.434 1 98.5 6 LEU B C 1
ATOM 2622 O O . LEU B 1 6 ? -1.283 -36.625 1.559 1 98.5 6 LEU B O 1
ATOM 2626 N N . GLU B 1 7 ? 0.251 -38.156 2.074 1 97.88 7 GLU B N 1
ATOM 2627 C CA . GLU B 1 7 ? -0.65 -38.875 2.973 1 97.88 7 GLU B CA 1
ATOM 2628 C C . GLU B 1 7 ? -0.928 -38.062 4.234 1 97.88 7 GLU B C 1
ATOM 2630 O O . GLU B 1 7 ? -2.066 -38 4.707 1 97.88 7 GLU B O 1
ATOM 2635 N N . GLU B 1 8 ? 0.027 -37.562 4.766 1 97.56 8 GLU B N 1
ATOM 2636 C CA . GLU B 1 8 ? 0.12 -36.688 5.93 1 97.56 8 GLU B CA 1
ATOM 2637 C C . GLU B 1 8 ? 1.49 -36.031 6.012 1 97.56 8 GLU B C 1
ATOM 2639 O O . GLU B 1 8 ? 2.367 -36.281 5.188 1 97.56 8 GLU B O 1
ATOM 2644 N N . LYS B 1 9 ? 1.584 -35.125 6.945 1 96.94 9 LYS B N 1
ATOM 2645 C CA . LYS B 1 9 ? 2.863 -34.438 7.117 1 96.94 9 LYS B CA 1
ATOM 2646 C C . LYS B 1 9 ? 4.023 -35.438 7.086 1 96.94 9 LYS B C 1
ATOM 2648 O O . LYS B 1 9 ? 4.027 -36.406 7.824 1 96.94 9 LYS B O 1
ATOM 2653 N N . GLY B 1 10 ? 4.938 -35.25 6.152 1 97.62 10 GLY B N 1
ATOM 2654 C CA . GLY B 1 10 ? 6.184 -35.969 6.113 1 97.62 10 GLY B CA 1
ATOM 2655 C C . GLY B 1 10 ? 6.059 -37.344 5.422 1 97.62 10 GLY B C 1
ATOM 2656 O O . GLY B 1 10 ? 7.02 -38.094 5.371 1 97.62 10 GLY B O 1
ATOM 2657 N N . LYS B 1 11 ? 4.918 -37.594 4.863 1 98.38 11 LYS B N 1
ATOM 2658 C CA . LYS B 1 11 ? 4.719 -38.906 4.285 1 98.38 11 LYS B CA 1
ATOM 2659 C C . LYS B 1 11 ? 4.156 -38.812 2.871 1 98.38 11 LYS B C 1
ATOM 2661 O O . LYS B 1 11 ? 2.992 -38.469 2.684 1 98.38 11 LYS B O 1
ATOM 2666 N N . LEU B 1 12 ? 5.008 -39.188 1.943 1 98.44 12 LEU B N 1
ATOM 2667 C CA . LEU B 1 12 ? 4.617 -39.219 0.54 1 98.44 12 LEU B CA 1
ATOM 2668 C C . LEU B 1 12 ? 4.512 -40.656 0.059 1 98.44 12 LEU B C 1
ATOM 2670 O O . LEU B 1 12 ? 5.223 -41.562 0.554 1 98.44 12 LEU B O 1
ATOM 2674 N N . SER B 1 13 ? 3.672 -40.906 -0.849 1 98.25 13 SER B N 1
ATOM 2675 C CA . SER B 1 13 ? 3.568 -42.219 -1.498 1 98.25 13 SER B CA 1
ATOM 2676 C C . SER B 1 13 ? 3.23 -42.062 -2.979 1 98.25 13 SER B C 1
ATOM 2678 O O . SER B 1 13 ? 2.631 -41.062 -3.389 1 98.25 13 SER B O 1
ATOM 2680 N N . LEU B 1 14 ? 3.74 -42.969 -3.754 1 97.31 14 LEU B N 1
ATOM 2681 C CA . LEU B 1 14 ? 3.293 -43.188 -5.129 1 97.31 14 LEU B CA 1
ATOM 2682 C C . LEU B 1 14 ? 2.32 -44.344 -5.211 1 97.31 14 LEU B C 1
ATOM 2684 O O . LEU B 1 14 ? 2.715 -45.5 -5.039 1 97.31 14 LEU B O 1
ATOM 2688 N N . ARG B 1 15 ? 1.09 -43.969 -5.445 1 96.25 15 ARG B N 1
ATOM 2689 C CA . ARG B 1 15 ? 0.093 -45.031 -5.449 1 96.25 15 ARG B CA 1
ATOM 2690 C C . ARG B 1 15 ? -1.117 -44.656 -6.293 1 96.25 15 ARG B C 1
ATOM 2692 O O . ARG B 1 15 ? -1.284 -43.469 -6.652 1 96.25 15 ARG B O 1
ATOM 2699 N N . ASP B 1 16 ? -1.892 -45.75 -6.555 1 94.5 16 ASP B N 1
ATOM 2700 C CA . ASP B 1 16 ? -3.162 -45.469 -7.219 1 94.5 16 ASP B CA 1
ATOM 2701 C C . ASP B 1 16 ? -4.078 -44.625 -6.336 1 94.5 16 ASP B C 1
ATOM 2703 O O . ASP B 1 16 ? -4.184 -44.875 -5.133 1 94.5 16 ASP B O 1
ATOM 2707 N N . PHE B 1 17 ? -4.52 -43.625 -6.859 1 91.44 17 PHE B N 1
ATOM 2708 C CA . PHE B 1 17 ? -5.375 -42.719 -6.117 1 91.44 17 PHE B CA 1
ATOM 2709 C C . PHE B 1 17 ? -6.559 -42.25 -6.965 1 91.44 17 PHE B C 1
ATOM 2711 O O . PHE B 1 17 ? -6.379 -41.75 -8.078 1 91.44 17 PHE B O 1
ATOM 2718 N N . ASP B 1 18 ? -7.785 -42.438 -6.492 1 84.62 18 ASP B N 1
ATOM 2719 C CA . ASP B 1 18 ? -8.992 -42 -7.18 1 84.62 18 ASP B CA 1
ATOM 2720 C C . ASP B 1 18 ? -9.375 -40.594 -6.758 1 84.62 18 ASP B C 1
ATOM 2722 O O . ASP B 1 18 ? -9.773 -40.344 -5.617 1 84.62 18 ASP B O 1
ATOM 2726 N N . ILE B 1 19 ? -9.094 -39.594 -7.664 1 81.62 19 ILE B N 1
ATOM 2727 C CA . ILE B 1 19 ? -9.477 -38.219 -7.391 1 81.62 19 ILE B CA 1
ATOM 2728 C C . ILE B 1 19 ? -10.961 -38.031 -7.688 1 81.62 19 ILE B C 1
ATOM 2730 O O . ILE B 1 19 ? -11.398 -38.219 -8.828 1 81.62 19 ILE B O 1
ATOM 2734 N N . PRO B 1 20 ? -11.695 -37.75 -6.574 1 68.06 20 PRO B N 1
ATOM 2735 C CA . PRO B 1 20 ? -13.102 -37.469 -6.867 1 68.06 20 PRO B CA 1
ATOM 2736 C C . PRO B 1 20 ? -13.281 -36.375 -7.926 1 68.06 20 PRO B C 1
ATOM 2738 O O . PRO B 1 20 ? -12.688 -35.312 -7.82 1 68.06 20 PRO B O 1
ATOM 2741 N N . GLY B 1 21 ? -14.016 -36.594 -8.977 1 60.62 21 GLY B N 1
ATOM 2742 C CA . GLY B 1 21 ? -14.234 -35.625 -10.039 1 60.62 21 GLY B CA 1
ATOM 2743 C C . GLY B 1 21 ? -13.031 -35.469 -10.945 1 60.62 21 GLY B C 1
ATOM 2744 O O . GLY B 1 21 ? -13.055 -34.625 -11.859 1 60.62 21 GLY B O 1
ATOM 2745 N N . GLY B 1 22 ? -11.898 -36.062 -10.602 1 59.16 22 GLY B N 1
ATOM 2746 C CA . GLY B 1 22 ? -10.703 -36 -11.43 1 59.16 22 GLY B CA 1
ATOM 2747 C C . GLY B 1 22 ? -10.766 -36.938 -12.633 1 59.16 22 GLY B C 1
ATOM 2748 O O . GLY B 1 22 ? -11.82 -37.469 -12.953 1 59.16 22 GLY B O 1
ATOM 2749 N N . ALA B 1 23 ? -9.648 -36.906 -13.445 1 57.47 23 ALA B N 1
ATOM 2750 C CA . ALA B 1 23 ? -9.578 -37.594 -14.727 1 57.47 23 ALA B CA 1
ATOM 2751 C C . ALA B 1 23 ? -9.914 -39.062 -14.578 1 57.47 23 ALA B C 1
ATOM 2753 O O . ALA B 1 23 ? -10.57 -39.656 -15.445 1 57.47 23 ALA B O 1
ATOM 2754 N N . GLY B 1 24 ? -9.391 -39.812 -13.625 1 51.59 24 GLY B N 1
ATOM 2755 C CA . GLY B 1 24 ? -9.633 -41.25 -13.586 1 51.59 24 GLY B CA 1
ATOM 2756 C C . GLY B 1 24 ? -11.102 -41.625 -13.461 1 51.59 24 GLY B C 1
ATOM 2757 O O . GLY B 1 24 ? -11.531 -42.656 -13.969 1 51.59 24 GLY B O 1
ATOM 2758 N N . SER B 1 25 ? -11.883 -40.844 -12.75 1 56.09 25 SER B N 1
ATOM 2759 C CA . SER B 1 25 ? -13.242 -41.281 -12.445 1 56.09 25 SER B CA 1
ATOM 2760 C C . SER B 1 25 ? -14.273 -40.281 -12.906 1 56.09 25 SER B C 1
ATOM 2762 O O . SER B 1 25 ? -15.469 -40.562 -12.945 1 56.09 25 SER B O 1
ATOM 2764 N N . GLY B 1 26 ? -13.781 -39.125 -13.227 1 65.31 26 GLY B N 1
ATOM 2765 C CA . GLY B 1 26 ? -14.82 -38.125 -13.352 1 65.31 26 GLY B CA 1
ATOM 2766 C C . GLY B 1 26 ? -15.273 -37.906 -14.781 1 65.31 26 GLY B C 1
ATOM 2767 O O . GLY B 1 26 ? -14.523 -38.156 -15.727 1 65.31 26 GLY B O 1
ATOM 2768 N N . GLU B 1 27 ? -16.562 -37.812 -15.016 1 82.62 27 GLU B N 1
ATOM 2769 C CA . GLU B 1 27 ? -17.141 -37.438 -16.297 1 82.62 27 GLU B CA 1
ATOM 2770 C C . GLU B 1 27 ? -16.703 -36.031 -16.719 1 82.62 27 GLU B C 1
ATOM 2772 O O . GLU B 1 27 ? -16.719 -35.125 -15.906 1 82.62 27 GLU B O 1
ATOM 2777 N N . LEU B 1 28 ? -16.109 -36.031 -17.906 1 92.5 28 LEU B N 1
ATOM 2778 C CA . LEU B 1 28 ? -15.688 -34.781 -18.516 1 92.5 28 LEU B CA 1
ATOM 2779 C C . LEU B 1 28 ? -16.891 -33.875 -18.766 1 92.5 28 LEU B C 1
ATOM 2781 O O . LEU B 1 28 ? -17.828 -34.281 -19.469 1 92.5 28 LEU B O 1
ATOM 2785 N N . GLY B 1 29 ? -16.938 -32.719 -18.188 1 94.12 29 GLY B N 1
ATOM 2786 C CA . GLY B 1 29 ? -18 -31.766 -18.438 1 94.12 29 GLY B CA 1
ATOM 2787 C C . GLY B 1 29 ? -17.906 -31.109 -19.812 1 94.12 29 GLY B C 1
ATOM 2788 O O . GLY B 1 29 ? -16.859 -31.156 -20.453 1 94.12 29 GLY B O 1
ATOM 2789 N N . PRO B 1 30 ? -19 -30.453 -20.266 1 96.44 30 PRO B N 1
ATOM 2790 C CA . PRO B 1 30 ? -19.047 -29.859 -21.609 1 96.44 30 PRO B CA 1
ATOM 2791 C C . PRO B 1 30 ? -18 -28.766 -21.812 1 96.44 30 PRO B C 1
ATOM 2793 O O . PRO B 1 30 ? -17.578 -28.5 -22.938 1 96.44 30 PRO B O 1
ATOM 2796 N N . LYS B 1 31 ? -17.531 -28.141 -20.75 1 97.44 31 LYS B N 1
ATOM 2797 C CA . LYS B 1 31 ? -16.609 -27.016 -20.859 1 97.44 31 LYS B CA 1
ATOM 2798 C C . LYS B 1 31 ? -15.219 -27.375 -20.344 1 97.44 31 LYS B C 1
ATOM 2800 O O . LYS B 1 31 ? -14.383 -26.5 -20.141 1 97.44 31 LYS B O 1
ATOM 2805 N N . ASP B 1 32 ? -15.023 -28.656 -20.188 1 97.25 32 ASP B N 1
ATOM 2806 C CA . ASP B 1 32 ? -13.766 -29.156 -19.625 1 97.25 32 ASP B CA 1
ATOM 2807 C C . ASP B 1 32 ? -12.906 -29.797 -20.719 1 97.25 32 ASP B C 1
ATOM 2809 O O . ASP B 1 32 ? -13.383 -30.062 -21.812 1 97.25 32 ASP B O 1
ATOM 2813 N N . VAL B 1 33 ? -11.641 -29.984 -20.375 1 97.62 33 VAL B N 1
ATOM 2814 C CA . VAL B 1 33 ? -10.711 -30.781 -21.172 1 97.62 33 VAL B CA 1
ATOM 2815 C C . VAL B 1 33 ? -10.008 -31.797 -20.266 1 97.62 33 VAL B C 1
ATOM 2817 O O . VAL B 1 33 ? -9.812 -31.547 -19.078 1 97.62 33 VAL B O 1
ATOM 2820 N N . ARG B 1 34 ? -9.727 -32.938 -20.812 1 96.69 34 ARG B N 1
ATOM 2821 C CA . ARG B 1 34 ? -8.844 -33.906 -20.188 1 96.69 34 ARG B CA 1
ATOM 2822 C C . ARG B 1 34 ? -7.418 -33.781 -20.734 1 96.69 34 ARG B C 1
ATOM 2824 O O . ARG B 1 34 ? -7.219 -33.688 -21.938 1 96.69 34 ARG B O 1
ATOM 2831 N N . ILE B 1 35 ? -6.508 -33.719 -19.875 1 97.25 35 ILE B N 1
ATOM 2832 C CA . ILE B 1 35 ? -5.117 -33.469 -20.25 1 97.25 35 ILE B CA 1
ATOM 2833 C C . ILE B 1 35 ? -4.234 -34.594 -19.719 1 97.25 35 ILE B C 1
ATOM 2835 O O . ILE B 1 35 ? -4.355 -35 -18.562 1 97.25 35 ILE B O 1
ATOM 2839 N N . ARG B 1 36 ? -3.449 -35.125 -20.562 1 97.38 36 ARG B N 1
ATOM 2840 C CA . ARG B 1 36 ? -2.344 -35.969 -20.109 1 97.38 36 ARG B CA 1
ATOM 2841 C C . ARG B 1 36 ? -1.196 -35.125 -19.578 1 97.38 36 ARG B C 1
ATOM 2843 O O . ARG B 1 36 ? -0.55 -34.406 -20.328 1 97.38 36 ARG B O 1
ATOM 2850 N N . THR B 1 37 ? -0.985 -35.219 -18.297 1 97.94 37 THR B N 1
ATOM 2851 C CA . THR B 1 37 ? 0.036 -34.406 -17.656 1 97.94 37 THR B CA 1
ATOM 2852 C C . THR B 1 37 ? 1.429 -34.781 -18.141 1 97.94 37 THR B C 1
ATOM 2854 O O . THR B 1 37 ? 1.739 -35.969 -18.281 1 97.94 37 THR B O 1
ATOM 2857 N N . HIS B 1 38 ? 2.258 -33.844 -18.5 1 98.62 38 HIS B N 1
ATOM 2858 C CA . HIS B 1 38 ? 3.611 -34.094 -18.969 1 98.62 38 HIS B CA 1
ATOM 2859 C C . HIS B 1 38 ? 4.648 -33.656 -17.938 1 98.62 38 HIS B C 1
ATOM 2861 O O . HIS B 1 38 ? 5.422 -34.469 -17.438 1 98.62 38 HIS B O 1
ATOM 2867 N N . THR B 1 39 ? 4.711 -32.406 -17.688 1 98.75 39 THR B N 1
ATOM 2868 C CA . THR B 1 39 ? 5.695 -31.812 -16.766 1 98.75 39 THR B CA 1
ATOM 2869 C C . THR B 1 39 ? 5.008 -31.062 -15.641 1 98.75 39 THR B C 1
ATOM 2871 O O . THR B 1 39 ? 4.043 -30.328 -15.867 1 98.75 39 THR B O 1
ATOM 2874 N N . VAL B 1 40 ? 5.438 -31.297 -14.383 1 98.81 40 VAL B N 1
ATOM 2875 C CA . VAL B 1 40 ? 4.934 -30.594 -13.211 1 98.81 40 VAL B CA 1
ATOM 2876 C C . VAL B 1 40 ? 6.102 -30.031 -12.398 1 98.81 40 VAL B C 1
ATOM 2878 O O . VAL B 1 40 ? 7.004 -30.766 -12 1 98.81 40 VAL B O 1
ATOM 2881 N N . GLY B 1 41 ? 6.102 -28.688 -12.203 1 98.62 41 GLY B N 1
ATOM 2882 C CA . GLY B 1 41 ? 7.109 -28.094 -11.336 1 98.62 41 GLY B CA 1
ATOM 2883 C C . GLY B 1 41 ? 6.855 -28.359 -9.859 1 98.62 41 GLY B C 1
ATOM 2884 O O . GLY B 1 41 ? 5.707 -28.438 -9.43 1 98.62 41 GLY B O 1
ATOM 2885 N N . ILE B 1 42 ? 7.914 -28.5 -9.117 1 98.19 42 ILE B N 1
ATOM 2886 C CA . ILE B 1 42 ? 7.809 -28.578 -7.66 1 98.19 42 ILE B CA 1
ATOM 2887 C C . ILE B 1 42 ? 7.824 -27.172 -7.066 1 98.19 42 ILE B C 1
ATOM 2889 O O . ILE B 1 42 ? 8.797 -26.438 -7.219 1 98.19 42 ILE B O 1
ATOM 2893 N N . CYS B 1 43 ? 6.781 -26.812 -6.43 1 96.69 43 CYS B N 1
ATOM 2894 C CA . CYS B 1 43 ? 6.66 -25.484 -5.852 1 96.69 43 CYS B CA 1
ATOM 2895 C C . CYS B 1 43 ? 6.965 -25.5 -4.359 1 96.69 43 CYS B C 1
ATOM 2897 O O . CYS B 1 43 ? 6.754 -26.516 -3.693 1 96.69 43 CYS B O 1
ATOM 2899 N N . GLY B 1 44 ? 7.43 -24.375 -3.848 1 94.44 44 GLY B N 1
ATOM 2900 C CA . GLY B 1 44 ? 7.676 -24.25 -2.42 1 94.44 44 GLY B CA 1
ATOM 2901 C C . GLY B 1 44 ? 6.457 -24.562 -1.574 1 94.44 44 GLY B C 1
ATOM 2902 O O . GLY B 1 44 ? 6.586 -25.094 -0.469 1 94.44 44 GLY B O 1
ATOM 2903 N N . SER B 1 45 ? 5.27 -24.25 -2.014 1 94.56 45 SER B N 1
ATOM 2904 C CA . SER B 1 45 ? 4.059 -24.547 -1.257 1 94.56 45 SER B CA 1
ATOM 2905 C C . SER B 1 45 ? 3.846 -26.047 -1.116 1 94.56 45 SER B C 1
ATOM 2907 O O . SER B 1 45 ? 3.43 -26.531 -0.058 1 94.56 45 SER B O 1
ATOM 2909 N N . ASP B 1 46 ? 4.113 -26.859 -2.137 1 97.12 46 ASP B N 1
ATOM 2910 C CA . ASP B 1 46 ? 4.043 -28.312 -2.037 1 97.12 46 ASP B CA 1
ATOM 2911 C C . ASP B 1 46 ? 5.004 -28.844 -0.975 1 97.12 46 ASP B C 1
ATOM 2913 O O . ASP B 1 46 ? 4.637 -29.703 -0.168 1 97.12 46 ASP B O 1
ATOM 2917 N N . VAL B 1 47 ? 6.164 -28.297 -1.038 1 96.94 47 VAL B N 1
ATOM 2918 C CA . VAL B 1 47 ? 7.195 -28.719 -0.095 1 96.94 47 VAL B CA 1
ATOM 2919 C C . VAL B 1 47 ? 6.773 -28.359 1.327 1 96.94 47 VAL B C 1
ATOM 2921 O O . VAL B 1 47 ? 6.992 -29.125 2.262 1 96.94 47 VAL B O 1
ATOM 2924 N N . HIS B 1 48 ? 6.172 -27.156 1.451 1 95.06 48 HIS B N 1
ATOM 2925 C CA . HIS B 1 48 ? 5.727 -26.719 2.766 1 95.06 48 HIS B CA 1
ATOM 2926 C C . HIS B 1 48 ? 4.633 -27.625 3.314 1 95.06 48 HIS B C 1
ATOM 2928 O O . HIS B 1 48 ? 4.648 -27.984 4.492 1 95.06 48 HIS B O 1
ATOM 2934 N N . TYR B 1 49 ? 3.637 -28 2.514 1 96.44 49 TYR B N 1
ATOM 2935 C CA . TYR B 1 49 ? 2.637 -28.969 2.941 1 96.44 49 TYR B CA 1
ATOM 2936 C C . TYR B 1 49 ? 3.291 -30.281 3.332 1 96.44 49 TYR B C 1
ATOM 2938 O O . TYR B 1 49 ? 2.918 -30.906 4.336 1 96.44 49 TYR B O 1
ATOM 2946 N N . TYR B 1 50 ? 4.27 -30.734 2.582 1 97.94 50 TYR B N 1
ATOM 2947 C CA . TYR B 1 50 ? 4.992 -31.984 2.83 1 97.94 50 TYR B CA 1
ATOM 2948 C C . TYR B 1 50 ? 5.695 -31.938 4.18 1 97.94 50 TYR B C 1
ATOM 2950 O O . TYR B 1 50 ? 5.566 -32.875 4.984 1 97.94 50 TYR B O 1
ATOM 2958 N N . THR B 1 51 ? 6.281 -30.781 4.512 1 97.19 51 THR B N 1
ATOM 2959 C CA . THR B 1 51 ? 7.152 -30.703 5.68 1 97.19 51 THR B CA 1
ATOM 2960 C C . THR B 1 51 ? 6.367 -30.266 6.914 1 97.19 51 THR B C 1
ATOM 2962 O O . THR B 1 51 ? 6.699 -30.641 8.039 1 97.19 51 THR B O 1
ATOM 2965 N N . HIS B 1 52 ? 5.285 -29.438 6.68 1 94.69 52 HIS B N 1
ATOM 2966 C CA . HIS B 1 52 ? 4.629 -28.828 7.832 1 94.69 52 HIS B CA 1
ATOM 2967 C C . HIS B 1 52 ? 3.162 -29.234 7.914 1 94.69 52 HIS B C 1
ATOM 2969 O O . HIS B 1 52 ? 2.506 -29 8.93 1 94.69 52 HIS B O 1
ATOM 2975 N N . GLY B 1 53 ? 2.648 -29.75 6.898 1 94.88 53 GLY B N 1
ATOM 2976 C CA . GLY B 1 53 ? 1.282 -30.25 6.887 1 94.88 53 GLY B CA 1
ATOM 2977 C C . GLY B 1 53 ? 0.247 -29.141 6.793 1 94.88 53 GLY B C 1
ATOM 2978 O O . GLY B 1 53 ? -0.956 -29.406 6.852 1 94.88 53 GLY B O 1
ATOM 2979 N N . LYS B 1 54 ? 0.756 -27.969 6.707 1 90.75 54 LYS B N 1
ATOM 2980 C CA . LYS B 1 54 ? -0.195 -26.859 6.625 1 90.75 54 LYS B CA 1
ATOM 2981 C C . LYS B 1 54 ? 0.485 -25.594 6.133 1 90.75 54 LYS B C 1
ATOM 2983 O O . LYS B 1 54 ? 1.707 -25.453 6.223 1 90.75 54 LYS B O 1
ATOM 2988 N N . ILE B 1 55 ? -0.22 -24.672 5.543 1 84.88 55 ILE B N 1
ATOM 2989 C CA . ILE B 1 55 ? 0.104 -23.266 5.273 1 84.88 55 ILE B CA 1
ATOM 2990 C C . ILE B 1 55 ? -1.033 -22.375 5.762 1 84.88 55 ILE B C 1
ATOM 2992 O O . ILE B 1 55 ? -2.111 -22.359 5.164 1 84.88 55 ILE B O 1
ATOM 2996 N N . GLY B 1 56 ? -0.771 -21.656 6.82 1 77.94 56 GLY B N 1
ATOM 2997 C CA . GLY B 1 56 ? -1.857 -20.875 7.398 1 77.94 56 GLY B CA 1
ATOM 2998 C C . GLY B 1 56 ? -3.055 -21.719 7.785 1 77.94 56 GLY B C 1
ATOM 2999 O O . GLY B 1 56 ? -2.918 -22.703 8.523 1 77.94 56 GLY B O 1
ATOM 3000 N N . HIS B 1 57 ? -4.16 -21.375 7.129 1 79.94 57 HIS B N 1
ATOM 3001 C CA . HIS B 1 57 ? -5.387 -22.078 7.496 1 79.94 57 HIS B CA 1
ATOM 3002 C C . HIS B 1 57 ? -5.641 -23.266 6.574 1 79.94 57 HIS B C 1
ATOM 3004 O O . HIS B 1 57 ? -6.641 -23.969 6.727 1 79.94 57 HIS B O 1
ATOM 3010 N N . PHE B 1 58 ? -4.797 -23.484 5.641 1 88.12 58 PHE B N 1
ATOM 3011 C CA . PHE B 1 58 ? -4.895 -24.672 4.793 1 88.12 58 PHE B CA 1
ATOM 3012 C C . PHE B 1 58 ? -4.176 -25.859 5.43 1 88.12 58 PHE B C 1
ATOM 3014 O O . PHE B 1 58 ? -2.947 -25.938 5.387 1 88.12 58 PHE B O 1
ATOM 3021 N N . VAL B 1 59 ? -4.918 -26.719 5.922 1 93.69 59 VAL B N 1
ATOM 3022 C CA . VAL B 1 59 ? -4.367 -27.828 6.691 1 93.69 59 VAL B CA 1
ATOM 3023 C C . VAL B 1 59 ? -4.617 -29.141 5.953 1 93.69 59 VAL B C 1
ATOM 3025 O O . VAL B 1 59 ? -5.723 -29.375 5.453 1 93.69 59 VAL B O 1
ATOM 3028 N N . VAL B 1 60 ? -3.631 -29.953 5.848 1 96.69 60 VAL B N 1
ATOM 3029 C CA . VAL B 1 60 ? -3.744 -31.281 5.254 1 96.69 60 VAL B CA 1
ATOM 3030 C C . VAL B 1 60 ? -4.398 -32.219 6.25 1 96.69 60 VAL B C 1
ATOM 3032 O O . VAL B 1 60 ? -3.723 -32.812 7.109 1 96.69 60 VAL B O 1
ATOM 3035 N N . ASN B 1 61 ? -5.672 -32.375 6.09 1 96.69 61 ASN B N 1
ATOM 3036 C CA . ASN B 1 61 ? -6.422 -33.25 7 1 96.69 61 ASN B CA 1
ATOM 3037 C C . ASN B 1 61 ? -6.715 -34.594 6.375 1 96.69 61 ASN B C 1
ATOM 3039 O O . ASN B 1 61 ? -7.219 -35.5 7.047 1 96.69 61 ASN B O 1
ATOM 3043 N N . ALA B 1 62 ? -6.523 -34.75 5.141 1 96.38 62 ALA B N 1
ATOM 3044 C CA . ALA B 1 62 ? -6.695 -36 4.359 1 96.38 62 ALA B CA 1
ATOM 3045 C C . ALA B 1 62 ? -5.656 -36.094 3.244 1 96.38 62 ALA B C 1
ATOM 3047 O O . ALA B 1 62 ? -5.043 -35.062 2.875 1 96.38 62 ALA B O 1
ATOM 3048 N N . PRO B 1 63 ? -5.41 -37.281 2.779 1 96.62 63 PRO B N 1
ATOM 3049 C CA . PRO B 1 63 ? -4.449 -37.406 1.682 1 96.62 63 PRO B CA 1
ATOM 3050 C C . PRO B 1 63 ? -4.773 -36.469 0.51 1 96.62 63 PRO B C 1
ATOM 3052 O O . PRO B 1 63 ? -5.945 -36.281 0.165 1 96.62 63 PRO B O 1
ATOM 3055 N N . MET B 1 64 ? -3.711 -35.906 -0.11 1 96.75 64 MET B N 1
ATOM 3056 C CA . MET B 1 64 ? -3.879 -34.938 -1.195 1 96.75 64 MET B CA 1
ATOM 3057 C C . MET B 1 64 ? -2.824 -35.156 -2.277 1 96.75 64 MET B C 1
ATOM 3059 O O . MET B 1 64 ? -1.645 -35.312 -1.973 1 96.75 64 MET B O 1
ATOM 3063 N N . VAL B 1 65 ? -3.285 -35.219 -3.502 1 97.38 65 VAL B N 1
ATOM 3064 C CA . VAL B 1 65 ? -2.34 -35.219 -4.613 1 97.38 65 VAL B CA 1
ATOM 3065 C C . VAL B 1 65 ? -1.657 -33.844 -4.699 1 97.38 65 VAL B C 1
ATOM 3067 O O . VAL B 1 65 ? -2.316 -32.812 -4.609 1 97.38 65 VAL B O 1
ATOM 3070 N N . LEU B 1 66 ? -0.303 -33.781 -4.863 1 97.94 66 LEU B N 1
ATOM 3071 C CA . LEU B 1 66 ? 0.457 -32.562 -4.902 1 97.94 66 LEU B CA 1
ATOM 3072 C C . LEU B 1 66 ? 0.618 -32.062 -6.336 1 97.94 66 LEU B C 1
ATOM 3074 O O . LEU B 1 66 ? 0.241 -32.75 -7.281 1 97.94 66 LEU B O 1
ATOM 3078 N N . GLY B 1 67 ? 1.041 -30.828 -6.43 1 98.25 67 GLY B N 1
ATOM 3079 C CA . GLY B 1 67 ? 1.427 -30.266 -7.715 1 98.25 67 GLY B CA 1
ATOM 3080 C C . GLY B 1 67 ? 0.404 -29.281 -8.266 1 98.25 67 GLY B C 1
ATOM 3081 O O . GLY B 1 67 ? -0.798 -29.562 -8.242 1 98.25 67 GLY B O 1
ATOM 3082 N N . HIS B 1 68 ? 0.913 -28.125 -8.805 1 98.44 68 HIS B N 1
ATOM 3083 C CA . HIS B 1 68 ? -0.011 -27.156 -9.391 1 98.44 68 HIS B CA 1
ATOM 3084 C C . HIS B 1 68 ? 0.66 -26.375 -10.508 1 98.44 68 HIS B C 1
ATOM 3086 O O . HIS B 1 68 ? 0.046 -25.469 -11.094 1 98.44 68 HIS B O 1
ATOM 3092 N N . GLU B 1 69 ? 1.885 -26.672 -10.875 1 98.56 69 GLU B N 1
ATOM 3093 C CA . GLU B 1 69 ? 2.617 -26.078 -11.992 1 98.56 69 GLU B CA 1
ATOM 3094 C C . GLU B 1 69 ? 2.74 -27.047 -13.156 1 98.56 69 GLU B C 1
ATOM 3096 O O . GLU B 1 69 ? 3.672 -27.859 -13.203 1 98.56 69 GLU B O 1
ATOM 3101 N N . ALA B 1 70 ? 1.839 -26.938 -14.18 1 98.12 70 ALA B N 1
ATOM 3102 C CA . ALA B 1 70 ? 1.782 -28.109 -15.039 1 98.12 70 ALA B CA 1
ATOM 3103 C C . ALA B 1 70 ? 1.64 -27.703 -16.5 1 98.12 70 ALA B C 1
ATOM 3105 O O . ALA B 1 70 ? 1.127 -26.625 -16.812 1 98.12 70 ALA B O 1
ATOM 3106 N N . SER B 1 71 ? 2.098 -28.547 -17.344 1 98.81 71 SER B N 1
ATOM 3107 C CA . SER B 1 71 ? 1.832 -28.594 -18.766 1 98.81 71 SER B CA 1
ATOM 3108 C C . SER B 1 71 ? 1.5 -30 -19.234 1 98.81 71 SER B C 1
ATOM 3110 O O . SER B 1 71 ? 1.732 -30.969 -18.5 1 98.81 71 SER B O 1
ATOM 3112 N N . GLY B 1 72 ? 0.895 -30.125 -20.391 1 98.69 72 GLY B N 1
ATOM 3113 C CA . GLY B 1 72 ? 0.504 -31.422 -20.906 1 98.69 72 GLY B CA 1
ATOM 3114 C C . GLY B 1 72 ? -0.137 -31.344 -22.281 1 98.69 72 GLY B C 1
ATOM 3115 O O . GLY B 1 72 ? 0.065 -30.375 -23.016 1 98.69 72 GLY B O 1
ATOM 3116 N N . THR B 1 73 ? -0.812 -32.438 -22.562 1 98.75 73 THR B N 1
ATOM 3117 C CA . THR B 1 73 ? -1.446 -32.531 -23.875 1 98.75 73 THR B CA 1
ATOM 3118 C C . THR B 1 73 ? -2.936 -32.844 -23.734 1 98.75 73 THR B C 1
ATOM 3120 O O . THR B 1 73 ? -3.324 -33.75 -22.969 1 98.75 73 THR B O 1
ATOM 3123 N N . VAL B 1 74 ? -3.729 -32.125 -24.484 1 98.62 74 VAL B N 1
ATOM 3124 C CA . VAL B 1 74 ? -5.164 -32.375 -24.484 1 98.62 74 VAL B CA 1
ATOM 3125 C C . VAL B 1 74 ? -5.441 -33.719 -25.125 1 98.62 74 VAL B C 1
ATOM 3127 O O . VAL B 1 74 ? -4.977 -34 -26.234 1 98.62 74 VAL B O 1
ATOM 3130 N N . ILE B 1 75 ? -6.23 -34.594 -24.438 1 97.56 75 ILE B N 1
ATOM 3131 C CA . ILE B 1 75 ? -6.512 -35.906 -24.984 1 97.56 75 ILE B CA 1
ATOM 3132 C C . ILE B 1 75 ? -8.016 -36.094 -25.156 1 97.56 75 ILE B C 1
ATOM 3134 O O . ILE B 1 75 ? -8.469 -37.031 -25.812 1 97.56 75 ILE B O 1
ATOM 3138 N N . GLU B 1 76 ? -8.812 -35.219 -24.562 1 97.25 76 GLU B N 1
ATOM 3139 C CA . GLU B 1 76 ? -10.266 -35.188 -24.719 1 97.25 76 GLU B CA 1
ATOM 3140 C C . GLU B 1 76 ? -10.805 -33.781 -24.5 1 97.25 76 GLU B C 1
ATOM 3142 O O . GLU B 1 76 ? -10.289 -33.031 -23.672 1 97.25 76 GLU B O 1
ATOM 3147 N N . THR B 1 77 ? -11.828 -33.406 -25.297 1 97.69 77 THR B N 1
ATOM 3148 C CA . THR B 1 77 ? -12.469 -32.094 -25.125 1 97.69 77 THR B CA 1
ATOM 3149 C C . THR B 1 77 ? -13.961 -32.25 -24.859 1 97.69 77 THR B C 1
ATOM 3151 O O . THR B 1 77 ? -14.602 -33.156 -25.422 1 97.69 77 THR B O 1
ATOM 3154 N N . GLY B 1 78 ? -14.461 -31.422 -23.984 1 97.38 78 GLY B N 1
ATOM 3155 C CA . GLY B 1 78 ? -15.898 -31.344 -23.828 1 97.38 78 GLY B CA 1
ATOM 3156 C C . GLY B 1 78 ? -16.609 -30.828 -25.062 1 97.38 78 GLY B C 1
ATOM 3157 O O . GLY B 1 78 ? -15.984 -30.219 -25.938 1 97.38 78 GLY B O 1
ATOM 3158 N N . SER B 1 79 ? -17.953 -31 -25.047 1 97.5 79 SER B N 1
ATOM 3159 C CA . SER B 1 79 ? -18.75 -30.734 -26.234 1 97.5 79 SER B CA 1
ATOM 3160 C C . SER B 1 79 ? -18.781 -29.25 -26.547 1 97.5 79 SER B C 1
ATOM 3162 O O . SER B 1 79 ? -18.953 -28.859 -27.703 1 97.5 79 SER B O 1
ATOM 3164 N N . ASP B 1 80 ? -18.578 -28.375 -25.547 1 98.12 80 ASP B N 1
ATOM 3165 C CA . ASP B 1 80 ? -18.734 -26.938 -25.766 1 98.12 80 ASP B CA 1
ATOM 3166 C C . ASP B 1 80 ? -17.375 -26.266 -25.984 1 98.12 80 ASP B C 1
ATOM 3168 O O . ASP B 1 80 ? -17.312 -25.047 -26.203 1 98.12 80 ASP B O 1
ATOM 3172 N N . VAL B 1 81 ? -16.312 -27.078 -25.938 1 98.31 81 VAL B N 1
ATOM 3173 C CA . VAL B 1 81 ? -14.977 -26.516 -26.094 1 98.31 81 VAL B CA 1
ATOM 3174 C C . VAL B 1 81 ? -14.672 -26.297 -27.578 1 98.31 81 VAL B C 1
ATOM 3176 O O . VAL B 1 81 ? -14.781 -27.234 -28.375 1 98.31 81 VAL B O 1
ATOM 3179 N N . THR B 1 82 ? -14.297 -25.062 -27.891 1 97.56 82 THR B N 1
ATOM 3180 C CA . THR B 1 82 ? -14.094 -24.766 -29.297 1 97.56 82 THR B CA 1
ATOM 3181 C C . THR B 1 82 ? -12.672 -24.281 -29.562 1 97.56 82 THR B C 1
ATOM 3183 O O . THR B 1 82 ? -12.18 -24.328 -30.688 1 97.56 82 THR B O 1
ATOM 3186 N N . HIS B 1 83 ? -11.977 -23.812 -28.562 1 97.19 83 HIS B N 1
ATOM 3187 C CA . HIS B 1 83 ? -10.695 -23.156 -28.812 1 97.19 83 HIS B CA 1
ATOM 3188 C C . HIS B 1 83 ? -9.531 -24.109 -28.562 1 97.19 83 HIS B C 1
ATOM 3190 O O . HIS B 1 83 ? -8.375 -23.75 -28.766 1 97.19 83 HIS B O 1
ATOM 3196 N N . LEU B 1 84 ? -9.75 -25.344 -28.109 1 98.5 84 LEU B N 1
ATOM 3197 C CA . LEU B 1 84 ? -8.758 -26.391 -27.922 1 98.5 84 LEU B CA 1
ATOM 3198 C C . LEU B 1 84 ? -9.172 -27.672 -28.625 1 98.5 84 LEU B C 1
ATOM 3200 O O . LEU B 1 84 ? -10.367 -27.922 -28.828 1 98.5 84 LEU B O 1
ATOM 3204 N N . LYS B 1 85 ? -8.211 -28.5 -29 1 98.31 85 LYS B N 1
ATOM 3205 C CA . LYS B 1 85 ? -8.469 -29.797 -29.609 1 98.31 85 LYS B CA 1
ATOM 3206 C C . LYS B 1 85 ? -7.484 -30.844 -29.109 1 98.31 85 LYS B C 1
ATOM 3208 O O . LYS B 1 85 ? -6.445 -30.5 -28.547 1 98.31 85 LYS B O 1
ATOM 3213 N N . ILE B 1 86 ? -7.844 -32.031 -29.391 1 98.5 86 ILE B N 1
ATOM 3214 C CA . ILE B 1 86 ? -6.984 -33.156 -29.031 1 98.5 86 ILE B CA 1
ATOM 3215 C C . ILE B 1 86 ? -5.609 -33 -29.672 1 98.5 86 ILE B C 1
ATOM 3217 O O . ILE B 1 86 ? -5.508 -32.625 -30.844 1 98.5 86 ILE B O 1
ATOM 3221 N N . GLY B 1 87 ? -4.555 -33.156 -28.859 1 98.56 87 GLY B N 1
ATOM 3222 C CA . GLY B 1 87 ? -3.195 -33.031 -29.359 1 98.56 87 GLY B CA 1
ATOM 3223 C C . GLY B 1 87 ? -2.551 -31.703 -29.016 1 98.56 87 GLY B C 1
ATOM 3224 O O . GLY B 1 87 ? -1.328 -31.562 -29.078 1 98.56 87 GLY B O 1
ATOM 3225 N N . ASP B 1 88 ? -3.377 -30.719 -28.688 1 98.69 88 ASP B N 1
ATOM 3226 C CA . ASP B 1 88 ? -2.828 -29.422 -28.297 1 98.69 88 ASP B CA 1
ATOM 3227 C C . ASP B 1 88 ? -1.957 -29.547 -27.047 1 98.69 88 ASP B C 1
ATOM 3229 O O . ASP B 1 88 ? -2.344 -30.203 -26.078 1 98.69 88 ASP B O 1
ATOM 3233 N N . ARG B 1 89 ? -0.735 -28.953 -27.078 1 98.81 89 ARG B N 1
ATOM 3234 C CA . ARG B 1 89 ? 0.072 -28.766 -25.875 1 98.81 89 ARG B CA 1
ATOM 3235 C C . ARG B 1 89 ? -0.417 -27.562 -25.062 1 98.81 89 ARG B C 1
ATOM 3237 O O . ARG B 1 89 ? -0.732 -26.516 -25.641 1 98.81 89 ARG B O 1
ATOM 3244 N N . VAL B 1 90 ? -0.576 -27.766 -23.75 1 98.88 90 VAL B N 1
ATOM 3245 C CA . VAL B 1 90 ? -1.227 -26.719 -22.969 1 98.88 90 VAL B CA 1
ATOM 3246 C C . VAL B 1 90 ? -0.534 -26.578 -21.625 1 98.88 90 VAL B C 1
ATOM 3248 O O . VAL B 1 90 ? 0.232 -27.453 -21.203 1 98.88 90 VAL B O 1
ATOM 3251 N N . CYS B 1 91 ? -0.653 -25.5 -21 1 98.81 91 CYS B N 1
ATOM 3252 C CA . CYS B 1 91 ? -0.469 -25.266 -19.578 1 98.81 91 CYS B CA 1
ATOM 3253 C C . CYS B 1 91 ? -1.76 -24.781 -18.922 1 98.81 91 CYS B C 1
ATOM 3255 O O . CYS B 1 91 ? -2.656 -24.281 -19.609 1 98.81 91 CYS B O 1
ATOM 3257 N N . MET B 1 92 ? -1.94 -24.969 -17.672 1 98.44 92 MET B N 1
ATOM 3258 C CA . MET B 1 92 ? -3.217 -24.719 -17 1 98.44 92 MET B CA 1
ATOM 3259 C C . MET B 1 92 ? -3.045 -23.734 -15.852 1 98.44 92 MET B C 1
ATOM 3261 O O . MET B 1 92 ? -2.111 -23.859 -15.055 1 98.44 92 MET B O 1
ATOM 3265 N N . GLU B 1 93 ? -3.857 -22.75 -15.797 1 98.31 93 GLU B N 1
ATOM 3266 C CA . GLU B 1 93 ? -4.027 -21.953 -14.594 1 98.31 93 GLU B CA 1
ATOM 3267 C C . GLU B 1 93 ? -4.719 -22.75 -13.492 1 98.31 93 GLU B C 1
ATOM 3269 O O . GLU B 1 93 ? -5.871 -23.156 -13.641 1 98.31 93 GLU B O 1
ATOM 3274 N N . PRO B 1 94 ? -4.102 -22.938 -12.344 1 97.94 94 PRO B N 1
ATOM 3275 C CA . PRO B 1 94 ? -4.574 -23.938 -11.375 1 97.94 94 PRO B CA 1
ATOM 3276 C C . PRO B 1 94 ? -5.758 -23.438 -10.547 1 97.94 94 PRO B C 1
ATOM 3278 O O . PRO B 1 94 ? -6.461 -24.25 -9.93 1 97.94 94 PRO B O 1
ATOM 3281 N N . GLY B 1 95 ? -5.938 -22.141 -10.406 1 96.62 95 GLY B N 1
ATOM 3282 C CA . GLY B 1 95 ? -7.031 -21.594 -9.609 1 96.62 95 GLY B CA 1
ATOM 3283 C C . GLY B 1 95 ? -8.32 -21.453 -10.398 1 96.62 95 GLY B C 1
ATOM 3284 O O . GLY B 1 95 ? -8.344 -20.828 -11.453 1 96.62 95 GLY B O 1
ATOM 3285 N N . ILE B 1 96 ? -9.367 -22.109 -9.891 1 96.94 96 ILE B N 1
ATOM 3286 C CA . ILE B 1 96 ? -10.68 -22.031 -10.531 1 96.94 96 ILE B CA 1
ATOM 3287 C C . ILE B 1 96 ? -11.656 -21.266 -9.633 1 96.94 96 ILE B C 1
ATOM 3289 O O . ILE B 1 96 ? -12.062 -21.781 -8.586 1 96.94 96 ILE B O 1
ATOM 3293 N N . PRO B 1 97 ? -12.023 -20.047 -10.031 1 97.06 97 PRO B N 1
ATOM 3294 C CA . PRO B 1 97 ? -12.961 -19.25 -9.25 1 97.06 97 PRO B CA 1
ATOM 3295 C C . PRO B 1 97 ? -14.422 -19.641 -9.5 1 97.06 97 PRO B C 1
ATOM 3297 O O . PRO B 1 97 ? -14.703 -20.484 -10.344 1 97.06 97 PRO B O 1
ATOM 3300 N N . ASP B 1 98 ? -15.391 -19.125 -8.617 1 96.56 98 ASP B N 1
ATOM 3301 C CA . ASP B 1 98 ? -16.797 -19.016 -8.992 1 96.56 98 ASP B CA 1
ATOM 3302 C C . ASP B 1 98 ? -17 -17.938 -10.055 1 96.56 98 ASP B C 1
ATOM 3304 O O . ASP B 1 98 ? -16.844 -16.75 -9.773 1 96.56 98 ASP B O 1
ATOM 3308 N N . PRO B 1 99 ? -17.328 -18.391 -11.211 1 94.75 99 PRO B N 1
ATOM 3309 C CA . PRO B 1 99 ? -17.375 -17.422 -12.312 1 94.75 99 PRO B CA 1
ATOM 3310 C C . PRO B 1 99 ? -18.453 -16.375 -12.109 1 94.75 99 PRO B C 1
ATOM 3312 O O . PRO B 1 99 ? -18.469 -15.359 -12.82 1 94.75 99 PRO B O 1
ATOM 3315 N N . THR B 1 100 ? -19.375 -16.594 -11.164 1 95.44 100 THR B N 1
ATOM 3316 C CA . THR B 1 100 ? -20.484 -15.664 -10.961 1 95.44 100 THR B CA 1
ATOM 3317 C C . THR B 1 100 ? -20.234 -14.805 -9.719 1 95.44 100 THR B C 1
ATOM 3319 O O . THR B 1 100 ? -21.047 -13.945 -9.383 1 95.44 100 THR B O 1
ATOM 3322 N N . SER B 1 101 ? -19.094 -15.031 -9.109 1 95.69 101 SER B N 1
ATOM 3323 C CA . SER B 1 101 ? -18.828 -14.297 -7.875 1 95.69 101 SER B CA 1
ATOM 3324 C C . SER B 1 101 ? -18.578 -12.82 -8.156 1 95.69 101 SER B C 1
ATOM 3326 O O . SER B 1 101 ? -18.281 -12.438 -9.297 1 95.69 101 SER B O 1
ATOM 3328 N N . ARG B 1 102 ? -18.703 -11.969 -7.078 1 94.5 102 ARG B N 1
ATOM 3329 C CA . ARG B 1 102 ? -18.391 -10.547 -7.172 1 94.5 102 ARG B CA 1
ATOM 3330 C C . ARG B 1 102 ? -16.938 -10.328 -7.586 1 94.5 102 ARG B C 1
ATOM 3332 O O . ARG B 1 102 ? -16.656 -9.469 -8.422 1 94.5 102 ARG B O 1
ATOM 3339 N N . ALA B 1 103 ? -16.016 -11.117 -7.09 1 96.19 103 ALA B N 1
ATOM 3340 C CA . ALA B 1 103 ? -14.594 -11 -7.422 1 96.19 103 ALA B CA 1
ATOM 3341 C C . ALA B 1 103 ? -14.359 -11.258 -8.906 1 96.19 103 ALA B C 1
ATOM 3343 O O . ALA B 1 103 ? -13.594 -10.539 -9.555 1 96.19 103 ALA B O 1
ATOM 3344 N N . SER B 1 104 ? -15.008 -12.273 -9.414 1 95.62 104 SER B N 1
ATOM 3345 C CA . SER B 1 104 ? -14.883 -12.578 -10.836 1 95.62 104 SER B CA 1
ATOM 3346 C C . SER B 1 104 ? -15.438 -11.453 -11.695 1 95.62 104 SER B C 1
ATOM 3348 O O . SER B 1 104 ? -14.836 -11.07 -12.703 1 95.62 104 SER B O 1
ATOM 3350 N N . LYS B 1 105 ? -16.562 -10.93 -11.281 1 95.75 105 LYS B N 1
ATOM 3351 C CA . LYS B 1 105 ? -17.172 -9.844 -12.039 1 95.75 105 LYS B CA 1
ATOM 3352 C C . LYS B 1 105 ? -16.297 -8.594 -12.023 1 95.75 105 LYS B C 1
ATOM 3354 O O . LYS B 1 105 ? -16.328 -7.797 -12.969 1 95.75 105 LYS B O 1
ATOM 3359 N N . LEU B 1 106 ? -15.508 -8.461 -10.953 1 94.75 106 LEU B N 1
ATOM 3360 C CA . LEU B 1 106 ? -14.609 -7.316 -10.828 1 94.75 106 LEU B CA 1
ATOM 3361 C C . LEU B 1 106 ? -13.289 -7.582 -11.539 1 94.75 106 LEU B C 1
ATOM 3363 O O . LEU B 1 106 ? -12.43 -6.695 -11.625 1 94.75 106 LEU B O 1
ATOM 3367 N N . GLY B 1 107 ? -13.055 -8.781 -12.07 1 95.88 107 GLY B N 1
ATOM 3368 C CA . GLY B 1 107 ? -11.828 -9.125 -12.766 1 95.88 107 GLY B CA 1
ATOM 3369 C C . GLY B 1 107 ? -10.695 -9.5 -11.836 1 95.88 107 GLY B C 1
ATOM 3370 O O . GLY B 1 107 ? -9.531 -9.578 -12.25 1 95.88 107 GLY B O 1
ATOM 3371 N N . ILE B 1 108 ? -11.008 -9.641 -10.531 1 97.38 108 ILE B N 1
ATOM 3372 C CA . ILE B 1 108 ? -10 -10 -9.539 1 97.38 108 ILE B CA 1
ATOM 3373 C C . ILE B 1 108 ? -10.297 -11.391 -8.984 1 97.38 108 ILE B C 1
ATOM 3375 O O . ILE B 1 108 ? -10.328 -11.594 -7.773 1 97.38 108 ILE B O 1
ATOM 3379 N N . TYR B 1 109 ? -10.461 -12.414 -9.836 1 97.19 109 TYR B N 1
ATOM 3380 C CA . TYR B 1 109 ? -10.945 -13.742 -9.461 1 97.19 109 TYR B CA 1
ATOM 3381 C C . TYR B 1 109 ? -9.898 -14.5 -8.664 1 97.19 109 TYR B C 1
ATOM 3383 O O . TYR B 1 109 ? -10.203 -15.531 -8.047 1 97.19 109 TYR B O 1
ATOM 3391 N N . ASN B 1 110 ? -8.641 -14.055 -8.688 1 97 110 ASN B N 1
ATOM 3392 C CA . ASN B 1 110 ? -7.598 -14.68 -7.883 1 97 110 ASN B CA 1
ATOM 3393 C C . ASN B 1 110 ? -7.898 -14.578 -6.391 1 97 110 ASN B C 1
ATOM 3395 O O . ASN B 1 110 ? -7.398 -15.367 -5.594 1 97 110 ASN B O 1
ATOM 3399 N N . VAL B 1 111 ? -8.75 -13.602 -6.008 1 96.69 111 VAL B N 1
ATOM 3400 C CA . VAL B 1 111 ? -9.047 -13.422 -4.594 1 96.69 111 VAL B CA 1
ATOM 3401 C C . VAL B 1 111 ? -10.516 -13.75 -4.324 1 96.69 111 VAL B C 1
ATOM 3403 O O . VAL B 1 111 ? -11.086 -13.297 -3.332 1 96.69 111 VAL B O 1
ATOM 3406 N N . ASP B 1 112 ? -11.125 -14.492 -5.25 1 95.5 112 ASP B N 1
ATOM 3407 C CA . ASP B 1 112 ? -12.438 -15.078 -4.988 1 95.5 112 ASP B CA 1
ATOM 3408 C C . ASP B 1 112 ? -12.383 -16.031 -3.797 1 95.5 112 ASP B C 1
ATOM 3410 O O . ASP B 1 112 ? -11.609 -17 -3.801 1 95.5 112 ASP B O 1
ATOM 3414 N N . PRO B 1 113 ? -13.219 -15.797 -2.777 1 89.94 113 PRO B N 1
ATOM 3415 C CA . PRO B 1 113 ? -13.195 -16.688 -1.612 1 89.94 113 PRO B CA 1
ATOM 3416 C C . PRO B 1 113 ? -13.531 -18.125 -1.965 1 89.94 113 PRO B C 1
ATOM 3418 O O . PRO B 1 113 ? -13.195 -19.047 -1.21 1 89.94 113 PRO B O 1
ATOM 3421 N N . ALA B 1 114 ? -14.094 -18.375 -3.119 1 93.62 114 ALA B N 1
ATOM 3422 C CA . ALA B 1 114 ? -14.516 -19.719 -3.504 1 93.62 114 ALA B CA 1
ATOM 3423 C C . ALA B 1 114 ? -13.5 -20.375 -4.434 1 93.62 114 ALA B C 1
ATOM 3425 O O . ALA B 1 114 ? -13.734 -21.469 -4.957 1 93.62 114 ALA B O 1
ATOM 3426 N N . VAL B 1 115 ? -12.375 -19.797 -4.566 1 95.25 115 VAL B N 1
ATOM 3427 C CA . VAL B 1 115 ? -11.391 -20.312 -5.512 1 95.25 115 VAL B CA 1
ATOM 3428 C C . VAL B 1 115 ? -10.938 -21.703 -5.074 1 95.25 115 VAL B C 1
ATOM 3430 O O . VAL B 1 115 ? -10.625 -21.922 -3.9 1 95.25 115 VAL B O 1
ATOM 3433 N N . ARG B 1 116 ? -11.039 -22.656 -5.949 1 95.25 116 ARG B N 1
ATOM 3434 C CA . ARG B 1 116 ? -10.367 -23.938 -5.805 1 95.25 116 ARG B CA 1
ATOM 3435 C C . ARG B 1 116 ? -8.992 -23.922 -6.477 1 95.25 116 ARG B C 1
ATOM 3437 O O . ARG B 1 116 ? -8.867 -23.516 -7.633 1 95.25 116 ARG B O 1
ATOM 3444 N N . PHE B 1 117 ? -7.98 -24.344 -5.758 1 96.38 117 PHE B N 1
ATOM 3445 C CA . PHE B 1 117 ? -6.613 -24.25 -6.254 1 96.38 117 PHE B CA 1
ATOM 3446 C C . PHE B 1 117 ? -5.902 -25.594 -6.133 1 96.38 117 PHE B C 1
ATOM 3448 O O . PHE B 1 117 ? -5.879 -26.188 -5.055 1 96.38 117 PHE B O 1
ATOM 3455 N N . TRP B 1 118 ? -5.312 -26.047 -7.285 1 97 118 TRP B N 1
ATOM 3456 C CA . TRP B 1 118 ? -4.605 -27.328 -7.277 1 97 118 TRP B CA 1
ATOM 3457 C C . TRP B 1 118 ? -3.611 -27.391 -6.125 1 97 118 TRP B C 1
ATOM 3459 O O . TRP B 1 118 ? -2.83 -26.469 -5.914 1 97 118 TRP B O 1
ATOM 3469 N N . ALA B 1 119 ? -3.67 -28.516 -5.316 1 96.44 119 ALA B N 1
ATOM 3470 C CA . ALA B 1 119 ? -2.729 -28.859 -4.254 1 96.44 119 ALA B CA 1
ATOM 3471 C C . ALA B 1 119 ? -2.799 -27.844 -3.113 1 96.44 119 ALA B C 1
ATOM 3473 O O . ALA B 1 119 ? -1.78 -27.531 -2.498 1 96.44 119 ALA B O 1
ATOM 3474 N N . THR B 1 120 ? -3.891 -27.188 -2.916 1 94.94 120 THR B N 1
ATOM 3475 C CA . THR B 1 120 ? -4.27 -26.469 -1.705 1 94.94 120 THR B CA 1
ATOM 3476 C C . THR B 1 120 ? -5.426 -27.172 -0.997 1 94.94 120 THR B C 1
ATOM 3478 O O . THR B 1 120 ? -6.531 -27.266 -1.535 1 94.94 120 THR B O 1
ATOM 3481 N N . PRO B 1 121 ? -5.152 -27.75 0.175 1 94.5 121 PRO B N 1
ATOM 3482 C CA . PRO B 1 121 ? -6.152 -28.594 0.827 1 94.5 121 PRO B CA 1
ATOM 3483 C C . PRO B 1 121 ? -7.523 -27.938 0.916 1 94.5 121 PRO B C 1
ATOM 3485 O O . PRO B 1 121 ? -7.621 -26.75 1.267 1 94.5 121 PRO B O 1
ATOM 3488 N N . PRO B 1 122 ? -8.555 -28.609 0.517 1 93.38 122 PRO B N 1
ATOM 3489 C CA . PRO B 1 122 ? -8.578 -30.047 0.246 1 93.38 122 PRO B CA 1
ATOM 3490 C C . PRO B 1 122 ? -8.5 -30.375 -1.244 1 93.38 122 PRO B C 1
ATOM 3492 O O . PRO B 1 122 ? -8.758 -31.516 -1.65 1 93.38 122 PRO B O 1
ATOM 3495 N N . ILE B 1 123 ? -8.203 -29.453 -1.988 1 94.94 123 ILE B N 1
ATOM 3496 C CA . ILE B 1 123 ? -8.219 -29.625 -3.438 1 94.94 123 ILE B CA 1
ATOM 3497 C C . ILE B 1 123 ? -6.988 -30.406 -3.881 1 94.94 123 ILE B C 1
ATOM 3499 O O . ILE B 1 123 ? -5.867 -30.078 -3.488 1 94.94 123 ILE B O 1
ATOM 3503 N N . HIS B 1 124 ? -7.168 -31.453 -4.66 1 96.06 124 HIS B N 1
ATOM 3504 C CA . HIS B 1 124 ? -6.078 -32.281 -5.168 1 96.06 124 HIS B CA 1
ATOM 3505 C C . HIS B 1 124 ? -5.312 -31.562 -6.277 1 96.06 124 HIS B C 1
ATOM 3507 O O . HIS B 1 124 ? -5.883 -30.75 -7.004 1 96.06 124 HIS B O 1
ATOM 3513 N N . GLY B 1 125 ? -3.992 -31.953 -6.402 1 97.25 125 GLY B N 1
ATOM 3514 C CA . GLY B 1 125 ? -3.133 -31.344 -7.41 1 97.25 125 GLY B CA 1
ATOM 3515 C C . GLY B 1 125 ? -3.088 -32.125 -8.703 1 97.25 125 GLY B C 1
ATOM 3516 O O . GLY B 1 125 ? -4.078 -32.75 -9.086 1 97.25 125 GLY B O 1
ATOM 3517 N N . CYS B 1 126 ? -1.958 -32 -9.406 1 96.69 126 CYS B N 1
ATOM 3518 C CA . CYS B 1 126 ? -1.931 -32.5 -10.773 1 96.69 126 CYS B CA 1
ATOM 3519 C C . CYS B 1 126 ? -0.778 -33.469 -10.984 1 96.69 126 CYS B C 1
ATOM 3521 O O . CYS B 1 126 ? -0.424 -33.781 -12.117 1 96.69 126 CYS B O 1
ATOM 3523 N N . LEU B 1 127 ? -0.128 -33.906 -9.906 1 97.38 127 LEU B N 1
ATOM 3524 C CA . LEU B 1 127 ? 0.881 -34.938 -10.055 1 97.38 127 LEU B CA 1
ATOM 3525 C C . LEU B 1 127 ? 0.228 -36.312 -10.203 1 97.38 127 LEU B C 1
ATOM 3527 O O . LEU B 1 127 ? 0.418 -37.188 -9.359 1 97.38 127 LEU B O 1
ATOM 3531 N N . THR B 1 128 ? -0.461 -36.5 -11.188 1 95.19 128 THR B N 1
ATOM 3532 C CA . THR B 1 128 ? -1.192 -37.656 -11.672 1 95.19 128 THR B CA 1
ATOM 3533 C C . THR B 1 128 ? -1.157 -37.719 -13.195 1 95.19 128 THR B C 1
ATOM 3535 O O . THR B 1 128 ? -0.875 -36.719 -13.859 1 95.19 128 THR B O 1
ATOM 3538 N N . PRO B 1 129 ? -1.333 -38.875 -13.766 1 94.38 129 PRO B N 1
ATOM 3539 C CA . PRO B 1 129 ? -1.142 -39.031 -15.211 1 94.38 129 PRO B CA 1
ATOM 3540 C C . PRO B 1 129 ? -2.109 -38.188 -16.031 1 94.38 129 PRO B C 1
ATOM 3542 O O . PRO B 1 129 ? -1.78 -37.75 -17.156 1 94.38 129 PRO B O 1
ATOM 3545 N N . GLU B 1 130 ? -3.342 -37.969 -15.492 1 94.12 130 GLU B N 1
ATOM 3546 C CA . GLU B 1 130 ? -4.352 -37.188 -16.188 1 94.12 130 GLU B CA 1
ATOM 3547 C C . GLU B 1 130 ? -5.082 -36.219 -15.234 1 94.12 130 GLU B C 1
ATOM 3549 O O . GLU B 1 130 ? -5.211 -36.531 -14.047 1 94.12 130 GLU B O 1
ATOM 3554 N N . VAL B 1 131 ? -5.531 -35.156 -15.812 1 94.69 131 VAL B N 1
ATOM 3555 C CA . VAL B 1 131 ? -6.367 -34.219 -15.062 1 94.69 131 VAL B CA 1
ATOM 3556 C C . VAL B 1 131 ? -7.508 -33.719 -15.945 1 94.69 131 VAL B C 1
ATOM 3558 O O . VAL B 1 131 ? -7.391 -33.719 -17.172 1 94.69 131 VAL B O 1
ATOM 3561 N N . ILE B 1 132 ? -8.609 -33.406 -15.312 1 95.56 132 ILE B N 1
ATOM 3562 C CA . ILE B 1 132 ? -9.695 -32.656 -15.945 1 95.56 132 ILE B CA 1
ATOM 3563 C C . ILE B 1 132 ? -9.672 -31.219 -15.461 1 95.56 132 ILE B C 1
ATOM 3565 O O . ILE B 1 132 ? -9.555 -30.953 -14.258 1 95.56 132 ILE B O 1
ATOM 3569 N N . HIS B 1 133 ? -9.719 -30.297 -16.375 1 96.44 133 HIS B N 1
ATOM 3570 C CA . HIS B 1 133 ? -9.617 -28.875 -16.062 1 96.44 133 HIS B CA 1
ATOM 3571 C C . HIS B 1 133 ? -10.5 -28.047 -16.984 1 96.44 133 HIS B C 1
ATOM 3573 O O . HIS B 1 133 ? -10.711 -28.422 -18.141 1 96.44 133 HIS B O 1
ATOM 3579 N N . PRO B 1 134 ? -11.086 -26.922 -16.453 1 97.06 134 PRO B N 1
ATOM 3580 C CA . PRO B 1 134 ? -11.875 -26.062 -17.344 1 97.06 134 PRO B CA 1
ATOM 3581 C C . PRO B 1 134 ? -11.062 -25.531 -18.531 1 97.06 134 PRO B C 1
ATOM 3583 O O . PRO B 1 134 ? -9.945 -25.047 -18.344 1 97.06 134 PRO B O 1
ATOM 3586 N N . ALA B 1 135 ? -11.672 -25.578 -19.719 1 98.25 135 ALA B N 1
ATOM 3587 C CA . ALA B 1 135 ? -11.016 -25.062 -20.922 1 98.25 135 ALA B CA 1
ATOM 3588 C C . ALA B 1 135 ? -10.688 -23.578 -20.781 1 98.25 135 ALA B C 1
ATOM 3590 O O . ALA B 1 135 ? -9.68 -23.094 -21.297 1 98.25 135 ALA B O 1
ATOM 3591 N N . ALA B 1 136 ? -11.477 -22.875 -19.984 1 97.19 136 ALA B N 1
ATOM 3592 C CA . ALA B 1 136 ? -11.336 -21.422 -19.812 1 97.19 136 ALA B CA 1
ATOM 3593 C C . ALA B 1 136 ? -10.031 -21.094 -19.078 1 97.19 136 ALA B C 1
ATOM 3595 O O . ALA B 1 136 ? -9.531 -19.969 -19.172 1 97.19 136 ALA B O 1
ATOM 3596 N N . PHE B 1 137 ? -9.445 -22.047 -18.391 1 98.19 137 PHE B N 1
ATOM 3597 C CA . PHE B 1 137 ? -8.219 -21.828 -17.641 1 98.19 137 PHE B CA 1
ATOM 3598 C C . PHE B 1 137 ? -7.086 -22.688 -18.172 1 98.19 137 PHE B C 1
ATOM 3600 O O . PHE B 1 137 ? -6.156 -23.031 -17.438 1 98.19 137 PHE B O 1
ATOM 3607 N N . THR B 1 138 ? -7.246 -23.141 -19.406 1 98.62 138 THR B N 1
ATOM 3608 C CA . THR B 1 138 ? -6.262 -23.938 -20.125 1 98.62 138 THR B CA 1
ATOM 3609 C C . THR B 1 138 ? -5.738 -23.188 -21.344 1 98.62 138 THR B C 1
ATOM 3611 O O . THR B 1 138 ? -6.523 -22.688 -22.156 1 98.62 138 THR B O 1
ATOM 3614 N N . TYR B 1 139 ? -4.402 -23.109 -21.469 1 98.75 139 TYR B N 1
ATOM 3615 C CA . TYR B 1 139 ? -3.803 -22.25 -22.484 1 98.75 139 TYR B CA 1
ATOM 3616 C C . TYR B 1 139 ? -2.891 -23.047 -23.406 1 98.75 139 TYR B C 1
ATOM 3618 O O . TYR B 1 139 ? -2.014 -23.781 -22.953 1 98.75 139 TYR B O 1
ATOM 3626 N N . LYS B 1 140 ? -3.086 -22.812 -24.656 1 98.62 140 LYS B N 1
ATOM 3627 C CA . LYS B 1 140 ? -2.287 -23.484 -25.672 1 98.62 140 LYS B CA 1
ATOM 3628 C C . LYS B 1 140 ? -0.847 -22.984 -25.656 1 98.62 140 LYS B C 1
ATOM 3630 O O . LYS B 1 140 ? -0.608 -21.781 -25.578 1 98.62 140 LYS B O 1
ATOM 3635 N N . LEU B 1 141 ? 0.112 -23.906 -25.719 1 98.56 141 LEU B N 1
ATOM 3636 C CA . LEU B 1 141 ? 1.521 -23.578 -25.875 1 98.56 141 LEU B CA 1
ATOM 3637 C C . LEU B 1 141 ? 1.889 -23.438 -27.344 1 98.56 141 LEU B C 1
ATOM 3639 O O . LEU B 1 141 ? 1.62 -24.344 -28.141 1 98.56 141 LEU B O 1
ATOM 3643 N N . PRO B 1 142 ? 2.445 -22.312 -27.719 1 97.94 142 PRO B N 1
ATOM 3644 C CA . PRO B 1 142 ? 3 -22.234 -29.062 1 97.94 142 PRO B CA 1
ATOM 3645 C C . PRO B 1 142 ? 4.039 -23.312 -29.344 1 97.94 142 PRO B C 1
ATOM 3647 O O . PRO B 1 142 ? 4.602 -23.891 -28.406 1 97.94 142 PRO B O 1
ATOM 3650 N N . ASP B 1 143 ? 4.371 -23.547 -30.562 1 97.69 143 ASP B N 1
ATOM 3651 C CA . ASP B 1 143 ? 5.234 -24.641 -30.984 1 97.69 143 ASP B CA 1
ATOM 3652 C C . ASP B 1 143 ? 6.641 -24.5 -30.406 1 97.69 143 ASP B C 1
ATOM 3654 O O . ASP B 1 143 ? 7.32 -25.484 -30.141 1 97.69 143 ASP B O 1
ATOM 3658 N N . ASN B 1 144 ? 6.984 -23.281 -30.219 1 97.88 144 ASN B N 1
ATOM 3659 C CA . ASN B 1 144 ? 8.359 -23.047 -29.797 1 97.88 144 ASN B CA 1
ATOM 3660 C C . ASN B 1 144 ? 8.477 -23 -28.281 1 97.88 144 ASN B C 1
ATOM 3662 O O . ASN B 1 144 ? 9.523 -22.641 -27.734 1 97.88 144 ASN B O 1
ATOM 3666 N N . VAL B 1 145 ? 7.438 -23.297 -27.562 1 98.25 145 VAL B N 1
ATOM 3667 C CA . VAL B 1 145 ? 7.449 -23.344 -26.109 1 98.25 145 VAL B CA 1
ATOM 3668 C C . VAL B 1 145 ? 7.367 -24.797 -25.625 1 98.25 145 VAL B C 1
ATOM 3670 O O . VAL B 1 145 ? 6.391 -25.484 -25.906 1 98.25 145 VAL B O 1
ATOM 3673 N N . SER B 1 146 ? 8.375 -25.266 -24.922 1 98.38 146 SER B N 1
ATOM 3674 C CA . SER B 1 146 ? 8.453 -26.641 -24.453 1 98.38 146 SER B CA 1
ATOM 3675 C C . SER B 1 146 ? 7.5 -26.891 -23.297 1 98.38 146 SER B C 1
ATOM 3677 O O . SER B 1 146 ? 6.953 -25.953 -22.719 1 98.38 146 SER B O 1
ATOM 3679 N N . PHE B 1 147 ? 7.25 -28.156 -23 1 98.62 147 PHE B N 1
ATOM 3680 C CA . PHE B 1 147 ? 6.473 -28.531 -21.828 1 98.62 147 PHE B CA 1
ATOM 3681 C C . PHE B 1 147 ? 7.137 -28.016 -20.547 1 98.62 147 PHE B C 1
ATOM 3683 O O . PHE B 1 147 ? 6.453 -27.578 -19.625 1 98.62 147 PHE B O 1
ATOM 3690 N N . ALA B 1 148 ? 8.484 -28.094 -20.531 1 98.62 148 ALA B N 1
ATOM 3691 C CA . ALA B 1 148 ? 9.227 -27.594 -19.375 1 98.62 148 ALA B CA 1
ATOM 3692 C C . ALA B 1 148 ? 8.961 -26.109 -19.156 1 98.62 148 ALA B C 1
ATOM 3694 O O . ALA B 1 148 ? 8.703 -25.672 -18.031 1 98.62 148 ALA B O 1
ATOM 3695 N N . GLU B 1 149 ? 9 -25.312 -20.219 1 98.38 149 GLU B N 1
ATOM 3696 C CA . GLU B 1 149 ? 8.672 -23.906 -20.125 1 98.38 149 GLU B CA 1
ATOM 3697 C C . GLU B 1 149 ? 7.207 -23.688 -19.766 1 98.38 149 GLU B C 1
ATOM 3699 O O . GLU B 1 149 ? 6.883 -22.781 -19 1 98.38 149 GLU B O 1
ATOM 3704 N N . GLY B 1 150 ? 6.312 -24.531 -20.328 1 98.69 150 GLY B N 1
ATOM 3705 C CA . GLY B 1 150 ? 4.898 -24.453 -19.984 1 98.69 150 GLY B CA 1
ATOM 3706 C C . GLY B 1 150 ? 4.641 -24.609 -18.484 1 98.69 150 GLY B C 1
ATOM 3707 O O . GLY B 1 150 ? 3.787 -23.906 -17.938 1 98.69 150 GLY B O 1
ATOM 3708 N N . ALA B 1 151 ? 5.398 -25.469 -17.844 1 98.69 151 ALA B N 1
ATOM 3709 C CA . ALA B 1 151 ? 5.242 -25.703 -16.406 1 98.69 151 ALA B CA 1
ATOM 3710 C C . ALA B 1 151 ? 5.758 -24.516 -15.594 1 98.69 151 ALA B C 1
ATOM 3712 O O . ALA B 1 151 ? 5.465 -24.406 -14.406 1 98.69 151 ALA B O 1
ATOM 3713 N N . MET B 1 152 ? 6.52 -23.656 -16.266 1 98.44 152 MET B N 1
ATOM 3714 C CA . MET B 1 152 ? 7.066 -22.484 -15.586 1 98.44 152 MET B CA 1
ATOM 3715 C C . MET B 1 152 ? 6.086 -21.312 -15.648 1 98.44 152 MET B C 1
ATOM 3717 O O . MET B 1 152 ? 6.273 -20.297 -14.969 1 98.44 152 MET B O 1
ATOM 3721 N N . VAL B 1 153 ? 5.016 -21.469 -16.422 1 98.62 153 VAL B N 1
ATOM 3722 C CA . VAL B 1 153 ? 4.102 -20.344 -16.641 1 98.62 153 VAL B CA 1
ATOM 3723 C C . VAL B 1 153 ? 3.426 -19.969 -15.328 1 98.62 153 VAL B C 1
ATOM 3725 O O . VAL B 1 153 ? 3.24 -18.781 -15.039 1 98.62 153 VAL B O 1
ATOM 3728 N N . GLU B 1 154 ? 3.1 -20.938 -14.562 1 98.62 154 GLU B N 1
ATOM 3729 C CA . GLU B 1 154 ? 2.404 -20.672 -13.312 1 98.62 154 GLU B CA 1
ATOM 3730 C C . GLU B 1 154 ? 3.264 -19.828 -12.375 1 98.62 154 GLU B C 1
ATOM 3732 O O . GLU B 1 154 ? 2.838 -18.75 -11.938 1 98.62 154 GLU B O 1
ATOM 3737 N N . PRO B 1 155 ? 4.508 -20.219 -12.062 1 98.25 155 PRO B N 1
ATOM 3738 C CA . PRO B 1 155 ? 5.312 -19.344 -11.203 1 98.25 155 PRO B CA 1
ATOM 3739 C C . PRO B 1 155 ? 5.652 -18.016 -11.859 1 98.25 155 PRO B C 1
ATOM 3741 O O . PRO B 1 155 ? 5.762 -17 -11.18 1 98.25 155 PRO B O 1
ATOM 3744 N N . PHE B 1 156 ? 5.816 -17.984 -13.188 1 98.69 156 PHE B N 1
ATOM 3745 C CA . PHE B 1 156 ? 6.07 -16.719 -13.883 1 98.69 156 PHE B CA 1
ATOM 3746 C C . PHE B 1 156 ? 4.859 -15.805 -13.805 1 98.69 156 PHE B C 1
ATOM 3748 O O . PHE B 1 156 ? 5 -14.586 -13.742 1 98.69 156 PHE B O 1
ATOM 3755 N N . ALA B 1 157 ? 3.652 -16.422 -13.758 1 98.69 157 ALA B N 1
ATOM 3756 C CA . ALA B 1 157 ? 2.42 -15.648 -13.625 1 98.69 157 ALA B CA 1
ATOM 3757 C C . ALA B 1 157 ? 2.412 -14.844 -12.32 1 98.69 157 ALA B C 1
ATOM 3759 O O . ALA B 1 157 ? 1.873 -13.742 -12.273 1 98.69 157 ALA B O 1
ATOM 3760 N N . ILE B 1 158 ? 3.02 -15.367 -11.273 1 98.25 158 ILE B N 1
ATOM 3761 C CA . ILE B 1 158 ? 3.158 -14.609 -10.039 1 98.25 158 ILE B CA 1
ATOM 3762 C C . ILE B 1 158 ? 4.02 -13.367 -10.281 1 98.25 158 ILE B C 1
ATOM 3764 O O . ILE B 1 158 ? 3.672 -12.266 -9.852 1 98.25 158 ILE B O 1
ATOM 3768 N N . GLY B 1 159 ? 5.172 -13.57 -10.961 1 98.62 159 GLY B N 1
ATOM 3769 C CA . GLY B 1 159 ? 6.02 -12.445 -11.328 1 98.62 159 GLY B CA 1
ATOM 3770 C C . GLY B 1 159 ? 5.301 -11.406 -12.172 1 98.62 159 GLY B C 1
ATOM 3771 O O . GLY B 1 159 ? 5.449 -10.203 -11.953 1 98.62 159 GLY B O 1
ATOM 3772 N N . MET B 1 160 ? 4.488 -11.922 -13.102 1 98.5 160 MET B N 1
ATOM 3773 C CA . MET B 1 160 ? 3.719 -11.031 -13.969 1 98.5 160 MET B CA 1
ATOM 3774 C C . MET B 1 160 ? 2.715 -10.219 -13.156 1 98.5 160 MET B C 1
ATOM 3776 O O . MET B 1 160 ? 2.553 -9.016 -13.391 1 98.5 160 MET B O 1
ATOM 3780 N N . GLN B 1 161 ? 2.027 -10.906 -12.242 1 98.69 161 GLN B N 1
ATOM 3781 C CA . GLN B 1 161 ? 1.074 -10.211 -11.383 1 98.69 161 GLN B CA 1
ATOM 3782 C C . GLN B 1 161 ? 1.76 -9.117 -10.57 1 98.69 161 GLN B C 1
ATOM 3784 O O . GLN B 1 161 ? 1.24 -8.008 -10.453 1 98.69 161 GLN B O 1
ATOM 3789 N N . ALA B 1 162 ? 2.92 -9.398 -10.031 1 98.75 162 ALA B N 1
ATOM 3790 C CA . ALA B 1 162 ? 3.689 -8.43 -9.258 1 98.75 162 ALA B CA 1
ATOM 3791 C C . ALA B 1 162 ? 4.062 -7.223 -10.109 1 98.75 162 ALA B C 1
ATOM 3793 O O . ALA B 1 162 ? 3.904 -6.078 -9.68 1 98.75 162 ALA B O 1
ATOM 3794 N N . ALA B 1 163 ? 4.562 -7.48 -11.312 1 98.44 163 ALA B N 1
ATOM 3795 C CA . ALA B 1 163 ? 4.953 -6.41 -12.227 1 98.44 163 ALA B CA 1
ATOM 3796 C C . ALA B 1 163 ? 3.758 -5.531 -12.578 1 98.44 163 ALA B C 1
ATOM 3798 O O . ALA B 1 163 ? 3.883 -4.305 -12.656 1 98.44 163 ALA B O 1
ATOM 3799 N N . LEU B 1 164 ? 2.635 -6.215 -12.828 1 97.69 164 LEU B N 1
ATOM 3800 C CA . LEU B 1 164 ? 1.42 -5.469 -13.141 1 97.69 164 LEU B CA 1
ATOM 3801 C C . LEU B 1 164 ? 1.008 -4.578 -11.977 1 97.69 164 LEU B C 1
ATOM 3803 O O . LEU B 1 164 ? 0.714 -3.396 -12.164 1 97.69 164 LEU B O 1
ATOM 3807 N N . ARG B 1 165 ? 1.013 -5.137 -10.789 1 97.81 165 ARG B N 1
ATOM 3808 C CA . ARG B 1 165 ? 0.614 -4.387 -9.602 1 97.81 165 ARG B CA 1
ATOM 3809 C C . ARG B 1 165 ? 1.565 -3.225 -9.344 1 97.81 165 ARG B C 1
ATOM 3811 O O . ARG B 1 165 ? 1.157 -2.188 -8.812 1 97.81 165 ARG B O 1
ATOM 3818 N N . ALA B 1 166 ? 2.799 -3.369 -9.766 1 98.5 166 ALA B N 1
ATOM 3819 C CA . ALA B 1 166 ? 3.807 -2.328 -9.578 1 98.5 166 ALA B CA 1
ATOM 3820 C C . ALA B 1 166 ? 3.533 -1.129 -10.484 1 98.5 166 ALA B C 1
ATOM 3822 O O . ALA B 1 166 ? 4.039 -0.032 -10.234 1 98.5 166 ALA B O 1
ATOM 3823 N N . ARG B 1 167 ? 2.758 -1.324 -11.578 1 97.81 167 ARG B N 1
ATOM 3824 C CA . ARG B 1 167 ? 2.529 -0.293 -12.586 1 97.81 167 ARG B CA 1
ATOM 3825 C C . ARG B 1 167 ? 3.848 0.242 -13.133 1 97.81 167 ARG B C 1
ATOM 3827 O O . A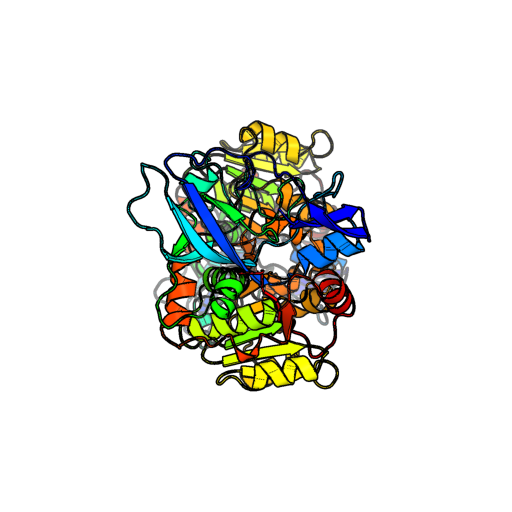RG B 1 167 ? 4.082 1.452 -13.133 1 97.81 167 ARG B O 1
ATOM 3834 N N . ILE B 1 168 ? 4.672 -0.654 -13.594 1 98.06 168 ILE B N 1
ATOM 3835 C CA . ILE B 1 168 ? 6.012 -0.342 -14.078 1 98.06 168 ILE B CA 1
ATOM 3836 C C . ILE B 1 168 ? 5.93 0.672 -15.211 1 98.06 168 ILE B C 1
ATOM 3838 O O . ILE B 1 168 ? 5.07 0.562 -16.094 1 98.06 168 ILE B O 1
ATOM 3842 N N . GLN B 1 169 ? 6.758 1.691 -15.172 1 96.44 169 GLN B N 1
ATOM 3843 C CA . GLN B 1 169 ? 6.988 2.613 -16.281 1 96.44 169 GLN B CA 1
ATOM 3844 C C . GLN B 1 169 ? 8.32 2.33 -16.969 1 96.44 169 GLN B C 1
ATOM 3846 O O . GLN B 1 169 ? 9.289 1.94 -16.312 1 96.44 169 GLN B O 1
ATOM 3851 N N . PRO B 1 170 ? 8.305 2.482 -18.297 1 96.69 170 PRO B N 1
ATOM 3852 C CA . PRO B 1 170 ? 9.586 2.293 -18.969 1 96.69 170 PRO B CA 1
ATOM 3853 C C . PRO B 1 170 ? 10.711 3.121 -18.359 1 96.69 170 PRO B C 1
ATOM 3855 O O . PRO B 1 170 ? 10.531 4.316 -18.109 1 96.69 170 PRO B O 1
ATOM 3858 N N . GLY B 1 171 ? 11.797 2.422 -18.078 1 97.19 171 GLY B N 1
ATOM 3859 C CA . GLY B 1 171 ? 12.961 3.121 -17.531 1 97.19 171 GLY B CA 1
ATOM 3860 C C . GLY B 1 171 ? 13.086 2.996 -16.031 1 97.19 171 GLY B C 1
ATOM 3861 O O . GLY B 1 171 ? 14.117 3.363 -15.461 1 97.19 171 GLY B O 1
ATOM 3862 N N . ASP B 1 172 ? 12.086 2.438 -15.32 1 98.06 172 ASP B N 1
ATOM 3863 C CA . ASP B 1 172 ? 12.133 2.27 -13.875 1 98.06 172 ASP B CA 1
ATOM 3864 C C . ASP B 1 172 ? 13.344 1.438 -13.453 1 98.06 172 ASP B C 1
ATOM 3866 O O . ASP B 1 172 ? 13.789 0.565 -14.203 1 98.06 172 ASP B O 1
ATOM 3870 N N . ILE B 1 173 ? 13.852 1.729 -12.281 1 98.56 173 ILE B N 1
ATOM 3871 C CA . ILE B 1 173 ? 14.836 0.893 -11.602 1 98.56 173 ILE B CA 1
ATOM 3872 C C . ILE B 1 173 ? 14.164 0.148 -10.445 1 98.56 173 ILE B C 1
ATOM 3874 O O . ILE B 1 173 ? 13.531 0.764 -9.586 1 98.56 173 ILE B O 1
ATOM 3878 N N . ALA B 1 174 ? 14.352 -1.194 -10.461 1 98.88 174 ALA B N 1
ATOM 3879 C CA . ALA B 1 174 ? 13.695 -2.006 -9.445 1 98.88 174 ALA B CA 1
ATOM 3880 C C . ALA B 1 174 ? 14.719 -2.756 -8.594 1 98.88 174 ALA B C 1
ATOM 3882 O O . ALA B 1 174 ? 15.836 -3.01 -9.047 1 98.88 174 ALA B O 1
ATOM 3883 N N . VAL B 1 175 ? 14.312 -3.02 -7.359 1 98.94 175 VAL B N 1
ATOM 3884 C CA . VAL B 1 175 ? 15.039 -3.918 -6.469 1 98.94 175 VAL B CA 1
ATOM 3885 C C . VAL B 1 175 ? 14.172 -5.129 -6.133 1 98.94 175 VAL B C 1
ATOM 3887 O O . VAL B 1 175 ? 12.969 -4.992 -5.883 1 98.94 175 VAL B O 1
ATOM 3890 N N . VAL B 1 176 ? 14.719 -6.293 -6.211 1 98.94 176 VAL B N 1
ATOM 3891 C CA . VAL B 1 176 ? 14.086 -7.523 -5.75 1 98.94 176 VAL B CA 1
ATOM 3892 C C . VAL B 1 176 ? 14.867 -8.094 -4.566 1 98.94 176 VAL B C 1
ATOM 3894 O O . VAL B 1 176 ? 16.062 -8.383 -4.676 1 98.94 176 VAL B O 1
ATOM 3897 N N . THR B 1 177 ? 14.188 -8.195 -3.438 1 98.81 177 THR B N 1
ATOM 3898 C CA . THR B 1 177 ? 14.812 -8.867 -2.307 1 98.81 177 THR B CA 1
ATOM 3899 C C . THR B 1 177 ? 14.375 -10.328 -2.236 1 98.81 177 THR B C 1
ATOM 3901 O O . THR B 1 177 ? 13.188 -10.617 -2.098 1 98.81 177 THR B O 1
ATOM 3904 N N . GLY B 1 178 ? 15.32 -11.234 -2.23 1 97.75 178 GLY B N 1
ATOM 3905 C CA . GLY B 1 178 ? 15.062 -12.664 -2.336 1 97.75 178 GLY B CA 1
ATOM 3906 C C . GLY B 1 178 ? 15.258 -13.195 -3.742 1 97.75 178 GLY B C 1
ATOM 3907 O O . GLY B 1 178 ? 14.539 -12.812 -4.664 1 97.75 178 GLY B O 1
ATOM 3908 N N . ALA B 1 179 ? 16.219 -14.102 -3.859 1 97.5 179 ALA B N 1
ATOM 3909 C CA . ALA B 1 179 ? 16.531 -14.672 -5.168 1 97.5 179 ALA B CA 1
ATOM 3910 C C . ALA B 1 179 ? 16.062 -16.125 -5.254 1 97.5 179 ALA B C 1
ATOM 3912 O O . ALA B 1 179 ? 16.734 -16.953 -5.887 1 97.5 179 ALA B O 1
ATOM 3913 N N . GLY B 1 180 ? 15.023 -16.438 -4.488 1 95.5 180 GLY B N 1
ATOM 3914 C CA . GLY B 1 180 ? 14.359 -17.703 -4.73 1 95.5 180 GLY B CA 1
ATOM 3915 C C . GLY B 1 180 ? 13.656 -17.766 -6.07 1 95.5 180 GLY B C 1
ATOM 3916 O O . GLY B 1 180 ? 13.742 -16.828 -6.867 1 95.5 180 GLY B O 1
ATOM 3917 N N . PRO B 1 181 ? 13 -18.859 -6.32 1 96.06 181 PRO B N 1
ATOM 3918 C CA . PRO B 1 181 ? 12.336 -19.031 -7.617 1 96.06 181 PRO B CA 1
ATOM 3919 C C . PRO B 1 181 ? 11.398 -17.859 -7.953 1 96.06 181 PRO B C 1
ATOM 3921 O O . PRO B 1 181 ? 11.461 -17.312 -9.055 1 96.06 181 PRO B O 1
ATOM 3924 N N . ILE B 1 182 ? 10.578 -17.438 -7.047 1 97.19 182 ILE B N 1
ATOM 3925 C CA . ILE B 1 182 ? 9.602 -16.391 -7.293 1 97.19 182 ILE B CA 1
ATOM 3926 C C . ILE B 1 182 ? 10.32 -15.055 -7.488 1 97.19 182 ILE B C 1
ATOM 3928 O O . ILE B 1 182 ? 9.953 -14.258 -8.359 1 97.19 182 ILE B O 1
ATOM 3932 N N . GLY B 1 183 ? 11.328 -14.805 -6.648 1 98.38 183 GLY B N 1
ATOM 3933 C CA . GLY B 1 183 ? 12.109 -13.594 -6.828 1 98.38 183 GLY B CA 1
ATOM 3934 C C . GLY B 1 183 ? 12.719 -13.477 -8.211 1 98.38 183 GLY B C 1
ATOM 3935 O O . GLY B 1 183 ? 12.711 -12.398 -8.812 1 98.38 183 GLY B O 1
ATOM 3936 N N . MET B 1 184 ? 13.219 -14.57 -8.703 1 98 184 MET B N 1
ATOM 3937 C CA . MET B 1 184 ? 13.805 -14.57 -10.039 1 98 184 MET B CA 1
ATOM 3938 C C . MET B 1 184 ? 12.727 -14.328 -11.102 1 98 184 MET B C 1
ATOM 3940 O O . MET B 1 184 ? 12.945 -13.578 -12.055 1 98 184 MET B O 1
ATOM 3944 N N . MET B 1 185 ? 11.555 -14.961 -10.891 1 98.31 185 MET B N 1
ATOM 3945 C CA . MET B 1 185 ? 10.445 -14.727 -11.805 1 98.31 185 MET B CA 1
ATOM 3946 C C . MET B 1 185 ? 10.047 -13.258 -11.812 1 98.31 185 MET B C 1
ATOM 3948 O O . MET B 1 185 ? 9.789 -12.68 -12.875 1 98.31 185 MET B O 1
ATOM 3952 N N . VAL B 1 186 ? 10.039 -12.617 -10.664 1 98.81 186 VAL B N 1
ATOM 3953 C CA . VAL B 1 186 ? 9.656 -11.211 -10.516 1 98.81 186 VAL B CA 1
ATOM 3954 C C . VAL B 1 186 ? 10.688 -10.32 -11.211 1 98.81 186 VAL B C 1
ATOM 3956 O O . VAL B 1 186 ? 10.32 -9.375 -11.914 1 98.81 186 VAL B O 1
ATOM 3959 N N . ALA B 1 187 ? 11.953 -10.609 -11.031 1 98.81 187 ALA B N 1
ATOM 3960 C CA . ALA B 1 187 ? 13.008 -9.828 -11.664 1 98.81 187 ALA B CA 1
ATOM 3961 C C . ALA B 1 187 ? 12.867 -9.844 -13.18 1 98.81 187 ALA B C 1
ATOM 3963 O O . ALA B 1 187 ? 12.945 -8.797 -13.828 1 98.81 187 ALA B O 1
ATOM 3964 N N . LEU B 1 188 ? 12.625 -10.992 -13.703 1 98.62 188 LEU B N 1
ATOM 3965 C CA . LEU B 1 188 ? 12.516 -11.133 -15.148 1 98.62 188 LEU B CA 1
ATOM 3966 C C . LEU B 1 188 ? 11.234 -10.484 -15.664 1 98.62 188 LEU B C 1
ATOM 3968 O O . LEU B 1 188 ? 11.227 -9.867 -16.734 1 98.62 188 LEU B O 1
ATOM 3972 N N . ALA B 1 189 ? 10.156 -10.633 -14.891 1 98.75 189 ALA B N 1
ATOM 3973 C CA . ALA B 1 189 ? 8.906 -9.961 -15.258 1 98.75 189 ALA B CA 1
ATOM 3974 C C . ALA B 1 189 ? 9.078 -8.445 -15.219 1 98.75 189 ALA B C 1
ATOM 3976 O O . ALA B 1 189 ? 8.523 -7.73 -16.062 1 98.75 189 ALA B O 1
ATOM 3977 N N . ALA B 1 190 ? 9.812 -7.938 -14.234 1 98.75 190 ALA B N 1
ATOM 3978 C CA . ALA B 1 190 ? 10.055 -6.5 -14.117 1 98.75 190 ALA B CA 1
ATOM 3979 C C . ALA B 1 190 ? 10.828 -5.977 -15.328 1 98.75 190 ALA B C 1
ATOM 3981 O O . ALA B 1 190 ? 10.484 -4.926 -15.875 1 98.75 190 ALA B O 1
ATOM 3982 N N . LEU B 1 191 ? 11.867 -6.711 -15.773 1 98.06 191 LEU B N 1
ATOM 3983 C CA . LEU B 1 191 ? 12.602 -6.336 -16.969 1 98.06 191 LEU B CA 1
ATOM 3984 C C . LEU B 1 191 ? 11.695 -6.352 -18.203 1 98.06 191 LEU B C 1
ATOM 3986 O O . LEU B 1 191 ? 11.68 -5.395 -18.984 1 98.06 191 LEU B O 1
ATOM 3990 N N . ALA B 1 192 ? 10.945 -7.391 -18.297 1 97.19 192 ALA B N 1
ATOM 3991 C CA . ALA B 1 192 ? 10.023 -7.504 -19.438 1 97.19 192 ALA B CA 1
ATOM 3992 C C . ALA B 1 192 ? 8.984 -6.391 -19.406 1 97.19 192 ALA B C 1
ATOM 3994 O O . ALA B 1 192 ? 8.484 -5.969 -20.453 1 97.19 192 ALA B O 1
ATOM 3995 N N . GLY B 1 193 ? 8.664 -5.922 -18.219 1 97.12 193 GLY B N 1
ATOM 3996 C CA . GLY B 1 193 ? 7.66 -4.887 -18.031 1 97.12 193 GLY B CA 1
ATOM 3997 C C . GLY B 1 193 ? 8.18 -3.492 -18.312 1 97.12 193 GLY B C 1
ATOM 3998 O O . GLY B 1 193 ? 7.41 -2.527 -18.328 1 97.12 193 GLY B O 1
ATOM 3999 N N . GLY B 1 194 ? 9.562 -3.385 -18.484 1 97.38 194 GLY B N 1
ATOM 4000 C CA . GLY B 1 194 ? 10.055 -2.086 -18.922 1 97.38 194 GLY B CA 1
ATOM 4001 C C . GLY B 1 194 ? 11.109 -1.51 -17.984 1 97.38 194 GLY B C 1
ATOM 4002 O O . GLY B 1 194 ? 11.641 -0.428 -18.234 1 97.38 194 GLY B O 1
ATOM 4003 N N . CYS B 1 195 ? 11.422 -2.205 -16.891 1 97.88 195 CYS B N 1
ATOM 4004 C CA . CYS B 1 195 ? 12.508 -1.72 -16.047 1 97.88 195 CYS B CA 1
ATOM 4005 C C . CYS B 1 195 ? 13.82 -1.665 -16.828 1 97.88 195 CYS B C 1
ATOM 4007 O O . CYS B 1 195 ? 14.148 -2.596 -17.578 1 97.88 195 CYS B O 1
ATOM 4009 N N . ALA B 1 196 ? 14.531 -0.597 -16.688 1 97.5 196 ALA B N 1
ATOM 4010 C CA . ALA B 1 196 ? 15.836 -0.479 -17.328 1 97.5 196 ALA B CA 1
ATOM 4011 C C . ALA B 1 196 ? 16.875 -1.338 -16.609 1 97.5 196 ALA B C 1
ATOM 4013 O O . ALA B 1 196 ? 17.828 -1.812 -17.234 1 97.5 196 ALA B O 1
ATOM 4014 N N . LYS B 1 197 ? 16.625 -1.47 -15.297 1 97.75 197 LYS B N 1
ATOM 4015 C CA . LYS B 1 197 ? 17.547 -2.203 -14.438 1 97.75 197 LYS B CA 1
ATOM 4016 C C . LYS B 1 197 ? 16.812 -2.83 -13.258 1 97.75 197 LYS B C 1
ATOM 4018 O O . LYS B 1 197 ? 15.883 -2.232 -12.711 1 97.75 197 LYS B O 1
ATOM 4023 N N . VAL B 1 198 ? 17.266 -4.051 -12.867 1 98.81 198 VAL B N 1
ATOM 4024 C CA . VAL B 1 198 ? 16.781 -4.711 -11.664 1 98.81 198 VAL B CA 1
ATOM 4025 C C . VAL B 1 198 ? 17.953 -5.141 -10.797 1 98.81 198 VAL B C 1
ATOM 4027 O O . VAL B 1 198 ? 18.875 -5.812 -11.273 1 98.81 198 VAL B O 1
ATOM 4030 N N . ILE B 1 199 ? 17.984 -4.691 -9.609 1 98.88 199 ILE B N 1
ATOM 4031 C CA . ILE B 1 199 ? 18.953 -5.117 -8.617 1 98.88 199 ILE B CA 1
ATOM 4032 C C . ILE B 1 199 ? 18.375 -6.234 -7.758 1 98.88 199 ILE B C 1
ATOM 4034 O O . ILE B 1 199 ? 17.375 -6.039 -7.07 1 98.88 199 ILE B O 1
ATOM 4038 N N . VAL B 1 200 ? 18.984 -7.398 -7.836 1 98.88 200 VAL B N 1
ATOM 4039 C CA . VAL B 1 200 ? 18.516 -8.547 -7.074 1 98.88 200 VAL B CA 1
ATOM 4040 C C . VAL B 1 200 ? 19.438 -8.797 -5.883 1 98.88 200 VAL B C 1
ATOM 4042 O O . VAL B 1 200 ? 20.641 -8.922 -6.047 1 98.88 200 VAL B O 1
ATOM 4045 N N . ALA B 1 201 ? 18.828 -8.867 -4.715 1 98.81 201 ALA B N 1
ATOM 4046 C CA . ALA B 1 201 ? 19.594 -9.039 -3.49 1 98.81 201 ALA B CA 1
ATOM 4047 C C . ALA B 1 201 ? 19.234 -10.352 -2.797 1 98.81 201 ALA B C 1
ATOM 4049 O O . ALA B 1 201 ? 18.062 -10.734 -2.738 1 98.81 201 ALA B O 1
ATOM 4050 N N . ASP B 1 202 ? 20.234 -11.055 -2.309 1 98.06 202 ASP B N 1
ATOM 4051 C CA . ASP B 1 202 ? 20.078 -12.305 -1.58 1 98.06 202 ASP B CA 1
ATOM 4052 C C . ASP B 1 202 ? 21.344 -12.641 -0.781 1 98.06 202 ASP B C 1
ATOM 4054 O O . ASP B 1 202 ? 22.375 -11.984 -0.936 1 98.06 202 ASP B O 1
ATOM 4058 N N . LEU B 1 203 ? 21.188 -13.648 0.13 1 96.19 203 LEU B N 1
ATOM 4059 C CA . LEU B 1 203 ? 22.312 -14.117 0.919 1 96.19 203 LEU B CA 1
ATOM 4060 C C . LEU B 1 203 ? 23.094 -15.203 0.171 1 96.19 203 LEU B C 1
ATOM 4062 O O . LEU B 1 203 ? 24.281 -15.414 0.426 1 96.19 203 LEU B O 1
ATOM 4066 N N . ALA B 1 204 ? 22.406 -15.953 -0.759 1 95.81 204 ALA B N 1
ATOM 4067 C CA . ALA B 1 204 ? 23 -17.109 -1.417 1 95.81 204 ALA B CA 1
ATOM 4068 C C . ALA B 1 204 ? 23.672 -16.719 -2.727 1 95.81 204 ALA B C 1
ATOM 4070 O O . ALA B 1 204 ? 23 -16.516 -3.74 1 95.81 204 ALA B O 1
ATOM 4071 N N . GLN B 1 205 ? 25 -16.781 -2.744 1 97.06 205 GLN B N 1
ATOM 4072 C CA . GLN B 1 205 ? 25.766 -16.359 -3.912 1 97.06 205 GLN B CA 1
ATOM 4073 C C . GLN B 1 205 ? 25.453 -17.234 -5.121 1 97.06 205 GLN B C 1
ATOM 4075 O O . GLN B 1 205 ? 25.312 -16.734 -6.238 1 97.06 205 GLN B O 1
ATOM 4080 N N . PRO B 1 206 ? 25.281 -18.547 -4.922 1 97.19 206 PRO B N 1
ATOM 4081 C CA . PRO B 1 206 ? 25.016 -19.359 -6.102 1 97.19 206 PRO B CA 1
ATOM 4082 C C . PRO B 1 206 ? 23.734 -18.953 -6.82 1 97.19 206 PRO B C 1
ATOM 4084 O O . PRO B 1 206 ? 23.672 -18.969 -8.055 1 97.19 206 PRO B O 1
ATOM 4087 N N . LYS B 1 207 ? 22.719 -18.578 -6.074 1 96.19 207 LYS B N 1
ATOM 4088 C CA . LYS B 1 207 ? 21.469 -18.094 -6.68 1 96.19 207 LYS B CA 1
ATOM 4089 C C . LYS B 1 207 ? 21.703 -16.781 -7.43 1 96.19 207 LYS B C 1
ATOM 4091 O O . LYS B 1 207 ? 21.203 -16.594 -8.539 1 96.19 207 LYS B O 1
ATOM 4096 N N . LEU B 1 208 ? 22.453 -15.906 -6.801 1 98 208 LEU B N 1
ATOM 4097 C CA . LEU B 1 208 ? 22.766 -14.625 -7.418 1 98 208 LEU B CA 1
ATOM 4098 C C . LEU B 1 208 ? 23.547 -14.828 -8.711 1 98 208 LEU B C 1
ATOM 4100 O O . LEU B 1 208 ? 23.359 -14.102 -9.688 1 98 208 LEU B O 1
ATOM 4104 N N . ASP B 1 209 ? 24.422 -15.852 -8.742 1 97.88 209 ASP B N 1
ATOM 4105 C CA . ASP B 1 209 ? 25.203 -16.156 -9.938 1 97.88 209 ASP B CA 1
ATOM 4106 C C . ASP B 1 209 ? 24.297 -16.562 -11.094 1 97.88 209 ASP B C 1
ATOM 4108 O O . ASP B 1 209 ? 24.531 -16.188 -12.242 1 97.88 209 ASP B O 1
ATOM 4112 N N . ILE B 1 210 ? 23.312 -17.25 -10.766 1 96.44 210 ILE B N 1
ATOM 4113 C CA . ILE B 1 210 ? 22.391 -17.719 -11.789 1 96.44 210 ILE B CA 1
ATOM 4114 C C . ILE B 1 210 ? 21.656 -16.516 -12.406 1 96.44 210 ILE B C 1
ATOM 4116 O O . ILE B 1 210 ? 21.656 -16.359 -13.633 1 96.44 210 ILE B O 1
ATOM 4120 N N . ILE B 1 211 ? 21.078 -15.625 -11.633 1 97.75 211 ILE B N 1
ATOM 4121 C CA . ILE B 1 211 ? 20.25 -14.539 -12.133 1 97.75 211 ILE B CA 1
ATOM 4122 C C . ILE B 1 211 ? 21.125 -13.438 -12.727 1 97.75 211 ILE B C 1
ATOM 4124 O O . ILE B 1 211 ? 20.656 -12.648 -13.555 1 97.75 211 ILE B O 1
ATOM 4128 N N . ALA B 1 212 ? 22.406 -13.375 -12.367 1 97.88 212 ALA B N 1
ATOM 4129 C CA . ALA B 1 212 ? 23.344 -12.383 -12.875 1 97.88 212 ALA B CA 1
ATOM 4130 C C . ALA B 1 212 ? 23.609 -12.586 -14.359 1 97.88 212 ALA B C 1
ATOM 4132 O O . ALA B 1 212 ? 24.094 -11.68 -15.039 1 97.88 212 ALA B O 1
ATOM 4133 N N . ALA B 1 213 ? 23.281 -13.719 -14.828 1 96.44 213 ALA B N 1
ATOM 4134 C CA . ALA B 1 213 ? 23.562 -14.047 -16.219 1 96.44 213 ALA B CA 1
ATOM 4135 C C . ALA B 1 213 ? 22.609 -13.305 -17.156 1 96.44 213 ALA B C 1
ATOM 4137 O O . ALA B 1 213 ? 22.844 -13.242 -18.375 1 96.44 213 ALA B O 1
ATOM 4138 N N . TYR B 1 214 ? 21.547 -12.758 -16.641 1 97.25 214 TYR B N 1
ATOM 4139 C CA . TYR B 1 214 ? 20.562 -12.047 -17.453 1 97.25 214 TYR B CA 1
ATOM 4140 C C . TYR B 1 214 ? 20.953 -10.586 -17.625 1 97.25 214 TYR B C 1
ATOM 4142 O O . TYR B 1 214 ? 21.359 -9.93 -16.672 1 97.25 214 TYR B O 1
ATOM 4150 N N . ASP B 1 215 ? 20.797 -10.047 -18.844 1 96.5 215 ASP B N 1
ATOM 4151 C CA . ASP B 1 215 ? 21.047 -8.633 -19.094 1 96.5 215 ASP B CA 1
ATOM 4152 C C . ASP B 1 215 ? 20.078 -7.758 -18.297 1 96.5 215 ASP B C 1
ATOM 4154 O O . ASP B 1 215 ? 18.891 -8.078 -18.203 1 96.5 215 ASP B O 1
ATOM 4158 N N . GLY B 1 216 ? 20.594 -6.711 -17.734 1 97.38 216 GLY B N 1
ATOM 4159 C CA . GLY B 1 216 ? 19.766 -5.766 -17.016 1 97.38 216 GLY B CA 1
ATOM 4160 C C . GLY B 1 216 ? 19.672 -6.062 -15.523 1 97.38 216 GLY B C 1
ATOM 4161 O O . GLY B 1 216 ? 19.047 -5.309 -14.773 1 97.38 216 GLY B O 1
ATOM 4162 N N . ILE B 1 217 ? 20.391 -7.184 -15.125 1 98.38 217 ILE B N 1
ATOM 4163 C CA . ILE B 1 217 ? 20.344 -7.574 -13.719 1 98.38 217 ILE B CA 1
ATOM 4164 C C . ILE B 1 217 ? 21.672 -7.25 -13.047 1 98.38 217 ILE B C 1
ATOM 4166 O O . ILE B 1 217 ? 22.734 -7.574 -13.578 1 98.38 217 ILE B O 1
ATOM 4170 N N . GLU B 1 218 ? 21.641 -6.566 -12.008 1 98.31 218 GLU B N 1
ATOM 4171 C CA . GLU B 1 218 ? 22.719 -6.434 -11.039 1 98.31 218 GLU B CA 1
ATOM 4172 C C . GLU B 1 218 ? 22.406 -7.176 -9.75 1 98.31 218 GLU B C 1
ATOM 4174 O O . GLU B 1 218 ? 21.25 -7.227 -9.32 1 98.31 218 GLU B O 1
ATOM 4179 N N . THR B 1 219 ? 23.438 -7.785 -9.164 1 98.69 219 THR B N 1
ATOM 4180 C CA . THR B 1 219 ? 23.172 -8.57 -7.961 1 98.69 219 THR B CA 1
ATOM 4181 C C . THR B 1 219 ? 23.953 -8.008 -6.773 1 98.69 219 THR B C 1
ATOM 4183 O O . THR B 1 219 ? 25.031 -7.426 -6.945 1 98.69 219 THR B O 1
ATOM 4186 N N . ILE B 1 220 ? 23.375 -8.141 -5.605 1 98.69 220 ILE B N 1
ATOM 4187 C CA . ILE B 1 220 ? 24 -7.746 -4.348 1 98.69 220 ILE B CA 1
ATOM 4188 C C . ILE B 1 220 ? 23.922 -8.891 -3.346 1 98.69 220 ILE B C 1
ATOM 4190 O O . ILE B 1 220 ? 22.812 -9.297 -2.949 1 98.69 220 ILE B O 1
ATOM 4194 N N . ASN B 1 221 ? 25.031 -9.484 -2.986 1 98.56 221 ASN B N 1
ATOM 4195 C CA . ASN B 1 221 ? 25.094 -10.359 -1.823 1 98.56 221 ASN B CA 1
ATOM 4196 C C . ASN B 1 221 ? 25.062 -9.57 -0.52 1 98.56 221 ASN B C 1
ATOM 4198 O O . ASN B 1 221 ? 26.031 -8.898 -0.179 1 98.56 221 ASN B O 1
ATOM 4202 N N . ILE B 1 222 ? 24 -9.664 0.215 1 97.56 222 ILE B N 1
ATOM 4203 C CA . ILE B 1 222 ? 23.766 -8.766 1.337 1 97.56 222 ILE B CA 1
ATOM 4204 C C . ILE B 1 222 ? 24.641 -9.18 2.525 1 97.56 222 ILE B C 1
ATOM 4206 O O . ILE B 1 222 ? 24.672 -8.484 3.545 1 97.56 222 ILE B O 1
ATOM 4210 N N . ARG B 1 223 ? 25.328 -10.273 2.439 1 96.62 223 ARG B N 1
ATOM 4211 C CA . ARG B 1 223 ? 26.328 -10.625 3.43 1 96.62 223 ARG B CA 1
ATOM 4212 C C . ARG B 1 223 ? 27.594 -9.797 3.244 1 96.62 223 ARG B C 1
ATOM 4214 O O . ARG B 1 223 ? 28.391 -9.633 4.18 1 96.62 223 ARG B O 1
ATOM 4221 N N . GLU B 1 224 ? 27.75 -9.312 2.059 1 97.06 224 GLU B N 1
ATOM 4222 C CA . GLU B 1 224 ? 29.016 -8.664 1.707 1 97.06 224 GLU B CA 1
ATOM 4223 C C . GLU B 1 224 ? 28.828 -7.156 1.563 1 97.06 224 GLU B C 1
ATOM 4225 O O . GLU B 1 224 ? 29.781 -6.391 1.75 1 97.06 224 GLU B O 1
ATOM 4230 N N . ARG B 1 225 ? 27.734 -6.762 1.059 1 96.25 225 ARG B N 1
ATOM 4231 C CA . ARG B 1 225 ? 27.484 -5.352 0.775 1 96.25 225 ARG B CA 1
ATOM 4232 C C . ARG B 1 225 ? 26.125 -4.918 1.296 1 96.25 225 ARG B C 1
ATOM 4234 O O . ARG B 1 225 ? 25.141 -5.656 1.176 1 96.25 225 ARG B O 1
ATOM 4241 N N . ASN B 1 226 ? 26.062 -3.693 1.868 1 97.69 226 ASN B N 1
ATOM 4242 C CA . ASN B 1 226 ? 24.812 -3.125 2.328 1 97.69 226 ASN B CA 1
ATOM 4243 C C . ASN B 1 226 ? 23.891 -2.766 1.157 1 97.69 226 ASN B C 1
ATOM 4245 O O . ASN B 1 226 ? 24.266 -1.977 0.289 1 97.69 226 ASN B O 1
ATOM 4249 N N . LEU B 1 227 ? 22.75 -3.334 1.145 1 98.25 227 LEU B N 1
ATOM 4250 C CA . LEU B 1 227 ? 21.844 -3.18 0.01 1 98.25 227 LEU B CA 1
ATOM 4251 C C . LEU B 1 227 ? 21.422 -1.724 -0.152 1 98.25 227 LEU B C 1
ATOM 4253 O O . LEU B 1 227 ? 21.391 -1.2 -1.269 1 98.25 227 LEU B O 1
ATOM 4257 N N . ALA B 1 228 ? 21.062 -1.062 0.909 1 98.06 228 ALA B N 1
ATOM 4258 C CA . ALA B 1 228 ? 20.625 0.328 0.85 1 98.06 228 ALA B CA 1
ATOM 4259 C C . ALA B 1 228 ? 21.703 1.225 0.263 1 98.06 228 ALA B C 1
ATOM 4261 O O . ALA B 1 228 ? 21.422 2.117 -0.538 1 98.06 228 ALA B O 1
ATOM 4262 N N . GLU B 1 229 ? 22.891 1.033 0.661 1 97.75 229 GLU B N 1
ATOM 4263 C CA . GLU B 1 229 ? 24.016 1.799 0.126 1 97.75 229 GLU B CA 1
ATOM 4264 C C . GLU B 1 229 ? 24.219 1.523 -1.361 1 97.75 229 GLU B C 1
ATOM 4266 O O . GLU B 1 229 ? 24.484 2.445 -2.139 1 97.75 229 GLU B O 1
ATOM 4271 N N . ALA B 1 230 ? 24.141 0.274 -1.701 1 97.62 230 ALA B N 1
ATOM 4272 C CA . ALA B 1 230 ? 24.281 -0.096 -3.107 1 97.62 230 ALA B CA 1
ATOM 4273 C C . ALA B 1 230 ? 23.203 0.57 -3.963 1 97.62 230 ALA B C 1
ATOM 4275 O O . ALA B 1 230 ? 23.5 1.09 -5.043 1 97.62 230 ALA B O 1
ATOM 4276 N N . VAL B 1 231 ? 21.969 0.562 -3.525 1 98.44 231 VAL B N 1
ATOM 4277 C CA . VAL B 1 231 ? 20.859 1.175 -4.25 1 98.44 231 VAL B CA 1
ATOM 4278 C C . VAL B 1 231 ? 21.078 2.686 -4.336 1 98.44 231 VAL B C 1
ATOM 4280 O O . VAL B 1 231 ? 20.859 3.289 -5.391 1 98.44 231 VAL B O 1
ATOM 4283 N N . SER B 1 232 ? 21.453 3.291 -3.219 1 97.56 232 SER B N 1
ATOM 4284 C CA . SER B 1 232 ? 21.734 4.723 -3.205 1 97.56 232 SER B CA 1
ATOM 4285 C C . SER B 1 232 ? 22.797 5.09 -4.242 1 97.56 232 SER B C 1
ATOM 4287 O O . SER B 1 232 ? 22.625 6.055 -4.988 1 97.56 232 SER B O 1
ATOM 4289 N N . ALA B 1 233 ? 23.875 4.32 -4.312 1 96.38 233 ALA B N 1
ATOM 4290 C CA . ALA B 1 233 ? 24.938 4.555 -5.281 1 96.38 233 ALA B CA 1
ATOM 4291 C C . ALA B 1 233 ? 24.422 4.402 -6.711 1 96.38 233 ALA B C 1
ATOM 4293 O O . ALA B 1 233 ? 24.766 5.199 -7.59 1 96.38 233 ALA B O 1
ATOM 4294 N N . ALA B 1 234 ? 23.547 3.461 -6.895 1 95.81 234 ALA B N 1
ATOM 4295 C CA . ALA B 1 234 ? 23.031 3.15 -8.234 1 95.81 234 ALA B CA 1
ATOM 4296 C C . ALA B 1 234 ? 22.031 4.191 -8.695 1 95.81 234 ALA B C 1
ATOM 4298 O O . ALA B 1 234 ? 21.688 4.254 -9.875 1 95.81 234 ALA B O 1
ATOM 4299 N N . THR B 1 235 ? 21.5 4.996 -7.809 1 96.88 235 THR B N 1
ATOM 4300 C CA . THR B 1 235 ? 20.406 5.91 -8.141 1 96.88 235 THR B CA 1
ATOM 4301 C C . THR B 1 235 ? 20.781 7.344 -7.766 1 96.88 235 THR B C 1
ATOM 4303 O O . THR B 1 235 ? 19.891 8.188 -7.59 1 96.88 235 THR B O 1
ATOM 4306 N N . ASP B 1 236 ? 22.078 7.582 -7.473 1 95.06 236 ASP B N 1
ATOM 4307 C CA . ASP B 1 236 ? 22.578 8.898 -7.098 1 95.06 236 ASP B CA 1
ATOM 4308 C C . ASP B 1 236 ? 21.859 9.43 -5.863 1 95.06 236 ASP B C 1
ATOM 4310 O O . ASP B 1 236 ? 21.469 10.602 -5.82 1 95.06 236 ASP B O 1
ATOM 4314 N N . GLY B 1 237 ? 21.516 8.492 -5.008 1 95.75 237 GLY B N 1
ATOM 4315 C CA . GLY B 1 237 ? 20.938 8.859 -3.721 1 95.75 237 GLY B CA 1
ATOM 4316 C C . GLY B 1 237 ? 19.438 9.031 -3.76 1 95.75 237 GLY B C 1
ATOM 4317 O O . GLY B 1 237 ? 18.797 9.242 -2.725 1 95.75 237 GLY B O 1
ATOM 4318 N N . TRP B 1 238 ? 18.734 8.898 -4.887 1 95.88 238 TRP B N 1
ATOM 4319 C CA . TRP B 1 238 ? 17.312 9.156 -5.047 1 95.88 238 TRP B CA 1
ATOM 4320 C C . TRP B 1 238 ? 16.484 7.984 -4.527 1 95.88 238 TRP B C 1
ATOM 4322 O O . TRP B 1 238 ? 15.414 8.18 -3.936 1 95.88 238 TRP B O 1
ATOM 4332 N N . GLY B 1 239 ? 17 6.711 -4.723 1 97.81 239 GLY B N 1
ATOM 4333 C CA . GLY B 1 239 ? 16.266 5.488 -4.445 1 97.81 239 GLY B CA 1
ATOM 4334 C C . GLY B 1 239 ? 15.664 4.852 -5.688 1 97.81 239 GLY B C 1
ATOM 4335 O O . GLY B 1 239 ? 15.555 5.5 -6.73 1 97.81 239 GLY B O 1
ATOM 4336 N N . CYS B 1 240 ? 15.305 3.633 -5.566 1 98.69 240 CYS B N 1
ATOM 4337 C CA . CYS B 1 240 ? 14.742 2.934 -6.719 1 98.69 240 CYS B CA 1
ATOM 4338 C C . CYS B 1 240 ? 13.25 3.225 -6.859 1 98.69 240 CYS B C 1
ATOM 4340 O O . CYS B 1 240 ? 12.617 3.691 -5.914 1 98.69 240 CYS B O 1
ATOM 4342 N N . ASP B 1 241 ? 12.68 2.975 -8.031 1 98.62 241 ASP B N 1
ATOM 4343 C CA . ASP B 1 241 ? 11.273 3.248 -8.32 1 98.62 241 ASP B CA 1
ATOM 4344 C C . ASP B 1 241 ? 10.367 2.207 -7.676 1 98.62 241 ASP B C 1
ATOM 4346 O O . ASP B 1 241 ? 9.281 2.539 -7.191 1 98.62 241 ASP B O 1
ATOM 4350 N N . ILE B 1 242 ? 10.852 0.958 -7.664 1 98.88 242 ILE B N 1
ATOM 4351 C CA . ILE B 1 242 ? 10.023 -0.146 -7.191 1 98.88 242 ILE B CA 1
ATOM 4352 C C . ILE B 1 242 ? 10.875 -1.111 -6.367 1 98.88 242 ILE B C 1
ATOM 4354 O O . ILE B 1 242 ? 11.984 -1.463 -6.762 1 98.88 242 ILE B O 1
ATOM 4358 N N . VAL B 1 243 ? 10.383 -1.496 -5.223 1 98.94 243 VAL B N 1
ATOM 4359 C CA . VAL B 1 243 ? 10.945 -2.596 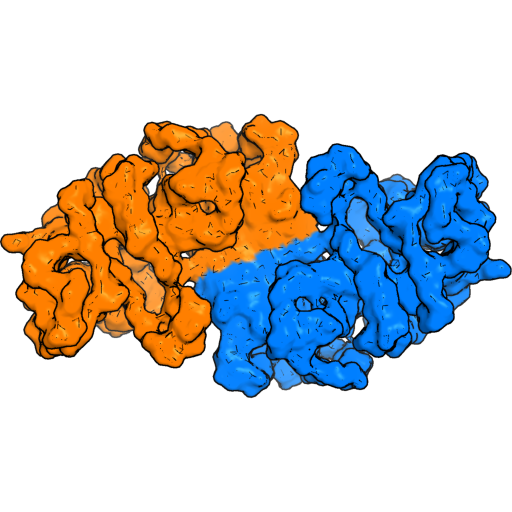-4.445 1 98.94 243 VAL B CA 1
ATOM 4360 C C . VAL B 1 243 ? 9.992 -3.789 -4.477 1 98.94 243 VAL B C 1
ATOM 4362 O O . VAL B 1 243 ? 8.836 -3.678 -4.059 1 98.94 243 VAL B O 1
ATOM 4365 N N . PHE B 1 244 ? 10.453 -4.875 -5.008 1 98.94 244 PHE B N 1
ATOM 4366 C CA . PHE B 1 244 ? 9.75 -6.145 -4.867 1 98.94 244 PHE B CA 1
ATOM 4367 C C . PHE B 1 244 ? 10.312 -6.949 -3.705 1 98.94 244 PHE B C 1
ATOM 4369 O O . PHE B 1 244 ? 11.453 -7.418 -3.758 1 98.94 244 PHE B O 1
ATOM 4376 N N . GLU B 1 245 ? 9.539 -7.098 -2.684 1 98.88 245 GLU B N 1
ATOM 4377 C CA . GLU B 1 245 ? 9.961 -7.93 -1.562 1 98.88 245 GLU B CA 1
ATOM 4378 C C . GLU B 1 245 ? 9.508 -9.375 -1.746 1 98.88 245 GLU B C 1
ATOM 4380 O O . GLU B 1 245 ? 8.312 -9.664 -1.66 1 98.88 245 GLU B O 1
ATOM 4385 N N . CYS B 1 246 ? 10.438 -10.273 -2.006 1 98.38 246 CYS B N 1
ATOM 4386 C CA . CYS B 1 246 ? 10.094 -11.633 -2.381 1 98.38 246 CYS B CA 1
ATOM 4387 C C . CYS B 1 246 ? 10.625 -12.633 -1.364 1 98.38 246 CYS B C 1
ATOM 4389 O O . CYS B 1 246 ? 10.484 -13.844 -1.54 1 98.38 246 CYS B O 1
ATOM 4391 N N . SER B 1 247 ? 11.227 -12.203 -0.33 1 96.75 247 SER B N 1
ATOM 4392 C CA . SER B 1 247 ? 11.828 -13.125 0.628 1 96.75 247 SER B CA 1
ATOM 4393 C C . SER B 1 247 ? 10.859 -13.469 1.752 1 96.75 247 SER B C 1
ATOM 4395 O O . SER B 1 247 ? 10.898 -14.57 2.295 1 96.75 247 SER B O 1
ATOM 4397 N N . GLY B 1 248 ? 10.078 -12.516 2.16 1 95.62 248 GLY B N 1
ATOM 4398 C CA . GLY B 1 248 ? 9.227 -12.672 3.326 1 95.62 248 GLY B CA 1
ATOM 4399 C C . GLY B 1 248 ? 9.969 -12.5 4.637 1 95.62 248 GLY B C 1
ATOM 4400 O O . GLY B 1 248 ? 9.391 -12.672 5.715 1 95.62 248 GLY B O 1
ATOM 4401 N N . ALA B 1 249 ? 11.211 -12.172 4.578 1 96.31 249 ALA B N 1
ATOM 4402 C CA . ALA B 1 249 ? 12.016 -12.062 5.789 1 96.31 249 ALA B CA 1
ATOM 4403 C C . ALA B 1 249 ? 11.742 -10.75 6.516 1 96.31 249 ALA B C 1
ATOM 4405 O O . ALA B 1 249 ? 11.742 -9.68 5.902 1 96.31 249 ALA B O 1
ATOM 4406 N N . ALA B 1 250 ? 11.625 -10.844 7.836 1 96.94 250 ALA B N 1
ATOM 4407 C CA . ALA B 1 250 ? 11.289 -9.688 8.664 1 96.94 250 ALA B CA 1
ATOM 4408 C C . ALA B 1 250 ? 12.312 -8.57 8.484 1 96.94 250 ALA B C 1
ATOM 4410 O O . ALA B 1 250 ? 11.938 -7.41 8.297 1 96.94 250 ALA B O 1
ATOM 4411 N N . PRO B 1 251 ? 13.617 -8.859 8.453 1 96.56 251 PRO B N 1
ATOM 4412 C CA . PRO B 1 251 ? 14.586 -7.77 8.305 1 96.56 251 PRO B CA 1
ATOM 4413 C C . PRO B 1 251 ? 14.477 -7.066 6.953 1 96.56 251 PRO B C 1
ATOM 4415 O O . PRO B 1 251 ? 14.641 -5.848 6.871 1 96.56 251 PRO B O 1
ATOM 4418 N N . ALA B 1 252 ? 14.234 -7.848 5.891 1 97.12 252 ALA B N 1
ATOM 4419 C CA . ALA B 1 252 ? 14.062 -7.246 4.566 1 97.12 252 ALA B CA 1
ATOM 4420 C C . ALA B 1 252 ? 12.852 -6.32 4.535 1 97.12 252 ALA B C 1
ATOM 4422 O O . ALA B 1 252 ? 12.922 -5.215 3.992 1 97.12 252 ALA B O 1
ATOM 4423 N N . ILE B 1 253 ? 11.789 -6.77 5.129 1 98.06 253 ILE B N 1
ATOM 4424 C CA . ILE B 1 253 ? 10.539 -6.004 5.164 1 98.06 253 ILE B CA 1
ATOM 4425 C C . ILE B 1 253 ? 10.742 -4.734 5.988 1 98.06 253 ILE B C 1
ATOM 4427 O O . ILE B 1 253 ? 10.281 -3.658 5.602 1 98.06 253 ILE B O 1
ATOM 4431 N N . LEU B 1 254 ? 11.414 -4.828 7.066 1 97.06 254 LEU B N 1
ATOM 4432 C CA . LEU B 1 254 ? 11.68 -3.688 7.934 1 97.06 254 LEU B CA 1
ATOM 4433 C C . LEU B 1 254 ? 12.508 -2.633 7.207 1 97.06 254 LEU B C 1
ATOM 4435 O O . LEU B 1 254 ? 12.336 -1.435 7.434 1 97.06 254 LEU B O 1
ATOM 4439 N N . GLY B 1 255 ? 13.375 -3.061 6.254 1 96.81 255 GLY B N 1
ATOM 4440 C CA . GLY B 1 255 ? 14.312 -2.15 5.625 1 96.81 255 GLY B CA 1
ATOM 4441 C C . GLY B 1 255 ? 13.852 -1.652 4.27 1 96.81 255 GLY B C 1
ATOM 4442 O O . GLY B 1 255 ? 14.516 -0.827 3.643 1 96.81 255 GLY B O 1
ATOM 4443 N N . MET B 1 256 ? 12.695 -2.039 3.766 1 97.38 256 MET B N 1
ATOM 4444 C CA . MET B 1 256 ? 12.344 -1.838 2.361 1 97.38 256 MET B CA 1
ATOM 4445 C C . MET B 1 256 ? 12.125 -0.359 2.062 1 97.38 256 MET B C 1
ATOM 4447 O O . MET B 1 256 ? 12.422 0.106 0.96 1 97.38 256 MET B O 1
ATOM 4451 N N . ALA B 1 257 ? 11.688 0.416 3.031 1 97.25 257 ALA B N 1
ATOM 4452 C CA . ALA B 1 257 ? 11.422 1.834 2.799 1 97.25 257 ALA B CA 1
ATOM 4453 C C . ALA B 1 257 ? 12.703 2.57 2.414 1 97.25 257 ALA B C 1
ATOM 4455 O O . ALA B 1 257 ? 12.664 3.523 1.631 1 97.25 257 ALA B O 1
ATOM 4456 N N . LYS B 1 258 ? 13.828 2.168 2.922 1 97.31 258 LYS B N 1
ATOM 4457 C CA . LYS B 1 258 ? 15.109 2.822 2.684 1 97.31 258 LYS B CA 1
ATOM 4458 C C . LYS B 1 258 ? 15.562 2.639 1.237 1 97.31 258 LYS B C 1
ATOM 4460 O O . LYS B 1 258 ? 16.438 3.357 0.759 1 97.31 258 LYS B O 1
ATOM 4465 N N . LEU B 1 259 ? 14.992 1.707 0.539 1 98.62 259 LEU B N 1
ATOM 4466 C CA . LEU B 1 259 ? 15.43 1.373 -0.813 1 98.62 259 LEU B CA 1
ATOM 4467 C C . LEU B 1 259 ? 14.695 2.225 -1.845 1 98.62 259 LEU B C 1
ATOM 4469 O O . LEU B 1 259 ? 15.242 2.541 -2.9 1 98.62 259 LEU B O 1
ATOM 4473 N N . ALA B 1 260 ? 13.469 2.572 -1.555 1 98.5 260 ALA B N 1
ATOM 4474 C CA . ALA B 1 260 ? 12.578 3.191 -2.533 1 98.5 260 ALA B CA 1
ATOM 4475 C C . ALA B 1 260 ? 12.781 4.703 -2.576 1 98.5 260 ALA B C 1
ATOM 4477 O O . ALA B 1 260 ? 13.102 5.324 -1.56 1 98.5 260 ALA B O 1
ATOM 4478 N N . ARG B 1 261 ? 12.57 5.289 -3.68 1 97.81 261 ARG B N 1
ATOM 4479 C CA . ARG B 1 261 ? 12.547 6.738 -3.816 1 97.81 261 ARG B CA 1
ATOM 4480 C C . ARG B 1 261 ? 11.273 7.328 -3.227 1 97.81 261 ARG B C 1
ATOM 4482 O O . ARG B 1 261 ? 10.297 6.605 -3.002 1 97.81 261 ARG B O 1
ATOM 4489 N N . PRO B 1 262 ? 11.234 8.656 -2.936 1 97.25 262 PRO B N 1
ATOM 4490 C CA . PRO B 1 262 ? 9.961 9.289 -2.582 1 97.25 262 PRO B CA 1
ATOM 4491 C C . PRO B 1 262 ? 8.875 9.047 -3.625 1 97.25 262 PRO B C 1
ATOM 4493 O O . PRO B 1 262 ? 9.141 9.133 -4.828 1 97.25 262 PRO B O 1
ATOM 4496 N N . GLY B 1 263 ? 7.711 8.68 -3.115 1 97.62 263 GLY B N 1
ATOM 4497 C CA . GLY B 1 263 ? 6.59 8.43 -4.008 1 97.62 263 GLY B CA 1
ATOM 4498 C C . GLY B 1 263 ? 6.715 7.117 -4.762 1 97.62 263 GLY B C 1
ATOM 4499 O O . GLY B 1 263 ? 5.926 6.84 -5.668 1 97.62 263 GLY B O 1
ATOM 4500 N N . GLY B 1 264 ? 7.73 6.289 -4.441 1 98.19 264 GLY B N 1
ATOM 4501 C CA . GLY B 1 264 ? 7.93 5.012 -5.109 1 98.19 264 GLY B CA 1
ATOM 4502 C C . GLY B 1 264 ? 6.938 3.951 -4.676 1 98.19 264 GLY B C 1
ATOM 4503 O O . GLY B 1 264 ? 5.938 4.254 -4.02 1 98.19 264 GLY B O 1
ATOM 4504 N N . ALA B 1 265 ? 7.238 2.674 -5.086 1 98.69 265 ALA B N 1
ATOM 4505 C CA . ALA B 1 265 ? 6.305 1.583 -4.82 1 98.69 265 ALA B CA 1
ATOM 4506 C C . ALA B 1 265 ? 7.02 0.387 -4.195 1 98.69 265 ALA B C 1
ATOM 4508 O O . ALA B 1 265 ? 8.172 0.101 -4.531 1 98.69 265 ALA B O 1
ATOM 4509 N N . ILE B 1 266 ? 6.328 -0.249 -3.283 1 98.88 266 ILE B N 1
ATOM 4510 C CA . ILE B 1 266 ? 6.719 -1.539 -2.729 1 98.88 266 ILE B CA 1
ATOM 4511 C C . ILE B 1 266 ? 5.695 -2.602 -3.117 1 98.88 266 ILE B C 1
ATOM 4513 O O . ILE B 1 266 ? 4.488 -2.381 -3 1 98.88 266 ILE B O 1
ATOM 4517 N N . VAL B 1 267 ? 6.141 -3.693 -3.619 1 98.94 267 VAL B N 1
ATOM 4518 C CA . VAL B 1 267 ? 5.27 -4.824 -3.912 1 98.94 267 VAL B CA 1
ATOM 4519 C C . VAL B 1 267 ? 5.633 -6.008 -3.016 1 98.94 267 VAL B C 1
ATOM 4521 O O . VAL B 1 267 ? 6.742 -6.543 -3.105 1 98.94 267 VAL B O 1
ATOM 4524 N N . LEU B 1 268 ? 4.707 -6.359 -2.176 1 98.75 268 LEU B N 1
ATOM 4525 C CA . LEU B 1 268 ? 4.902 -7.488 -1.272 1 98.75 268 LEU B CA 1
ATOM 4526 C C . LEU B 1 268 ? 4.48 -8.797 -1.936 1 98.75 268 LEU B C 1
ATOM 4528 O O . LEU B 1 268 ? 3.293 -9.016 -2.188 1 98.75 268 LEU B O 1
ATOM 4532 N N . VAL B 1 269 ? 5.484 -9.648 -2.146 1 98.38 269 VAL B N 1
ATOM 4533 C CA . VAL B 1 269 ? 5.262 -10.938 -2.803 1 98.38 269 VAL B CA 1
ATOM 4534 C C . VAL B 1 269 ? 5.559 -12.07 -1.827 1 98.38 269 VAL B C 1
ATOM 4536 O O . VAL B 1 269 ? 4.793 -13.039 -1.736 1 98.38 269 VAL B O 1
ATOM 4539 N N . GLY B 1 270 ? 6.688 -11.945 -1.105 1 96.56 270 GLY B N 1
ATOM 4540 C CA . GLY B 1 270 ? 7.016 -12.93 -0.089 1 96.56 270 GLY B CA 1
ATOM 4541 C C . GLY B 1 270 ? 5.984 -13.016 1.021 1 96.56 270 GLY B C 1
ATOM 4542 O O . GLY B 1 270 ? 5.371 -12.008 1.378 1 96.56 270 GLY B O 1
ATOM 4543 N N . MET B 1 271 ? 5.84 -14.203 1.604 1 93.88 271 MET B N 1
ATOM 4544 C CA . MET B 1 271 ? 4.844 -14.422 2.648 1 93.88 271 MET B CA 1
ATOM 4545 C C . MET B 1 271 ? 5.512 -14.789 3.969 1 93.88 271 MET B C 1
ATOM 4547 O O . MET B 1 271 ? 5.945 -15.93 4.148 1 93.88 271 MET B O 1
ATOM 4551 N N . PRO B 1 272 ? 5.523 -13.828 4.891 1 93.38 272 PRO B N 1
ATOM 4552 C CA . PRO B 1 272 ? 6.043 -14.188 6.211 1 93.38 272 PRO B CA 1
ATOM 4553 C C . PRO B 1 272 ? 5.145 -15.18 6.949 1 93.38 272 PRO B C 1
ATOM 4555 O O . PRO B 1 272 ? 3.934 -15.203 6.723 1 93.38 272 PRO B O 1
ATOM 4558 N N . VAL B 1 273 ? 5.707 -15.953 7.855 1 87.69 273 VAL B N 1
ATOM 4559 C CA . VAL B 1 273 ? 4.973 -16.953 8.633 1 87.69 273 VAL B CA 1
ATOM 4560 C C . VAL B 1 273 ? 4.098 -16.25 9.672 1 87.69 273 VAL B C 1
ATOM 4562 O O . VAL B 1 273 ? 2.941 -16.625 9.875 1 87.69 273 VAL B O 1
ATOM 4565 N N . ASP B 1 274 ? 4.691 -15.297 10.336 1 92.38 274 ASP B N 1
ATOM 4566 C CA . ASP B 1 274 ? 4.027 -14.5 11.367 1 92.38 274 ASP B CA 1
ATOM 4567 C C . ASP B 1 274 ? 3.949 -13.031 10.969 1 92.38 274 ASP B C 1
ATOM 4569 O O . ASP B 1 274 ? 4.641 -12.594 10.039 1 92.38 274 ASP B O 1
ATOM 4573 N N . PRO B 1 275 ? 3.037 -12.32 11.641 1 95.31 275 PRO B N 1
ATOM 4574 C CA . PRO B 1 275 ? 3.119 -10.875 11.422 1 95.31 275 PRO B CA 1
ATOM 4575 C C . PRO B 1 275 ? 4.523 -10.32 11.656 1 95.31 275 PRO B C 1
ATOM 4577 O O . PRO B 1 275 ? 5.234 -10.789 12.547 1 95.31 275 PRO B O 1
ATOM 4580 N N . VAL B 1 276 ? 4.883 -9.422 10.852 1 96.81 276 VAL B N 1
ATOM 4581 C CA . VAL B 1 276 ? 6.25 -8.914 10.922 1 96.81 276 VAL B CA 1
ATOM 4582 C C . VAL B 1 276 ? 6.238 -7.414 11.203 1 96.81 276 VAL B C 1
ATOM 4584 O O . VAL B 1 276 ? 5.285 -6.719 10.844 1 96.81 276 VAL B O 1
ATOM 4587 N N . PRO B 1 277 ? 7.301 -6.914 11.922 1 97.25 277 PRO B N 1
ATOM 4588 C CA . PRO B 1 277 ? 7.387 -5.473 12.148 1 97.25 277 PRO B CA 1
ATOM 4589 C C . PRO B 1 277 ? 7.578 -4.68 10.859 1 97.25 277 PRO B C 1
ATOM 4591 O O . PRO B 1 277 ? 8.414 -5.039 10.031 1 97.25 277 PRO B O 1
ATOM 4594 N N . VAL B 1 278 ? 6.773 -3.701 10.641 1 97.62 278 VAL B N 1
ATOM 4595 C CA . VAL B 1 278 ? 6.891 -2.807 9.5 1 97.62 278 VAL B CA 1
ATOM 4596 C C . VAL B 1 278 ? 7.105 -1.373 9.977 1 97.62 278 VAL B C 1
ATOM 4598 O O . VAL B 1 278 ? 6.453 -0.926 10.93 1 97.62 278 VAL B O 1
ATOM 4601 N N . ASP B 1 279 ? 8.062 -0.667 9.398 1 96.5 279 ASP B N 1
ATOM 4602 C CA . ASP B 1 279 ? 8.32 0.744 9.672 1 96.5 279 ASP B CA 1
ATOM 4603 C C . ASP B 1 279 ? 7.336 1.638 8.922 1 96.5 279 ASP B C 1
ATOM 4605 O O . ASP B 1 279 ? 7.676 2.227 7.895 1 96.5 279 ASP B O 1
ATOM 4609 N N . ILE B 1 280 ? 6.145 1.787 9.469 1 97.25 280 ILE B N 1
ATOM 4610 C CA . ILE B 1 280 ? 5.062 2.52 8.82 1 97.25 280 ILE B CA 1
ATOM 4611 C C . ILE B 1 280 ? 5.477 3.973 8.609 1 97.25 280 ILE B C 1
ATOM 4613 O O . ILE B 1 280 ? 5.23 4.547 7.547 1 97.25 280 ILE B O 1
ATOM 4617 N N . VAL B 1 281 ? 6.121 4.621 9.555 1 94.75 281 VAL B N 1
ATOM 4618 C CA . VAL B 1 281 ? 6.527 6.016 9.453 1 94.75 281 VAL B CA 1
ATOM 4619 C C . VAL B 1 281 ? 7.559 6.176 8.336 1 94.75 281 VAL B C 1
ATOM 4621 O O . VAL B 1 281 ? 7.539 7.164 7.598 1 94.75 281 VAL B O 1
ATOM 4624 N N . GLY B 1 282 ? 8.492 5.148 8.234 1 94.88 282 GLY B N 1
ATOM 4625 C CA . GLY B 1 282 ? 9.414 5.16 7.117 1 94.88 282 GLY B CA 1
ATOM 4626 C C . GLY B 1 282 ? 8.727 5.125 5.766 1 94.88 282 GLY B C 1
ATOM 4627 O O . GLY B 1 282 ? 9.133 5.82 4.836 1 94.88 282 GLY B O 1
ATOM 4628 N N . LEU B 1 283 ? 7.691 4.316 5.648 1 97.56 283 LEU B N 1
ATOM 4629 C CA . LEU B 1 283 ? 6.895 4.281 4.426 1 97.56 283 LEU B CA 1
ATOM 4630 C C . LEU B 1 283 ? 6.211 5.625 4.184 1 97.56 283 LEU B C 1
ATOM 4632 O O . LEU B 1 283 ? 6.215 6.133 3.059 1 97.56 283 LEU B O 1
ATOM 4636 N N . GLN B 1 284 ? 5.629 6.227 5.195 1 96.75 284 GLN B N 1
ATOM 4637 C CA . GLN B 1 284 ? 4.863 7.465 5.098 1 96.75 284 GLN B CA 1
ATOM 4638 C C . GLN B 1 284 ? 5.758 8.641 4.715 1 96.75 284 GLN B C 1
ATOM 4640 O O . GLN B 1 284 ? 5.375 9.477 3.896 1 96.75 284 GLN B O 1
ATOM 4645 N N . ALA B 1 285 ? 6.973 8.719 5.262 1 94.5 285 ALA B N 1
ATOM 4646 C CA . ALA B 1 285 ? 7.883 9.844 5.047 1 94.5 285 ALA B CA 1
ATOM 4647 C C . ALA B 1 285 ? 8.188 10.023 3.562 1 94.5 285 ALA B C 1
ATOM 4649 O O . ALA B 1 285 ? 8.539 11.117 3.121 1 94.5 285 ALA B O 1
ATOM 4650 N N . LYS B 1 286 ? 8.023 8.93 2.818 1 96.44 286 LYS B N 1
ATOM 4651 C CA . LYS B 1 286 ? 8.234 8.969 1.375 1 96.44 286 LYS B CA 1
ATOM 4652 C C . LYS B 1 286 ? 6.926 8.797 0.618 1 96.44 286 LYS B C 1
ATOM 4654 O O . LYS B 1 286 ? 6.918 8.703 -0.611 1 96.44 286 LYS B O 1
ATOM 4659 N N . GLU B 1 287 ? 5.871 8.695 1.43 1 97.94 287 GLU B N 1
ATOM 4660 C CA . GLU B 1 287 ? 4.527 8.469 0.911 1 97.94 287 GLU B CA 1
ATOM 4661 C C . GLU B 1 287 ? 4.516 7.359 -0.133 1 97.94 287 GLU B C 1
ATOM 4663 O O . GLU B 1 287 ? 4.016 7.547 -1.244 1 97.94 287 GLU B O 1
ATOM 4668 N N . LEU B 1 288 ? 5.008 6.23 0.235 1 98.44 288 LEU B N 1
ATOM 4669 C CA . LEU B 1 288 ? 5.129 5.078 -0.65 1 98.44 288 LEU B CA 1
ATOM 4670 C C . LEU B 1 288 ? 3.775 4.406 -0.854 1 98.44 288 LEU B C 1
ATOM 4672 O O . LEU B 1 288 ? 2.926 4.426 0.04 1 98.44 288 LEU B O 1
ATOM 4676 N N . ARG B 1 289 ? 3.578 3.891 -2.029 1 98.31 289 ARG B N 1
ATOM 4677 C CA . ARG B 1 289 ? 2.479 2.963 -2.271 1 98.31 289 ARG B CA 1
ATOM 4678 C C . ARG B 1 289 ? 2.926 1.519 -2.068 1 98.31 289 ARG B C 1
ATOM 4680 O O . ARG B 1 289 ? 4.035 1.146 -2.459 1 98.31 289 ARG B O 1
ATOM 4687 N N . VAL B 1 290 ? 2.086 0.746 -1.38 1 98.81 290 VAL B N 1
ATOM 4688 C CA . VAL B 1 290 ? 2.379 -0.665 -1.15 1 98.81 290 VAL B CA 1
ATOM 4689 C C . VAL B 1 290 ? 1.319 -1.53 -1.829 1 98.81 290 VAL B C 1
ATOM 4691 O O . VAL B 1 290 ? 0.12 -1.309 -1.649 1 98.81 290 VAL B O 1
ATOM 4694 N N . GLU B 1 291 ? 1.773 -2.42 -2.623 1 98.75 291 GLU B N 1
ATOM 4695 C CA . GLU B 1 291 ? 0.927 -3.414 -3.279 1 98.75 291 GLU B CA 1
ATOM 4696 C C . GLU B 1 291 ? 1.188 -4.812 -2.727 1 98.75 291 GLU B C 1
ATOM 4698 O O . GLU B 1 291 ? 2.281 -5.098 -2.234 1 98.75 291 GLU B O 1
ATOM 4703 N N . THR B 1 292 ? 0.18 -5.59 -2.754 1 98.5 292 THR B N 1
ATOM 4704 C CA . THR B 1 292 ? 0.335 -6.984 -2.363 1 98.5 292 THR B CA 1
ATOM 4705 C C . THR B 1 292 ? -0.061 -7.914 -3.51 1 98.5 292 THR B C 1
ATOM 4707 O O . THR B 1 292 ? -0.801 -7.516 -4.41 1 98.5 292 THR B O 1
ATOM 4710 N N . VAL B 1 293 ? 0.483 -9.078 -3.463 1 97.81 293 VAL B N 1
ATOM 4711 C CA . VAL B 1 293 ? 0.25 -10.039 -4.535 1 97.81 293 VAL B CA 1
ATOM 4712 C C . VAL B 1 293 ? -0.304 -11.344 -3.957 1 97.81 293 VAL B C 1
ATOM 4714 O O . VAL B 1 293 ? 0.188 -11.836 -2.939 1 97.81 293 VAL B O 1
ATOM 4717 N N . PHE B 1 294 ? -1.364 -11.812 -4.555 1 96.31 294 PHE B N 1
ATOM 4718 C CA . PHE B 1 294 ? -1.907 -13.133 -4.25 1 96.31 294 PHE B CA 1
ATOM 4719 C C . PHE B 1 294 ? -2.285 -13.875 -5.527 1 96.31 294 PHE B C 1
ATOM 4721 O O . PHE B 1 294 ? -3.252 -13.508 -6.199 1 96.31 294 PHE B O 1
ATOM 4728 N N . ARG B 1 295 ? -1.547 -14.906 -5.777 1 96.56 295 ARG B N 1
ATOM 4729 C CA . ARG B 1 295 ? -1.751 -15.633 -7.027 1 96.56 295 ARG B CA 1
ATOM 4730 C C . ARG B 1 295 ? -1.707 -14.688 -8.227 1 96.56 295 ARG B C 1
ATOM 4732 O O . ARG B 1 295 ? -0.726 -13.969 -8.414 1 96.56 295 ARG B O 1
ATOM 4739 N N . TYR B 1 296 ? -2.693 -14.812 -9.117 1 98.31 296 TYR B N 1
ATOM 4740 C CA . TYR B 1 296 ? -2.711 -14.008 -10.328 1 98.31 296 TYR B CA 1
ATOM 4741 C C . TYR B 1 296 ? -4.07 -14.086 -11.016 1 98.31 296 TYR B C 1
ATOM 4743 O O . TYR B 1 296 ? -4.848 -15.008 -10.766 1 98.31 296 TYR B O 1
ATOM 4751 N N . ALA B 1 297 ? -4.363 -13.086 -11.773 1 97.69 297 ALA B N 1
ATOM 4752 C CA . ALA B 1 297 ? -5.562 -13.062 -12.609 1 97.69 297 ALA B CA 1
ATOM 4753 C C . ALA B 1 297 ? -5.273 -12.422 -13.969 1 97.69 297 ALA B C 1
ATOM 4755 O O . ALA B 1 297 ? -4.586 -11.398 -14.047 1 97.69 297 ALA B O 1
ATOM 4756 N N . ASN B 1 298 ? -5.676 -13.086 -15.016 1 96.75 298 ASN B N 1
ATOM 4757 C CA . ASN B 1 298 ? -5.66 -12.539 -16.375 1 96.75 298 ASN B CA 1
ATOM 4758 C C . ASN B 1 298 ? -4.234 -12.297 -16.859 1 96.75 298 ASN B C 1
ATOM 4760 O O . ASN B 1 298 ? -3.971 -11.328 -17.578 1 96.75 298 ASN B O 1
ATOM 4764 N N . VAL B 1 299 ? -3.273 -13.219 -16.438 1 97.12 299 VAL B N 1
ATOM 4765 C CA . VAL B 1 299 ? -1.91 -12.93 -16.875 1 97.12 299 VAL B CA 1
ATOM 4766 C C . VAL B 1 299 ? -1.326 -14.141 -17.594 1 97.12 299 VAL B C 1
ATOM 4768 O O . VAL B 1 299 ? -0.255 -14.055 -18.203 1 97.12 299 VAL B O 1
ATOM 4771 N N . TYR B 1 300 ? -1.969 -15.266 -17.594 1 97.31 300 TYR B N 1
ATOM 4772 C CA . TYR B 1 300 ? -1.408 -16.5 -18.125 1 97.31 300 TYR B CA 1
ATOM 4773 C C . TYR B 1 300 ? -1.107 -16.375 -19.625 1 97.31 300 TYR B C 1
ATOM 4775 O O . TYR B 1 300 ? -0.022 -16.734 -20.078 1 97.31 300 TYR B O 1
ATOM 4783 N N . ASP B 1 301 ? -2.105 -15.812 -20.359 1 96.69 301 ASP B N 1
ATOM 4784 C CA . ASP B 1 301 ? -1.909 -15.641 -21.797 1 96.69 301 ASP B CA 1
ATOM 4785 C C . ASP B 1 301 ? -0.745 -14.695 -22.078 1 96.69 301 ASP B C 1
ATOM 4787 O O . ASP B 1 301 ? 0.054 -14.945 -22.984 1 96.69 301 ASP B O 1
ATOM 4791 N N . ARG B 1 302 ? -0.592 -13.672 -21.266 1 96.88 302 ARG B N 1
ATOM 4792 C CA . ARG B 1 302 ? 0.498 -12.719 -21.422 1 96.88 302 ARG B CA 1
ATOM 4793 C C . ARG B 1 302 ? 1.842 -13.359 -21.094 1 96.88 302 ARG B C 1
ATOM 4795 O O . ARG B 1 302 ? 2.84 -13.094 -21.766 1 96.88 302 ARG B O 1
ATOM 4802 N N . ALA B 1 303 ? 1.839 -14.203 -20.078 1 98.31 303 ALA B N 1
ATOM 4803 C CA . ALA B 1 303 ? 3.055 -14.922 -19.719 1 98.31 303 ALA B CA 1
ATOM 4804 C C . ALA B 1 303 ? 3.512 -15.836 -20.859 1 98.31 303 ALA B C 1
ATOM 4806 O O . ALA B 1 303 ? 4.688 -15.828 -21.234 1 98.31 303 ALA B O 1
ATOM 4807 N N . VAL B 1 304 ? 2.586 -16.547 -21.422 1 98.25 304 VAL B N 1
ATOM 4808 C CA . VAL B 1 304 ? 2.895 -17.453 -22.531 1 98.25 304 VAL B CA 1
ATOM 4809 C C . VAL B 1 304 ? 3.439 -16.641 -23.719 1 98.25 304 VAL B C 1
ATOM 4811 O O . VAL B 1 304 ? 4.43 -17.031 -24.344 1 98.25 304 VAL B O 1
ATOM 4814 N N . ALA B 1 305 ? 2.842 -15.492 -23.953 1 97.62 305 ALA B N 1
ATOM 4815 C CA . ALA B 1 305 ? 3.262 -14.641 -25.062 1 97.62 305 ALA B CA 1
ATOM 4816 C C . ALA B 1 305 ? 4.695 -14.148 -24.875 1 97.62 305 ALA B C 1
ATOM 4818 O O . ALA B 1 305 ? 5.484 -14.133 -25.812 1 97.62 305 ALA B O 1
ATOM 4819 N N . LEU B 1 306 ? 5.039 -13.82 -23.703 1 97.12 306 LEU B N 1
ATOM 4820 C CA . LEU B 1 306 ? 6.379 -13.312 -23.422 1 97.12 306 LEU B CA 1
ATOM 4821 C C . LEU B 1 306 ? 7.418 -14.422 -23.578 1 97.12 306 LEU B C 1
ATOM 4823 O O . LEU B 1 306 ? 8.5 -14.188 -24.125 1 97.12 306 LEU B O 1
ATOM 4827 N N . ILE B 1 307 ? 7.098 -15.562 -23.109 1 97.69 307 ILE B N 1
ATOM 4828 C CA . ILE B 1 307 ? 8 -16.703 -23.25 1 97.69 307 ILE B CA 1
ATOM 4829 C C . ILE B 1 307 ? 8.156 -17.047 -24.719 1 97.69 307 ILE B C 1
ATOM 4831 O O . ILE B 1 307 ? 9.281 -17.219 -25.203 1 97.69 307 ILE B O 1
ATOM 4835 N N . ALA B 1 308 ? 7.082 -17.047 -25.438 1 97.69 308 ALA B N 1
ATOM 4836 C CA . ALA B 1 308 ? 7.074 -17.406 -26.844 1 97.69 308 ALA B CA 1
ATOM 4837 C C . ALA B 1 308 ? 7.859 -16.406 -27.688 1 97.69 308 ALA B C 1
ATOM 4839 O O . ALA B 1 308 ? 8.5 -16.766 -28.672 1 97.69 308 ALA B O 1
ATOM 4840 N N . SER B 1 309 ? 7.828 -15.172 -27.281 1 96.31 309 SER B N 1
ATOM 4841 C CA . SER B 1 309 ? 8.477 -14.109 -28.031 1 96.31 309 SER B CA 1
ATOM 4842 C C . SER B 1 309 ? 9.992 -14.164 -27.875 1 96.31 309 SER B C 1
ATOM 4844 O O . SER B 1 309 ? 10.727 -13.539 -28.641 1 96.31 309 SER B O 1
ATOM 4846 N N . GLY B 1 310 ? 10.422 -14.867 -26.797 1 94.12 310 GLY B N 1
ATOM 4847 C CA . GLY B 1 310 ? 11.844 -14.914 -26.5 1 94.12 310 GLY B CA 1
ATOM 4848 C C . GLY B 1 310 ? 12.305 -13.766 -25.609 1 94.12 310 GLY B C 1
ATOM 4849 O O . GLY B 1 310 ? 13.469 -13.727 -25.188 1 94.12 310 GLY B O 1
ATOM 4850 N N . LYS B 1 311 ? 11.461 -12.898 -25.234 1 93 311 LYS B N 1
ATOM 4851 C CA . LYS B 1 311 ? 11.805 -11.773 -24.375 1 93 311 LYS B CA 1
ATOM 4852 C C . LYS B 1 311 ? 12.156 -12.25 -22.969 1 93 311 LYS B C 1
ATOM 4854 O O . LYS B 1 311 ? 12.891 -11.578 -22.234 1 93 311 LYS B O 1
ATOM 4859 N N . VAL B 1 312 ? 11.609 -13.406 -22.641 1 96.31 312 VAL B N 1
ATOM 4860 C CA . VAL B 1 312 ? 11.906 -14.016 -21.344 1 96.31 312 VAL B CA 1
ATOM 4861 C C . VAL B 1 312 ? 12.352 -15.461 -21.547 1 96.31 312 VAL B C 1
ATOM 4863 O O . VAL B 1 312 ? 11.648 -16.25 -22.172 1 96.31 312 VAL B O 1
ATOM 4866 N N . ASP B 1 313 ? 13.461 -15.742 -21.094 1 97 313 ASP B N 1
ATOM 4867 C CA . ASP B 1 313 ? 14 -17.094 -21.125 1 97 313 ASP B CA 1
ATOM 4868 C C . ASP B 1 313 ? 14.047 -17.703 -19.719 1 97 313 ASP B C 1
ATOM 4870 O O . ASP B 1 313 ? 14.859 -17.297 -18.891 1 97 313 ASP B O 1
ATOM 4874 N N . LEU B 1 314 ? 13.289 -18.734 -19.5 1 97.44 314 LEU B N 1
ATOM 4875 C CA . LEU B 1 314 ? 13.203 -19.297 -18.156 1 97.44 314 LEU B CA 1
ATOM 4876 C C . LEU B 1 314 ? 13.984 -20.609 -18.062 1 97.44 314 LEU B C 1
ATOM 4878 O O . LEU B 1 314 ? 14.094 -21.188 -16.969 1 97.44 314 LEU B O 1
ATOM 4882 N N . LYS B 1 315 ? 14.523 -21.062 -19.094 1 96.56 315 LYS B N 1
ATOM 4883 C CA . LYS B 1 315 ? 15.156 -22.375 -19.172 1 96.56 315 LYS B CA 1
ATOM 4884 C C . LYS B 1 315 ? 16.328 -22.484 -18.219 1 96.56 315 LYS B C 1
ATOM 4886 O O . LYS B 1 315 ? 16.5 -23.516 -17.547 1 96.56 315 LYS B O 1
ATOM 4891 N N . PRO B 1 316 ? 17.109 -21.359 -18.094 1 96 316 PRO B N 1
ATOM 4892 C CA . PRO B 1 316 ? 18.266 -21.469 -17.203 1 96 316 PRO B CA 1
ATOM 4893 C C . PRO B 1 316 ? 17.859 -21.656 -15.734 1 96 316 PRO B C 1
ATOM 4895 O O . PRO B 1 316 ? 18.703 -22.016 -14.906 1 96 316 PRO B O 1
ATOM 4898 N N . LEU B 1 317 ? 16.641 -21.453 -15.414 1 97.31 317 LEU B N 1
ATOM 4899 C CA . LEU B 1 317 ? 16.203 -21.531 -14.031 1 97.31 317 LEU B CA 1
ATOM 4900 C C . LEU B 1 317 ? 15.773 -22.953 -13.68 1 97.31 317 LEU B C 1
ATOM 4902 O O . LEU B 1 317 ? 15.531 -23.266 -12.516 1 97.31 317 LEU B O 1
ATOM 4906 N N . ILE B 1 318 ? 15.617 -23.844 -14.664 1 97.62 318 ILE B N 1
ATOM 4907 C CA . ILE B 1 318 ? 15.289 -25.25 -14.422 1 97.62 318 ILE B CA 1
ATOM 4908 C C . ILE B 1 318 ? 16.547 -26 -13.992 1 97.62 318 ILE B C 1
ATOM 4910 O O . ILE B 1 318 ? 17.438 -26.234 -14.797 1 97.62 318 ILE B O 1
ATOM 4914 N N . SER B 1 319 ? 16.531 -26.422 -12.75 1 97.06 319 SER B N 1
ATOM 4915 C CA . SER B 1 319 ? 17.734 -26.984 -12.156 1 97.06 319 SER B CA 1
ATOM 4916 C C . SER B 1 319 ? 17.844 -28.484 -12.445 1 97.06 319 SER B C 1
ATOM 4918 O O . SER B 1 319 ? 18.953 -29.016 -12.562 1 97.06 319 SER B O 1
ATOM 4920 N N . ALA B 1 320 ? 16.719 -29.141 -12.438 1 97.56 320 ALA B N 1
ATOM 4921 C CA . ALA B 1 320 ? 16.719 -30.578 -12.688 1 97.56 320 ALA B CA 1
ATOM 4922 C C . ALA B 1 320 ? 15.352 -31.062 -13.148 1 97.56 320 ALA B C 1
ATOM 4924 O O . ALA B 1 320 ? 14.328 -30.438 -12.844 1 97.56 320 ALA B O 1
ATOM 4925 N N . THR B 1 321 ? 15.383 -32.094 -13.883 1 98.25 321 THR B N 1
ATOM 4926 C CA . THR B 1 321 ? 14.203 -32.844 -14.32 1 98.25 321 THR B CA 1
ATOM 4927 C C . THR B 1 321 ? 14.219 -34.25 -13.75 1 98.25 321 THR B C 1
ATOM 4929 O O . THR B 1 321 ? 15.188 -35 -13.938 1 98.25 321 THR B O 1
ATOM 4932 N N . ILE B 1 322 ? 13.203 -34.562 -13.055 1 98.5 322 ILE B N 1
ATOM 4933 C CA . ILE B 1 322 ? 13.117 -35.812 -12.312 1 98.5 322 ILE B CA 1
ATOM 4934 C C . ILE B 1 322 ? 11.992 -36.688 -12.867 1 98.5 322 ILE B C 1
ATOM 4936 O O . ILE B 1 322 ? 10.867 -36.188 -13.055 1 98.5 322 ILE B O 1
ATOM 4940 N N . PRO B 1 323 ? 12.25 -37.969 -13.109 1 98.25 323 PRO B N 1
ATOM 4941 C CA . PRO B 1 323 ? 11.156 -38.844 -13.531 1 98.25 323 PRO B CA 1
ATOM 4942 C C . PRO B 1 323 ? 10.109 -39.062 -12.438 1 98.25 323 PRO B C 1
ATOM 4944 O O . PRO B 1 323 ? 10.453 -39.094 -11.25 1 98.25 323 PRO B O 1
ATOM 4947 N N . PHE B 1 324 ? 8.93 -39.25 -12.836 1 98.12 324 PHE B N 1
ATOM 4948 C CA . PHE B 1 324 ? 7.812 -39.375 -11.914 1 98.12 324 PHE B CA 1
ATOM 4949 C C . PHE B 1 324 ? 8.078 -40.5 -10.906 1 98.12 324 PHE B C 1
ATOM 4951 O O . PHE B 1 324 ? 7.77 -40.344 -9.719 1 98.12 324 PHE B O 1
ATOM 4958 N N . GLU B 1 325 ? 8.68 -41.5 -11.328 1 97.25 325 GLU B N 1
ATOM 4959 C CA . GLU B 1 325 ? 8.945 -42.656 -10.461 1 97.25 325 GLU B CA 1
ATOM 4960 C C . GLU B 1 325 ? 9.883 -42.281 -9.32 1 97.25 325 GLU B C 1
ATOM 4962 O O . GLU B 1 325 ? 9.938 -42.969 -8.297 1 97.25 325 GLU B O 1
ATOM 4967 N N . ASP B 1 326 ? 10.586 -41.188 -9.508 1 98.06 326 ASP B N 1
ATOM 4968 C CA . ASP B 1 326 ? 11.531 -40.719 -8.5 1 98.06 326 ASP B CA 1
ATOM 4969 C C . ASP B 1 326 ? 11.008 -39.438 -7.812 1 98.06 326 ASP B C 1
ATOM 4971 O O . ASP B 1 326 ? 11.781 -38.688 -7.25 1 98.06 326 ASP B O 1
ATOM 4975 N N . SER B 1 327 ? 9.734 -39.188 -7.91 1 97.94 327 SER B N 1
ATOM 4976 C CA . SER B 1 327 ? 9.164 -37.938 -7.434 1 97.94 327 SER B CA 1
ATOM 4977 C C . SER B 1 327 ? 9.383 -37.781 -5.934 1 97.94 327 SER B C 1
ATOM 4979 O O . SER B 1 327 ? 9.578 -36.656 -5.449 1 97.94 327 SER B O 1
ATOM 4981 N N . ILE B 1 328 ? 9.328 -38.812 -5.164 1 98.38 328 ILE B N 1
ATOM 4982 C CA . ILE B 1 328 ? 9.547 -38.719 -3.723 1 98.38 328 ILE B CA 1
ATOM 4983 C C . ILE B 1 328 ? 10.961 -38.219 -3.443 1 98.38 328 ILE B C 1
ATOM 4985 O O . ILE B 1 328 ? 11.156 -37.312 -2.65 1 98.38 328 ILE B O 1
ATOM 4989 N N . ALA B 1 329 ? 11.922 -38.812 -4.113 1 97.94 329 ALA B N 1
ATOM 4990 C CA . ALA B 1 329 ? 13.297 -38.344 -3.982 1 97.94 329 ALA B CA 1
ATOM 4991 C C . ALA B 1 329 ? 13.414 -36.875 -4.426 1 97.94 329 ALA B C 1
ATOM 4993 O O . ALA B 1 329 ? 14.203 -36.125 -3.867 1 97.94 329 ALA B O 1
ATOM 4994 N N . GLY B 1 330 ? 12.711 -36.531 -5.504 1 98.06 330 GLY B N 1
ATOM 4995 C CA . GLY B 1 330 ? 12.672 -35.156 -5.949 1 98.06 330 GLY B CA 1
ATOM 4996 C C . GLY B 1 330 ? 12.195 -34.188 -4.879 1 98.06 330 GLY B C 1
ATOM 4997 O O . GLY B 1 330 ? 12.789 -33.125 -4.684 1 98.06 330 GLY B O 1
ATOM 4998 N N . PHE B 1 331 ? 11.125 -34.562 -4.18 1 98.38 331 PHE B N 1
ATOM 4999 C CA . PHE B 1 331 ? 10.594 -33.75 -3.107 1 98.38 331 PHE B CA 1
ATOM 5000 C C . PHE B 1 331 ? 11.555 -33.688 -1.928 1 98.38 331 PHE B C 1
ATOM 5002 O O . PHE B 1 331 ? 11.719 -32.656 -1.293 1 98.38 331 PHE B O 1
ATOM 5009 N N . ASP B 1 332 ? 12.211 -34.812 -1.627 1 98 332 ASP B N 1
ATOM 5010 C CA . ASP B 1 332 ? 13.242 -34.812 -0.592 1 98 332 ASP B CA 1
ATOM 5011 C C . ASP B 1 332 ? 14.367 -33.844 -0.931 1 98 332 ASP B C 1
ATOM 5013 O O . ASP B 1 332 ? 14.844 -33.125 -0.06 1 98 332 ASP B O 1
ATOM 5017 N N . ARG B 1 333 ? 14.711 -33.844 -2.154 1 97.44 333 ARG B N 1
ATOM 5018 C CA . ARG B 1 333 ? 15.719 -32.875 -2.609 1 97.44 333 ARG B CA 1
ATOM 5019 C C . ARG B 1 333 ? 15.234 -31.453 -2.445 1 97.44 333 ARG B C 1
ATOM 5021 O O . ARG B 1 333 ? 15.992 -30.578 -2.016 1 97.44 333 ARG B O 1
ATOM 5028 N N . ALA B 1 334 ? 14.031 -31.219 -2.844 1 97.06 334 ALA B N 1
ATOM 5029 C CA . ALA B 1 334 ? 13.461 -29.875 -2.709 1 97.06 334 ALA B CA 1
ATOM 5030 C C . ALA B 1 334 ? 13.484 -29.422 -1.254 1 97.06 334 ALA B C 1
ATOM 5032 O O . ALA B 1 334 ? 13.688 -28.234 -0.971 1 97.06 334 ALA B O 1
ATOM 5033 N N . VAL B 1 335 ? 13.266 -30.312 -0.309 1 96.38 335 VAL B N 1
ATOM 5034 C CA . VAL B 1 335 ? 13.281 -30.016 1.119 1 96.38 335 VAL B CA 1
ATOM 5035 C C . VAL B 1 335 ? 14.68 -29.562 1.536 1 96.38 335 VAL B C 1
ATOM 5037 O O . VAL B 1 335 ? 14.828 -28.688 2.389 1 96.38 335 VAL B O 1
ATOM 5040 N N . GLU B 1 336 ? 15.703 -30.141 0.886 1 95.31 336 GLU B N 1
ATOM 5041 C CA . GLU B 1 336 ? 17.078 -29.781 1.201 1 95.31 336 GLU B CA 1
ATOM 5042 C C . GLU B 1 336 ? 17.359 -28.312 0.869 1 95.31 336 GLU B C 1
ATOM 5044 O O . GLU B 1 336 ? 18.25 -27.703 1.447 1 95.31 336 GLU B O 1
ATOM 5049 N N . ALA B 1 337 ? 16.625 -27.766 -0.044 1 91.81 337 ALA B N 1
ATOM 5050 C CA . ALA B 1 337 ? 16.75 -26.375 -0.455 1 91.81 337 ALA B CA 1
ATOM 5051 C C . ALA B 1 337 ? 18.203 -26.047 -0.818 1 91.81 337 ALA B C 1
ATOM 5053 O O . ALA B 1 337 ? 18.766 -25.078 -0.315 1 91.81 337 ALA B O 1
ATOM 5054 N N . ARG B 1 338 ? 18.703 -26.844 -1.708 1 92.94 338 ARG B N 1
ATOM 5055 C CA . ARG B 1 338 ? 20.078 -26.609 -2.137 1 92.94 338 ARG B CA 1
ATOM 5056 C C . ARG B 1 338 ? 20.234 -25.219 -2.754 1 92.94 338 ARG B C 1
ATOM 5058 O O . ARG B 1 338 ? 19.344 -24.766 -3.484 1 92.94 338 ARG B O 1
ATOM 5065 N N . GLU B 1 339 ? 21.344 -24.578 -2.535 1 90.94 339 GLU B N 1
ATOM 5066 C CA . GLU B 1 339 ? 21.578 -23.203 -2.955 1 90.94 339 GLU B CA 1
ATOM 5067 C C . GLU B 1 339 ? 21.625 -23.094 -4.477 1 90.94 339 GLU B C 1
ATOM 5069 O O . GLU B 1 339 ? 21.438 -22 -5.031 1 90.94 339 GLU B O 1
ATOM 5074 N N . THR B 1 340 ? 21.844 -24.172 -5.098 1 92.25 340 THR B N 1
ATOM 5075 C CA . THR B 1 340 ? 21.953 -24.141 -6.551 1 92.25 340 THR B CA 1
ATOM 5076 C C . THR B 1 340 ? 20.625 -24.469 -7.215 1 92.25 340 THR B C 1
ATOM 5078 O O . THR B 1 340 ? 20.469 -24.281 -8.422 1 92.25 340 THR B O 1
ATOM 5081 N N . ASP B 1 341 ? 19.688 -25.016 -6.41 1 94.94 341 ASP B N 1
ATOM 5082 C CA . ASP B 1 341 ? 18.391 -25.391 -6.98 1 94.94 341 ASP B CA 1
ATOM 5083 C C . ASP B 1 341 ? 17.469 -24.172 -7.055 1 94.94 341 ASP B C 1
ATOM 5085 O O . ASP B 1 341 ? 17.312 -23.438 -6.078 1 94.94 341 ASP B O 1
ATOM 5089 N N . VAL B 1 342 ? 16.953 -23.953 -8.242 1 95.75 342 VAL B N 1
ATOM 5090 C CA . VAL B 1 342 ? 15.922 -22.938 -8.406 1 95.75 342 VAL B CA 1
ATOM 5091 C C . VAL B 1 342 ? 14.57 -23.594 -8.672 1 95.75 342 VAL B C 1
ATOM 5093 O O . VAL B 1 342 ? 13.703 -23.609 -7.797 1 95.75 342 VAL B O 1
ATOM 5096 N N . LYS B 1 343 ? 14.453 -24.297 -9.75 1 97.88 343 LYS B N 1
ATOM 5097 C CA . LYS B 1 343 ? 13.211 -25 -10.078 1 97.88 343 LYS B CA 1
ATOM 5098 C C . LYS B 1 343 ? 13.477 -26.469 -10.414 1 97.88 343 LYS B C 1
ATOM 5100 O O . LYS B 1 343 ? 14.281 -26.766 -11.305 1 97.88 343 LYS B O 1
ATOM 5105 N N . LEU B 1 344 ? 12.867 -27.344 -9.664 1 98.5 344 LEU B N 1
ATOM 5106 C CA . LEU B 1 344 ? 12.836 -28.766 -9.977 1 98.5 344 LEU B CA 1
ATOM 5107 C C . LEU B 1 344 ? 11.531 -29.141 -10.656 1 98.5 344 LEU B C 1
ATOM 5109 O O . LEU B 1 344 ? 10.461 -28.672 -10.273 1 98.5 344 LEU B O 1
ATOM 5113 N N . GLN B 1 345 ? 11.625 -30 -11.641 1 98.69 345 GLN B N 1
ATOM 5114 C CA . GLN B 1 345 ? 10.445 -30.422 -12.375 1 98.69 345 GLN B CA 1
ATOM 5115 C C . GLN B 1 345 ? 10.336 -31.953 -12.422 1 98.69 345 GLN B C 1
ATOM 5117 O O . GLN B 1 345 ? 11.359 -32.656 -12.469 1 98.69 345 GLN B O 1
ATOM 5122 N N . ILE B 1 346 ? 9.164 -32.406 -12.383 1 98.75 346 ILE B N 1
ATOM 5123 C CA . ILE B 1 346 ? 8.852 -33.812 -12.531 1 98.75 346 ILE B CA 1
ATOM 5124 C C . ILE B 1 346 ? 8.281 -34.094 -13.922 1 98.75 346 ILE B C 1
ATOM 5126 O O . ILE B 1 346 ? 7.375 -33.375 -14.375 1 98.75 346 ILE B O 1
ATOM 5130 N N . VAL B 1 347 ? 8.789 -35.062 -14.578 1 98.62 347 VAL B N 1
ATOM 5131 C CA . VAL B 1 347 ? 8.242 -35.469 -15.867 1 98.62 347 VAL B CA 1
ATOM 5132 C C . VAL B 1 347 ? 7.422 -36.75 -15.695 1 98.62 347 VAL B C 1
ATOM 5134 O O . VAL B 1 347 ? 7.922 -37.75 -15.188 1 98.62 347 VAL B O 1
ATOM 5137 N N . MET B 1 348 ? 6.227 -36.688 -16.141 1 97.75 348 MET B N 1
ATOM 5138 C CA . MET B 1 348 ? 5.289 -37.812 -16.016 1 97.75 348 MET B CA 1
ATOM 5139 C C . MET B 1 348 ? 5.531 -38.844 -17.109 1 97.75 348 MET B C 1
ATOM 5141 O O . MET B 1 348 ? 5.969 -38.5 -18.203 1 97.75 348 MET B O 1
ATOM 5145 N N . PRO B 1 349 ? 5.18 -40.094 -16.75 1 92.69 349 PRO B N 1
ATOM 5146 C CA . PRO B 1 349 ? 5.293 -41.094 -17.812 1 92.69 349 PRO B CA 1
ATOM 5147 C C . PRO B 1 349 ? 4.34 -40.844 -18.969 1 92.69 349 PRO B C 1
ATOM 5149 O O . PRO B 1 349 ? 3.205 -40.406 -18.766 1 92.69 349 PRO B O 1
ATOM 5152 N N . GLN B 1 350 ? 4.918 -41.031 -20.203 1 87.06 350 GLN B N 1
ATOM 5153 C CA . GLN B 1 350 ? 4.086 -40.781 -21.375 1 87.06 350 GLN B CA 1
ATOM 5154 C C . GLN B 1 350 ? 3.609 -42.094 -21.984 1 87.06 350 GLN B C 1
ATOM 5156 O O . GLN B 1 350 ? 4.328 -43.094 -21.969 1 87.06 350 GLN B O 1
#

pLDDT: mean 96.01, std 5.97, range [50.62, 98.94]

Foldseek 3Di:
DWFWKLAAAQDTDTDDDDDVLWDVDHDAAQQKFKWFWFKFWDDPVQLCCNHPQAAVPQGNPGMAGDTAQTKGFTCGHHNNDDPDDGGFIKAFHFWDADCPDPCNVVQNRLPHPRIDGDRRPPHHHDRDRMTMDGPVGIGGFDPVADRVNSSCLQLLQQLLQLLVQQVQDAAFEEEFEDLAQSSLSVLLNNVVSHHQAYEYEDQQVLSQVLSVVDPRYHYDNCVVDPPLVVLCVVVVNQAGQEYEYAALDQVCQQCVLSRHGQQHEYEYEHHHSDDHDHPVVSCVVSVYHYHYTRRHGPCSVVSSVCVVVVSDDCVSLEDEEAESVCVVVVSVVVNVVDSNHRMYMYTYDD/DWFWKLAAAQDTDTDDDDDVLWDVDHDAAQQKFKWFWFKFWDDPVQLCCNHPQAAVPQGNPGMAGDTAQTKGFTCGHHNNDDPDDGGFIKAFDFWDADCPDPCNVVQNRLPHPRIDGDRGPPHHHDRDRMTMDGPVGIGGFDPVADRVNSSCLQLLQQLLQLLVQQVQDAAFEEEFEDLAQSSLSVLLNNVVSHHQAYEYEDQQVLSQVLSVVDPRYHYDNCVVDPPLVVLCVVVVNQATQEYEYAALDQVCQQCVLSRHGQQHEYEYEHHHRDDHDHPVVSCVVSVYHYHYTRRHGPCSVVSSVCVVVVSDDCVSLEDEEAESVCVVVVSVVVNVVDSNHRMYMYTYDD

Sequence (700 aa):
MKALVLEEKGKLSLRDFDIPGGAGSGELGPKDVRIRTHTVGICGSDVHYYTHGKIGHFVVNAPMVLGHEASGTVIETGSDVTHLKIGDRVCMEPGIPDPTSRASKLGIYNVDPAVRFWATPPIHGCLTPEVIHPAAFTYKLPDNVSFAEGAMVEPFAIGMQAALRARIQPGDIAVVTGAGPIGMMVALAALAGGCAKVIVADLAQPKLDIIAAYDGIETINIRERNLAEAVSAATDGWGCDIVFECSGAAPAILGMAKLARPGGAIVLVGMPVDPVPVDIVGLQAKELRVETVFRYANVYDRAVALIASGKVDLKPLISATIPFEDSIAGFDRAVEARETDVKLQIVMPQMKALVLEEKGKLSLRDFDIPGGAGSGELGPKDVRIRTHTVGICGSDVHYYTHGKIGHFVVNAPMVLGHEASGTVIETGSDVTHLKIGDRVCMEPGIPDPTSRASKLGIYNVDPAVRFWATPPIHGCLTPEVIHPAAFTYKLPDNVSFAEGAMVEPFAIGMQAALRARIQPGDIAVVTGAGPIGMMVALAALAGGCAKVIVADLAQPKLDIIAAYDGIETINIRERNLAEAVSAATDGWGCDIVFECSGAAPAILGMAKLARPGGAIVLVGMPVDPVPVDIVGLQAKELRVETVFRYANVYDRAVALIASGKVDLKPLISATIPFEDSIAGFDRAVEARETDVKLQIVMPQ

InterPro domains:
  IPR002328 Alcohol dehydrogenase, zinc-type, conserved site [PS00059] (67-81)
  IPR011032 GroES-like superfamily [SSF50129] (1-179)
  IPR013149 Alcohol dehydrogenase-like, C-terminal [PF00107] (181-308)
  IPR013154 Alcohol dehydrogenase-like, N-terminal [PF08240] (29-143)
  IPR020843 Enoylreductase domain [SM00829] (10-340)
  IPR036291 NAD(P)-binding domain superfamily [SSF51735] (144-313)
  IPR045306 Sorbitol dehydrogenase-like [cd05285] (3-348)